Protein AF-B4HFF9-F1 (afdb_monomer)

Structure (mmCIF, N/CA/C/O backbone):
data_AF-B4HFF9-F1
#
_entry.id   AF-B4HFF9-F1
#
loop_
_atom_site.group_PDB
_atom_site.id
_atom_site.type_symbol
_atom_site.label_atom_id
_atom_site.label_alt_id
_atom_site.label_comp_id
_atom_site.label_asym_id
_atom_site.label_entity_id
_atom_site.label_seq_id
_atom_site.pdbx_PDB_ins_code
_atom_site.Cartn_x
_atom_site.Cartn_y
_atom_site.Cartn_z
_atom_site.occupancy
_atom_site.B_iso_or_equiv
_atom_site.auth_seq_id
_atom_site.auth_comp_id
_atom_site.auth_asym_id
_atom_site.auth_atom_id
_atom_site.pdbx_PDB_model_num
ATOM 1 N N . MET A 1 1 ? 24.204 1.443 17.819 1.00 43.66 1 MET A N 1
ATOM 2 C CA . MET A 1 1 ? 22.795 1.895 17.882 1.00 43.66 1 MET A CA 1
ATOM 3 C C . MET A 1 1 ? 22.062 1.298 16.696 1.00 43.66 1 MET A C 1
ATOM 5 O O . MET A 1 1 ? 22.392 1.637 15.568 1.00 43.66 1 MET A O 1
ATOM 9 N N . VAL A 1 2 ? 21.140 0.372 16.945 1.00 55.12 2 VAL A N 1
ATOM 10 C CA . VAL A 1 2 ? 20.324 -0.284 15.914 1.00 55.12 2 VAL A CA 1
ATOM 11 C C . VAL A 1 2 ? 18.941 0.354 15.941 1.00 55.12 2 VAL A C 1
ATOM 13 O O . VAL A 1 2 ? 18.328 0.409 17.004 1.00 55.12 2 VAL A O 1
ATOM 16 N N . ASN A 1 3 ? 18.462 0.846 14.799 1.00 42.53 3 ASN A N 1
ATOM 17 C CA . ASN A 1 3 ? 17.086 1.319 14.659 1.00 42.53 3 ASN A CA 1
ATOM 18 C C . ASN A 1 3 ? 16.174 0.116 14.357 1.00 42.53 3 ASN A C 1
ATOM 20 O O . ASN A 1 3 ? 16.383 -0.566 13.352 1.00 42.53 3 ASN A O 1
ATOM 24 N N . LYS A 1 4 ? 15.189 -0.146 15.223 1.00 59.00 4 LYS A N 1
ATOM 25 C CA . LYS A 1 4 ? 14.123 -1.130 15.012 1.00 59.00 4 LYS A CA 1
ATOM 26 C C . LYS A 1 4 ? 12.797 -0.368 14.881 1.00 59.00 4 LYS A C 1
ATOM 28 O O . LYS A 1 4 ? 12.403 0.399 15.760 1.00 59.00 4 LYS A O 1
ATOM 33 N N . GLN A 1 5 ? 12.117 -0.553 13.754 1.00 46.22 5 GLN A N 1
ATOM 34 C CA . GLN A 1 5 ? 10.873 0.147 13.438 1.00 46.22 5 GLN A CA 1
ATOM 35 C C . GLN A 1 5 ? 9.696 -0.494 14.182 1.00 46.22 5 GLN A C 1
ATOM 37 O O . GLN A 1 5 ? 9.234 -1.559 13.786 1.00 46.22 5 GLN A O 1
ATOM 42 N N . THR A 1 6 ? 9.152 0.180 15.201 1.00 46.72 6 THR A N 1
ATOM 43 C CA . THR A 1 6 ? 8.001 -0.315 15.993 1.00 46.72 6 THR A CA 1
ATOM 44 C C . THR A 1 6 ? 6.674 -0.300 15.221 1.00 46.72 6 THR A C 1
ATOM 46 O O . THR A 1 6 ? 5.634 -0.662 15.762 1.00 46.72 6 THR A O 1
ATOM 49 N N . GLN A 1 7 ? 6.712 0.097 13.943 1.00 36.12 7 GLN A N 1
ATOM 50 C CA . GLN A 1 7 ? 5.593 0.086 12.996 1.00 36.12 7 GLN A CA 1
ATOM 51 C C . GLN A 1 7 ? 5.612 -1.110 12.020 1.00 36.12 7 GLN A C 1
ATOM 53 O O . GLN A 1 7 ? 4.805 -1.145 11.089 1.00 36.12 7 GLN A O 1
ATOM 58 N N . SER A 1 8 ? 6.497 -2.096 12.210 1.00 34.22 8 SER A N 1
ATOM 59 C CA . SER A 1 8 ? 6.222 -3.461 11.739 1.00 34.22 8 SER A CA 1
ATOM 60 C C . SER A 1 8 ? 5.170 -4.122 12.648 1.00 34.22 8 SER A C 1
ATOM 62 O O . SER A 1 8 ? 4.887 -3.638 13.743 1.00 34.22 8 SER A O 1
ATOM 64 N N . ASN A 1 9 ? 4.598 -5.257 12.230 1.00 35.31 9 ASN A N 1
ATOM 65 C CA . ASN A 1 9 ? 3.661 -6.020 13.075 1.00 35.31 9 ASN A CA 1
ATOM 66 C C . ASN A 1 9 ? 4.340 -6.642 14.325 1.00 35.31 9 ASN A C 1
ATOM 68 O O . ASN A 1 9 ? 3.656 -7.165 15.202 1.00 35.31 9 ASN A O 1
ATOM 72 N N . ASP A 1 10 ? 5.666 -6.517 14.433 1.00 43.41 10 ASP A N 1
ATOM 73 C CA . ASP A 1 10 ? 6.544 -7.138 15.429 1.00 43.41 10 ASP A CA 1
ATOM 74 C C . ASP A 1 10 ? 6.874 -6.179 16.592 1.00 43.41 10 ASP A C 1
ATOM 76 O O . ASP A 1 10 ? 7.970 -6.189 17.159 1.00 43.41 10 ASP A O 1
ATOM 80 N N . CYS A 1 11 ? 5.915 -5.328 16.969 1.00 40.16 11 CYS A N 1
ATOM 81 C CA . CYS A 1 11 ? 6.014 -4.463 18.148 1.00 40.16 11 CYS A CA 1
ATOM 82 C C . CYS A 1 11 ? 6.280 -5.299 19.418 1.00 40.16 11 CYS A C 1
ATOM 84 O O . CYS A 1 11 ? 7.210 -5.014 20.174 1.00 40.16 11 CYS A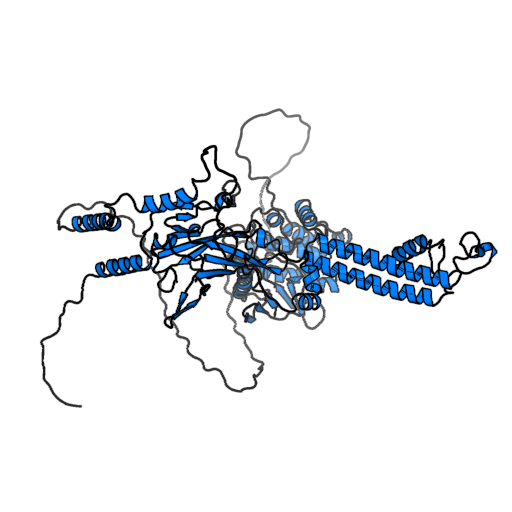 O 1
ATOM 86 N N . GLY A 1 12 ? 5.542 -6.406 19.588 1.00 51.69 12 GLY A N 1
ATOM 87 C CA . GLY A 1 12 ? 5.772 -7.372 20.665 1.00 51.69 12 GLY A CA 1
ATOM 88 C C . GLY A 1 12 ? 7.168 -8.001 20.624 1.00 51.69 12 GLY A C 1
ATOM 89 O O . GLY A 1 12 ? 7.831 -8.061 21.656 1.00 51.69 12 GLY A O 1
ATOM 90 N N . ASP A 1 13 ? 7.645 -8.399 19.443 1.00 60.47 13 ASP A N 1
ATOM 91 C CA . ASP A 1 13 ? 8.939 -9.075 19.281 1.00 60.47 13 ASP A CA 1
ATOM 92 C C . ASP A 1 13 ? 10.132 -8.103 19.397 1.00 60.47 13 ASP A C 1
ATOM 94 O O . ASP A 1 13 ? 11.206 -8.507 19.833 1.00 60.47 13 ASP A O 1
ATOM 98 N N . THR A 1 14 ? 9.949 -6.803 19.134 1.00 63.78 14 THR A N 1
ATOM 99 C CA . THR A 1 14 ? 10.983 -5.773 19.374 1.00 63.78 14 THR A CA 1
ATOM 100 C C . THR A 1 14 ? 11.151 -5.479 20.871 1.00 63.78 14 THR A C 1
ATOM 102 O O . THR A 1 14 ? 12.278 -5.405 21.368 1.00 63.78 14 THR A O 1
ATOM 105 N N . TYR A 1 15 ? 10.049 -5.391 21.628 1.00 77.38 15 TYR A N 1
ATOM 106 C CA . TYR A 1 15 ? 10.127 -5.350 23.093 1.00 77.38 15 TYR A CA 1
ATOM 107 C C . TYR A 1 15 ? 10.633 -6.683 23.674 1.00 77.38 15 TYR A C 1
ATOM 109 O O . TYR A 1 15 ? 11.368 -6.668 24.661 1.00 77.38 15 TYR A O 1
ATOM 117 N N . MET A 1 16 ? 10.315 -7.824 23.046 1.00 82.62 16 MET A N 1
ATOM 118 C CA . MET A 1 16 ? 10.847 -9.136 23.434 1.00 82.62 16 MET A CA 1
ATOM 119 C C . MET A 1 16 ? 12.355 -9.242 23.184 1.00 82.62 16 MET A C 1
ATOM 121 O O . MET A 1 16 ? 13.054 -9.742 24.056 1.00 82.62 16 MET A O 1
ATOM 125 N N . GLU A 1 17 ? 12.884 -8.718 22.072 1.00 88.69 17 GLU A N 1
ATOM 126 C CA . GLU A 1 17 ? 14.330 -8.630 21.818 1.00 88.69 17 GLU A CA 1
ATOM 127 C C . GLU A 1 17 ? 15.032 -7.850 22.935 1.00 88.69 17 GLU A C 1
ATOM 129 O O . GLU A 1 17 ? 16.036 -8.313 23.476 1.00 88.69 17 GLU A O 1
ATOM 134 N N . ALA A 1 18 ? 14.482 -6.696 23.327 1.00 87.44 18 ALA A N 1
ATOM 135 C CA . ALA A 1 18 ? 15.023 -5.896 24.421 1.00 87.44 18 ALA A CA 1
ATOM 136 C C . ALA A 1 18 ? 14.952 -6.620 25.781 1.00 87.44 18 ALA A C 1
ATOM 138 O O . ALA A 1 18 ? 15.906 -6.551 26.555 1.00 87.44 18 ALA A O 1
ATOM 139 N N . GLU A 1 19 ? 13.855 -7.319 26.080 1.00 89.12 19 GLU A N 1
ATOM 140 C CA . GLU A 1 19 ? 13.661 -8.009 27.362 1.00 89.12 19 GLU A CA 1
ATOM 141 C C . GLU A 1 19 ? 14.492 -9.295 27.478 1.00 89.12 19 GLU A C 1
ATOM 143 O O . GLU A 1 19 ? 15.159 -9.517 28.491 1.00 89.12 19 GLU A O 1
ATOM 148 N N . VAL A 1 20 ? 14.556 -10.088 26.407 1.00 91.62 20 VAL A N 1
ATOM 149 C CA . VAL A 1 20 ? 15.457 -11.241 26.289 1.00 91.62 20 VAL A CA 1
ATOM 150 C C . VAL A 1 20 ? 16.913 -10.791 26.426 1.00 91.62 20 VAL A C 1
ATOM 152 O O . VAL A 1 20 ? 17.663 -11.386 27.199 1.00 91.62 20 VAL A O 1
ATOM 155 N N . LEU A 1 21 ? 17.315 -9.702 25.757 1.00 92.31 21 LEU A N 1
ATOM 156 C CA . LEU A 1 21 ? 18.658 -9.143 25.926 1.00 92.31 21 LEU A CA 1
ATOM 157 C C . LEU A 1 21 ? 18.933 -8.751 27.381 1.00 92.31 21 LEU A C 1
ATOM 159 O O . LEU A 1 21 ? 19.979 -9.143 27.896 1.00 92.31 21 LEU A O 1
ATOM 163 N N . ARG A 1 22 ? 18.012 -8.044 28.058 1.00 90.56 22 ARG A N 1
ATOM 164 C CA . ARG A 1 22 ? 18.140 -7.671 29.485 1.00 90.56 22 ARG A CA 1
ATOM 165 C C . ARG A 1 22 ? 18.344 -8.892 30.386 1.00 90.56 22 ARG A C 1
ATOM 167 O O . ARG A 1 22 ? 19.214 -8.850 31.254 1.00 90.56 22 ARG A O 1
ATOM 174 N N . GLN A 1 23 ? 17.595 -9.975 30.166 1.00 92.38 23 GLN A N 1
ATOM 175 C CA . GLN A 1 23 ? 17.731 -11.218 30.937 1.00 92.38 23 GLN A CA 1
ATOM 176 C C . GLN A 1 23 ? 19.117 -11.869 30.758 1.00 92.38 23 GLN A C 1
ATOM 178 O O . GLN A 1 23 ? 19.659 -12.444 31.700 1.00 92.38 23 GLN A O 1
ATOM 183 N N . LEU A 1 24 ? 19.700 -11.762 29.560 1.00 93.56 24 LEU A N 1
ATOM 184 C CA . LEU A 1 24 ? 20.925 -12.461 29.157 1.00 93.56 24 LEU A CA 1
ATOM 185 C C . LEU A 1 24 ? 22.237 -11.694 29.419 1.00 93.56 24 LEU A C 1
ATOM 187 O O . LEU A 1 24 ? 23.315 -12.235 29.174 1.00 93.56 24 LEU A O 1
ATOM 191 N N . GLN A 1 25 ? 22.184 -10.466 29.953 1.00 89.38 25 GLN A N 1
ATOM 192 C CA . GLN A 1 25 ? 23.364 -9.598 30.158 1.00 89.38 25 GLN A CA 1
ATOM 193 C C . GLN A 1 25 ? 24.448 -10.168 31.095 1.00 89.38 25 GLN A C 1
ATOM 195 O O . GLN A 1 25 ? 25.524 -9.588 31.221 1.00 89.38 25 GLN A O 1
ATOM 200 N N . SER A 1 26 ? 24.195 -11.291 31.773 1.00 84.50 26 SER A N 1
ATOM 201 C CA . SER A 1 26 ? 25.166 -11.910 32.685 1.00 84.50 26 SER A CA 1
ATOM 202 C C . SER A 1 26 ? 26.284 -12.710 31.994 1.00 84.50 26 SER A C 1
ATOM 204 O O . SER A 1 26 ? 27.227 -13.125 32.671 1.00 84.50 26 SER A O 1
ATOM 206 N N . HIS A 1 27 ? 26.212 -12.934 30.673 1.00 94.06 27 HIS A N 1
ATOM 207 C CA . HIS A 1 27 ? 27.123 -13.838 29.955 1.00 94.06 27 HIS A CA 1
ATOM 208 C C . HIS A 1 27 ? 28.088 -13.123 28.985 1.00 94.06 27 HIS A C 1
ATOM 210 O O . HIS A 1 27 ? 27.646 -12.346 28.139 1.00 94.06 27 HIS A O 1
ATOM 216 N N . PRO A 1 28 ? 29.408 -13.404 29.035 1.00 93.38 28 PRO A N 1
ATOM 217 C CA . PRO A 1 28 ? 30.416 -12.666 28.268 1.00 93.38 28 PRO A CA 1
ATOM 218 C C . PRO A 1 28 ? 30.406 -12.924 26.753 1.00 93.38 28 PRO A C 1
ATOM 220 O O . PRO A 1 28 ? 31.096 -12.208 26.030 1.00 93.38 28 PRO A O 1
ATOM 223 N N . ASN A 1 29 ? 29.669 -13.921 26.251 1.00 95.88 29 ASN A N 1
ATOM 224 C CA . ASN A 1 29 ? 29.532 -14.200 24.816 1.00 95.88 29 ASN A CA 1
ATOM 225 C C . ASN A 1 29 ? 28.163 -13.785 24.251 1.00 95.88 29 ASN A C 1
ATOM 227 O O . ASN A 1 29 ? 27.767 -14.261 23.188 1.00 95.88 29 ASN A O 1
ATOM 231 N N . ILE A 1 30 ? 27.456 -12.876 24.925 1.00 96.38 30 ILE A N 1
ATOM 232 C CA . ILE A 1 30 ? 26.211 -12.257 24.455 1.00 96.38 30 ILE A CA 1
ATOM 233 C C . ILE A 1 30 ? 26.418 -10.741 24.331 1.00 96.38 30 ILE A C 1
ATOM 235 O O . ILE A 1 30 ? 27.199 -10.149 25.080 1.00 96.38 30 ILE A O 1
ATOM 239 N N . ILE A 1 31 ? 25.764 -10.126 23.341 1.00 95.00 31 ILE A N 1
ATOM 240 C CA . ILE A 1 31 ? 25.841 -8.685 23.082 1.00 95.00 31 ILE A CA 1
ATOM 241 C C . ILE A 1 31 ? 25.282 -7.860 24.260 1.00 95.00 31 ILE A C 1
ATOM 243 O O . ILE A 1 31 ? 24.171 -8.087 24.750 1.00 95.00 31 ILE A O 1
ATOM 247 N N . GLU A 1 32 ? 26.060 -6.882 24.714 1.00 92.69 32 GLU A N 1
ATOM 248 C CA . GLU A 1 32 ? 25.700 -5.974 25.799 1.00 92.69 32 GLU A CA 1
ATOM 249 C C . GLU A 1 32 ? 24.712 -4.912 25.292 1.00 92.69 32 GLU A C 1
ATOM 251 O O . GLU A 1 32 ? 24.994 -4.177 24.340 1.00 92.69 32 GLU A O 1
ATOM 256 N N . LEU A 1 33 ? 23.550 -4.824 25.940 1.00 92.88 33 LEU A N 1
ATOM 257 C CA . LEU A 1 33 ? 22.520 -3.812 25.721 1.00 92.88 33 LEU A CA 1
ATOM 258 C C . LEU A 1 33 ? 22.718 -2.686 26.740 1.00 92.88 33 LEU A C 1
ATOM 260 O O . LEU A 1 33 ? 22.214 -2.739 27.860 1.00 92.88 33 LEU A O 1
ATOM 264 N N . MET A 1 34 ? 23.443 -1.647 26.328 1.00 89.12 34 MET A N 1
ATOM 265 C CA . MET A 1 34 ? 23.816 -0.521 27.185 1.00 89.12 34 MET A CA 1
ATOM 266 C C . MET A 1 34 ? 22.589 0.277 27.647 1.00 89.12 34 MET A C 1
ATOM 268 O O . MET A 1 34 ? 22.514 0.677 28.808 1.00 89.12 34 MET A O 1
ATOM 272 N N . TYR A 1 35 ? 21.650 0.551 26.731 1.00 86.31 35 TYR A N 1
ATOM 273 C CA . TYR A 1 35 ? 20.336 1.143 27.016 1.00 86.31 35 TYR A CA 1
ATOM 274 C C . TYR A 1 35 ? 19.389 1.058 25.805 1.00 86.31 35 TYR A C 1
ATOM 276 O O . TYR A 1 35 ? 19.798 0.802 24.671 1.00 86.31 35 TYR A O 1
ATOM 284 N N . THR A 1 36 ? 18.103 1.303 26.056 1.00 86.88 36 THR A N 1
ATOM 285 C CA . THR A 1 36 ? 17.040 1.416 25.047 1.00 86.88 36 THR A CA 1
ATOM 286 C C . THR A 1 36 ? 16.550 2.862 24.968 1.00 86.88 36 THR A C 1
ATOM 288 O O . THR A 1 36 ? 16.301 3.470 26.009 1.00 86.88 36 THR A O 1
ATOM 291 N N . VAL A 1 37 ? 16.396 3.406 23.759 1.00 86.06 37 VAL A N 1
ATOM 292 C CA . VAL A 1 37 ? 15.750 4.710 23.503 1.00 86.06 37 VAL A CA 1
ATOM 293 C C . VAL A 1 37 ? 14.476 4.467 22.698 1.00 86.06 37 VAL A C 1
ATOM 295 O O . VAL A 1 37 ? 14.444 3.559 21.873 1.00 86.06 37 VAL A O 1
ATOM 298 N N . GLU A 1 38 ? 13.443 5.269 22.919 1.00 81.38 38 GLU A N 1
ATOM 299 C CA . GLU A 1 38 ? 12.120 5.105 22.315 1.00 81.38 38 GLU A CA 1
ATOM 300 C C . GLU A 1 38 ? 11.615 6.466 21.816 1.00 81.38 38 GLU A C 1
ATOM 302 O O . GLU A 1 38 ? 11.802 7.483 22.491 1.00 81.38 38 GLU A O 1
ATOM 307 N N . ASP A 1 39 ? 11.013 6.489 20.628 1.00 78.81 39 ASP A N 1
ATOM 308 C CA . ASP A 1 39 ? 10.218 7.607 20.112 1.00 78.81 39 ASP A CA 1
ATOM 309 C C . ASP A 1 39 ? 8.855 7.100 19.599 1.00 78.81 39 ASP A C 1
ATOM 311 O O . ASP A 1 39 ? 8.579 5.902 19.624 1.00 78.81 39 ASP A O 1
ATOM 315 N N . GLU A 1 40 ? 7.987 7.999 19.122 1.00 69.31 40 GLU A N 1
ATOM 316 C CA . GLU A 1 40 ? 6.625 7.671 18.658 1.00 69.31 40 GLU A CA 1
ATOM 317 C C . GLU A 1 40 ? 6.545 6.618 17.523 1.00 69.31 40 GLU A C 1
ATOM 319 O O . GLU A 1 40 ? 5.442 6.211 17.144 1.00 69.31 40 GLU A O 1
ATOM 324 N N . ARG A 1 41 ? 7.669 6.226 16.898 1.00 67.38 41 ARG A N 1
ATOM 325 C CA . ARG A 1 41 ? 7.713 5.364 15.697 1.00 67.38 41 ARG A CA 1
ATOM 326 C C . ARG A 1 41 ? 8.868 4.355 15.654 1.00 67.38 41 ARG A C 1
ATOM 328 O O . ARG A 1 41 ? 8.873 3.502 14.759 1.00 67.38 41 ARG A O 1
ATOM 335 N N . TYR A 1 42 ? 9.841 4.461 16.559 1.00 74.12 42 TYR A N 1
ATOM 336 C CA . TYR A 1 42 ? 11.057 3.648 16.561 1.00 74.12 42 TYR A CA 1
ATOM 337 C C . TYR A 1 42 ? 11.529 3.310 17.979 1.00 74.12 42 TYR A C 1
ATOM 339 O O . TYR A 1 42 ? 11.486 4.137 18.890 1.00 74.12 42 TYR A O 1
ATOM 347 N N . MET A 1 43 ? 12.073 2.101 18.132 1.00 78.50 43 MET A N 1
ATOM 348 C CA . MET A 1 43 ? 12.836 1.689 19.305 1.00 78.50 43 MET A CA 1
ATOM 349 C C . MET A 1 43 ? 14.295 1.502 18.887 1.00 78.50 43 MET A C 1
ATOM 351 O O . MET A 1 43 ? 14.609 0.781 17.938 1.00 78.50 43 MET A O 1
ATOM 355 N N . TYR A 1 44 ? 15.209 2.153 19.596 1.00 84.06 44 TYR A N 1
ATOM 356 C CA . TYR A 1 44 ? 16.636 2.104 19.311 1.00 84.06 44 TYR A CA 1
ATOM 357 C C . TYR A 1 44 ? 17.356 1.294 20.383 1.00 84.06 44 TYR A C 1
ATOM 359 O O . TYR A 1 44 ? 17.408 1.683 21.554 1.00 84.06 44 TYR A O 1
ATOM 367 N N . LEU A 1 45 ? 17.969 0.187 19.967 1.00 88.81 45 LEU A N 1
ATOM 368 C CA . LEU A 1 45 ? 18.823 -0.618 20.834 1.00 88.81 45 LEU A CA 1
ATOM 369 C C . LEU A 1 45 ? 20.245 -0.047 20.787 1.00 88.81 45 LEU A C 1
ATOM 371 O O . LEU A 1 45 ? 20.919 -0.079 19.747 1.00 88.81 45 LEU A O 1
ATOM 375 N N . VAL A 1 46 ? 20.722 0.501 21.905 1.00 90.94 46 VAL A N 1
ATOM 376 C CA . VAL A 1 46 ? 22.117 0.932 22.040 1.00 90.94 46 VAL A CA 1
ATOM 377 C C . VAL A 1 46 ? 22.919 -0.234 22.594 1.00 90.94 46 VAL A C 1
ATOM 379 O O . VAL A 1 46 ? 23.070 -0.405 23.797 1.00 90.94 46 VAL A O 1
ATOM 382 N N . LEU A 1 47 ? 23.377 -1.062 21.661 1.00 92.12 47 LEU A N 1
ATOM 383 C CA . LEU A 1 47 ? 24.294 -2.171 21.897 1.00 92.12 47 LEU A CA 1
ATOM 384 C C . LEU A 1 47 ? 25.748 -1.674 21.944 1.00 92.12 47 LEU A C 1
ATOM 386 O O . LEU A 1 47 ? 26.056 -0.623 21.367 1.00 92.12 47 LEU A O 1
ATOM 390 N N . GLU A 1 48 ? 26.631 -2.453 22.571 1.00 91.44 48 GLU A N 1
ATOM 391 C CA . GLU A 1 48 ? 28.087 -2.281 22.460 1.00 91.44 48 GLU A CA 1
ATOM 392 C C . GLU A 1 48 ? 28.583 -2.353 20.997 1.00 91.44 48 GLU A C 1
ATOM 394 O O . GLU A 1 48 ? 27.872 -2.787 20.085 1.00 91.44 48 GLU A O 1
ATOM 399 N N . TYR A 1 49 ? 29.837 -1.952 20.779 1.00 88.38 49 TYR A N 1
ATOM 400 C CA . TYR A 1 49 ? 30.507 -2.044 19.482 1.00 88.38 49 TYR A CA 1
ATOM 401 C C . TYR A 1 49 ? 31.508 -3.208 19.459 1.00 88.38 49 TYR A C 1
ATOM 403 O O . TYR A 1 49 ? 32.318 -3.348 20.375 1.00 88.38 49 TYR A O 1
ATOM 411 N N . LEU A 1 50 ? 31.482 -3.995 18.382 1.00 88.88 50 LEU A N 1
ATOM 412 C CA . LEU A 1 50 ? 32.493 -4.996 18.028 1.00 88.88 50 LEU A CA 1
ATOM 413 C C . LEU A 1 50 ? 32.995 -4.714 16.608 1.00 88.88 50 LEU A C 1
ATOM 415 O O . LEU A 1 50 ? 32.312 -4.045 15.835 1.00 88.88 50 LEU A O 1
ATOM 419 N N . ASP A 1 51 ? 34.182 -5.220 16.279 1.00 88.81 51 ASP A N 1
ATOM 420 C CA . ASP A 1 51 ? 34.949 -4.794 15.105 1.00 88.81 51 ASP A CA 1
ATOM 421 C C . ASP A 1 51 ? 34.278 -5.156 13.768 1.00 88.81 51 ASP A C 1
ATOM 423 O O . ASP A 1 51 ? 34.378 -4.387 12.815 1.00 88.81 51 ASP A O 1
ATOM 427 N N . CYS A 1 52 ? 33.609 -6.313 13.707 1.00 88.56 52 CYS A N 1
ATOM 428 C CA . CYS A 1 52 ? 32.920 -6.864 12.529 1.00 88.56 52 CYS A CA 1
ATOM 429 C C . CYS A 1 52 ? 31.936 -7.982 12.942 1.00 88.56 52 CYS A C 1
ATOM 431 O O . CYS A 1 52 ? 31.786 -8.287 14.136 1.00 88.56 52 CYS A O 1
ATOM 433 N N . ASP A 1 53 ? 31.275 -8.625 11.978 1.00 92.12 53 ASP A N 1
ATOM 434 C CA . ASP A 1 53 ? 30.709 -9.972 12.162 1.00 92.12 53 ASP A CA 1
ATOM 435 C C . ASP A 1 53 ? 31.455 -11.078 11.405 1.00 92.12 53 ASP A C 1
ATOM 437 O O . ASP A 1 53 ? 32.312 -10.852 10.552 1.00 92.12 53 ASP A O 1
ATOM 441 N N . MET A 1 54 ? 31.147 -12.320 11.775 1.00 92.00 54 MET A N 1
ATOM 442 C CA . MET A 1 54 ? 31.803 -13.513 11.255 1.00 92.00 54 MET A CA 1
ATOM 443 C C . MET A 1 54 ? 31.571 -13.690 9.746 1.00 92.00 54 MET A C 1
ATOM 445 O O . MET A 1 54 ? 32.392 -14.340 9.102 1.00 92.00 54 MET A O 1
ATOM 449 N N . GLN A 1 55 ? 30.515 -13.105 9.162 1.00 92.50 55 GLN A N 1
ATOM 450 C CA . GLN A 1 55 ? 30.289 -13.167 7.716 1.00 92.50 55 GLN A CA 1
ATOM 451 C C . GLN A 1 55 ? 31.313 -12.314 6.959 1.00 92.50 55 GLN A C 1
ATOM 453 O O . GLN A 1 55 ? 31.900 -12.789 5.988 1.00 92.50 55 GLN A O 1
ATOM 458 N N . GLU A 1 56 ? 31.585 -11.097 7.435 1.00 89.06 56 GLU A N 1
ATOM 459 C CA . GLU A 1 56 ? 32.632 -10.221 6.887 1.00 89.06 56 GLU A CA 1
ATOM 460 C C . GLU A 1 56 ? 34.014 -10.901 6.971 1.00 89.06 56 GLU A C 1
ATOM 462 O O . GLU A 1 56 ? 34.764 -10.935 5.996 1.00 89.06 56 GLU A O 1
ATOM 467 N N . VAL A 1 57 ? 34.320 -11.556 8.098 1.00 88.12 57 VAL A N 1
ATOM 468 C CA . VAL A 1 57 ? 35.583 -12.298 8.280 1.00 88.12 57 VAL A CA 1
ATOM 469 C C . VAL A 1 57 ? 35.709 -13.501 7.333 1.00 88.12 57 VAL A C 1
ATOM 471 O O . VAL A 1 57 ? 36.802 -13.758 6.830 1.00 88.12 57 VAL A O 1
ATOM 474 N N . ILE A 1 58 ? 34.625 -14.239 7.065 1.00 88.75 58 ILE A N 1
ATOM 475 C CA . ILE A 1 58 ? 34.631 -15.355 6.096 1.00 88.75 58 ILE A CA 1
ATOM 476 C C . ILE A 1 58 ? 34.774 -14.833 4.655 1.00 88.75 58 ILE A C 1
ATOM 478 O O . ILE A 1 58 ? 35.378 -15.506 3.821 1.00 88.75 58 ILE A O 1
ATOM 482 N N . GLN A 1 59 ? 34.276 -13.633 4.347 1.00 87.12 59 GLN A N 1
ATOM 483 C CA . GLN A 1 59 ? 34.460 -13.016 3.028 1.00 87.12 59 GLN A CA 1
ATOM 484 C C . GLN A 1 59 ? 35.910 -12.558 2.795 1.00 87.12 59 GLN A C 1
ATOM 486 O O . GLN A 1 59 ? 36.438 -12.778 1.707 1.00 87.12 59 GLN A O 1
ATOM 491 N N . GLU A 1 60 ? 36.573 -12.001 3.814 1.00 85.06 60 GLU A N 1
ATOM 492 C CA . GLU A 1 60 ? 37.976 -11.555 3.736 1.00 85.06 60 GLU A CA 1
ATOM 493 C C . GLU A 1 60 ? 38.997 -12.711 3.813 1.00 85.06 60 GLU A C 1
ATOM 495 O O . GLU A 1 60 ? 40.001 -12.704 3.100 1.00 85.06 60 GLU A O 1
ATOM 500 N N . LEU A 1 61 ? 38.766 -13.718 4.668 1.00 81.38 61 LEU A N 1
ATOM 501 C CA . LEU A 1 61 ? 39.707 -14.832 4.884 1.00 81.38 61 LEU A CA 1
ATOM 502 C C . LEU A 1 61 ? 39.383 -16.101 4.081 1.00 81.38 61 LEU A C 1
ATOM 504 O O . LEU A 1 61 ? 40.241 -16.977 3.946 1.00 81.38 61 LEU A O 1
ATOM 508 N N . GLY A 1 62 ? 38.160 -16.237 3.571 1.00 84.00 62 GLY A N 1
ATOM 509 C CA . GLY A 1 62 ? 37.668 -17.483 2.994 1.00 84.00 62 GLY A CA 1
ATOM 510 C C . GLY A 1 62 ? 37.441 -18.563 4.058 1.00 84.00 62 GLY A C 1
ATOM 511 O O . GLY A 1 62 ? 36.779 -18.343 5.071 1.00 84.00 62 GLY A O 1
ATOM 512 N N . ILE A 1 63 ? 37.970 -19.764 3.811 1.00 87.12 63 ILE A N 1
ATOM 513 C CA . ILE A 1 63 ? 37.810 -20.915 4.711 1.00 87.12 63 ILE A CA 1
ATOM 514 C C . ILE A 1 63 ? 38.632 -20.705 5.989 1.00 87.12 63 ILE A C 1
ATOM 516 O O . ILE A 1 63 ? 39.849 -20.514 5.939 1.00 87.12 63 ILE A O 1
ATOM 520 N N . LEU A 1 64 ? 37.977 -20.804 7.146 1.00 87.94 64 LEU A N 1
ATOM 521 C CA . LEU A 1 64 ? 38.635 -20.692 8.444 1.00 87.94 64 LEU A CA 1
ATOM 522 C C . LEU A 1 64 ? 39.349 -22.000 8.807 1.00 87.94 64 LEU A C 1
ATOM 524 O O . LEU A 1 64 ? 38.848 -23.095 8.560 1.00 87.94 64 LEU A O 1
ATOM 528 N N . SER A 1 65 ? 40.500 -21.898 9.476 1.00 88.88 65 SER A N 1
ATOM 529 C CA . SER A 1 65 ? 41.148 -23.080 10.057 1.00 88.88 65 SER A CA 1
ATOM 530 C C . SER A 1 65 ? 40.296 -23.682 11.181 1.00 88.88 65 SER A C 1
ATOM 532 O O . SER A 1 65 ? 39.593 -22.961 11.894 1.00 88.88 65 SER A O 1
ATOM 534 N N . GLU A 1 66 ? 40.428 -24.986 11.438 1.00 90.19 66 GLU A N 1
ATOM 535 C CA . GLU A 1 66 ? 39.764 -25.618 12.587 1.00 90.19 66 GLU A CA 1
ATOM 536 C C . GLU A 1 66 ? 40.161 -24.989 13.929 1.00 90.19 66 GLU A C 1
ATOM 538 O O . GLU A 1 66 ? 39.370 -25.000 14.867 1.00 90.19 66 GLU A O 1
ATOM 543 N N . ALA A 1 67 ? 41.365 -24.419 14.054 1.00 87.12 67 ALA A N 1
ATOM 544 C CA . ALA A 1 67 ? 41.769 -23.685 15.254 1.00 87.12 67 ALA A CA 1
ATOM 545 C C . ALA A 1 67 ? 40.941 -22.400 15.439 1.00 87.12 67 ALA A C 1
ATOM 547 O O . ALA A 1 67 ? 40.447 -22.140 16.537 1.00 87.12 67 ALA A O 1
ATOM 548 N N . CYS A 1 68 ? 40.729 -21.644 14.357 1.00 87.88 68 CYS A N 1
ATOM 549 C CA . CYS A 1 68 ? 39.867 -20.463 14.330 1.00 87.88 68 CYS A CA 1
ATOM 550 C C . CYS A 1 68 ? 38.404 -20.840 14.614 1.00 87.88 68 CYS A C 1
ATOM 552 O O . CYS A 1 68 ? 37.809 -20.317 15.557 1.00 87.88 68 CYS A O 1
ATOM 554 N N . ALA A 1 69 ? 37.852 -21.802 13.866 1.00 91.25 69 ALA A N 1
ATOM 555 C CA . ALA A 1 69 ? 36.469 -22.254 14.017 1.00 91.25 69 ALA A CA 1
ATOM 556 C C . ALA A 1 69 ? 36.188 -22.812 15.425 1.00 91.25 69 ALA A C 1
ATOM 558 O O . ALA A 1 69 ? 35.167 -22.480 16.021 1.00 91.25 69 ALA A O 1
ATOM 559 N N . ARG A 1 70 ? 37.113 -23.582 16.018 1.00 90.62 70 ARG A N 1
ATOM 560 C CA . ARG A 1 70 ? 36.992 -24.110 17.393 1.00 90.62 70 ARG A CA 1
ATOM 561 C C . ARG A 1 70 ? 36.878 -23.003 18.447 1.00 90.62 70 ARG A C 1
ATOM 563 O O . ARG A 1 70 ? 36.153 -23.181 19.425 1.00 90.62 70 ARG A O 1
ATOM 570 N N . SER A 1 71 ? 37.549 -21.865 18.258 1.00 89.00 71 SER A N 1
ATOM 571 C CA . SER A 1 71 ? 37.419 -20.707 19.155 1.00 89.00 71 SER A CA 1
ATOM 572 C C . SER A 1 71 ? 36.060 -20.016 19.012 1.00 89.00 71 SER A C 1
ATOM 574 O O . SER A 1 71 ? 35.419 -19.753 20.028 1.00 89.00 71 SER A O 1
ATOM 576 N N . VAL A 1 72 ? 35.586 -19.808 17.777 1.00 92.25 72 VAL A N 1
ATOM 577 C CA . VAL A 1 72 ? 34.244 -19.259 17.491 1.00 92.25 72 VAL A CA 1
ATOM 578 C C . VAL A 1 72 ? 33.166 -20.155 18.110 1.00 92.25 72 VAL A C 1
ATOM 580 O O . VAL A 1 72 ? 32.367 -19.697 18.924 1.00 92.25 72 VAL A O 1
ATOM 583 N N . MET A 1 73 ? 33.218 -21.458 17.816 1.00 94.12 73 MET A N 1
ATOM 584 C CA . MET A 1 73 ? 32.293 -22.468 18.335 1.00 94.12 73 MET A CA 1
ATOM 585 C C . MET A 1 73 ? 32.257 -22.501 19.864 1.00 94.12 73 MET A C 1
ATOM 587 O O . MET A 1 73 ? 31.172 -22.542 20.435 1.00 94.12 73 MET A O 1
ATOM 591 N N . ARG A 1 74 ? 33.411 -22.445 20.548 1.00 93.62 74 ARG A N 1
ATOM 592 C CA . ARG A 1 74 ? 33.462 -22.447 22.022 1.00 93.62 74 ARG A CA 1
ATOM 593 C C . ARG A 1 74 ? 32.688 -21.266 22.619 1.00 93.62 74 ARG A C 1
ATOM 595 O O . ARG A 1 74 ? 31.921 -21.458 23.560 1.00 93.62 74 ARG A O 1
ATOM 602 N N . CYS A 1 75 ? 32.867 -20.066 22.068 1.00 94.19 75 CYS A N 1
ATOM 603 C CA . CYS A 1 75 ? 32.142 -18.871 22.502 1.00 94.19 75 CYS A CA 1
ATOM 604 C C . CYS A 1 75 ? 30.636 -18.976 22.213 1.00 94.19 75 CYS A C 1
ATOM 606 O O . CYS A 1 75 ? 29.826 -18.721 23.105 1.00 94.19 75 CYS A O 1
ATOM 608 N N . THR A 1 76 ? 30.255 -19.408 21.006 1.00 96.38 76 THR A N 1
ATOM 609 C CA . THR A 1 76 ? 28.844 -19.533 20.606 1.00 96.38 76 THR A CA 1
ATOM 610 C C . THR A 1 76 ? 28.105 -20.615 21.400 1.00 96.38 76 THR A C 1
ATOM 612 O O . THR A 1 76 ? 26.989 -20.376 21.851 1.00 96.38 76 THR A O 1
ATOM 615 N N . VAL A 1 77 ? 28.730 -21.771 21.655 1.00 96.69 77 VAL A N 1
ATOM 616 C CA . VAL A 1 77 ? 28.161 -22.833 22.508 1.00 96.69 77 VAL A CA 1
ATOM 617 C C . VAL A 1 77 ? 27.984 -22.349 23.948 1.00 96.69 77 VAL A C 1
ATOM 619 O O . VAL A 1 77 ? 26.962 -22.646 24.558 1.00 96.69 77 VAL A O 1
ATOM 622 N N . SER A 1 78 ? 28.928 -21.569 24.491 1.00 96.31 78 SER A N 1
ATOM 623 C CA . SER A 1 78 ? 28.791 -21.014 25.845 1.00 96.31 78 SER A CA 1
ATOM 624 C C . SER A 1 78 ? 27.603 -20.049 25.957 1.00 96.31 78 SER A C 1
ATOM 626 O O . SER A 1 78 ? 26.842 -20.132 26.922 1.00 96.31 78 SER A O 1
ATOM 628 N N . ALA A 1 79 ? 27.401 -19.187 24.953 1.00 96.62 79 ALA A N 1
ATOM 629 C CA . ALA A 1 79 ? 26.239 -18.302 24.880 1.00 96.62 79 ALA A CA 1
ATOM 630 C C . ALA A 1 79 ? 24.921 -19.087 24.765 1.00 96.62 79 ALA A C 1
ATOM 632 O O . ALA A 1 79 ? 23.995 -18.851 25.540 1.00 96.62 79 ALA A O 1
ATOM 633 N N . LEU A 1 80 ? 24.851 -20.062 23.849 1.00 96.75 80 LEU A N 1
ATOM 634 C CA . LEU A 1 80 ? 23.661 -20.896 23.655 1.00 96.75 80 LEU A CA 1
ATOM 635 C C . LEU A 1 80 ? 23.307 -21.702 24.909 1.00 96.75 80 LEU A C 1
ATOM 637 O O . LEU A 1 80 ? 22.149 -21.710 25.306 1.00 96.75 80 LEU A O 1
ATOM 641 N N . ALA A 1 81 ? 24.288 -22.294 25.595 1.00 96.12 81 ALA A N 1
ATOM 642 C CA . ALA A 1 81 ? 24.050 -23.012 26.847 1.00 96.12 81 ALA A CA 1
ATOM 643 C C . ALA A 1 81 ? 23.415 -22.110 27.926 1.00 96.12 81 ALA A C 1
ATOM 645 O O . ALA A 1 81 ? 22.483 -22.534 28.609 1.00 96.12 81 ALA A O 1
ATOM 646 N N . HIS A 1 82 ? 23.864 -20.854 28.044 1.00 96.38 82 HIS A N 1
ATOM 647 C CA . HIS A 1 82 ? 23.267 -19.878 28.960 1.00 96.38 82 HIS A CA 1
ATOM 648 C C . HIS A 1 82 ? 21.840 -19.477 28.548 1.00 96.38 82 HIS A C 1
ATOM 650 O O . HIS A 1 82 ? 20.943 -19.432 29.393 1.00 96.38 82 HIS A O 1
ATOM 656 N N . MET A 1 83 ? 21.603 -19.249 27.251 1.00 95.88 83 MET A N 1
ATOM 657 C CA . MET A 1 83 ? 20.264 -18.974 26.717 1.00 95.88 83 MET A CA 1
ATOM 658 C C . MET A 1 83 ? 19.301 -20.132 26.995 1.00 95.88 83 MET A C 1
ATOM 660 O O . MET A 1 83 ? 18.226 -19.922 27.555 1.00 95.88 83 MET A O 1
ATOM 664 N N . HIS A 1 84 ? 19.706 -21.363 26.675 1.00 94.25 84 HIS A N 1
ATOM 665 C CA . HIS A 1 84 ? 18.891 -22.568 26.836 1.00 94.25 84 HIS A CA 1
ATOM 666 C C . HIS A 1 84 ? 18.604 -22.859 28.319 1.00 94.25 84 HIS A C 1
ATOM 668 O O . HIS A 1 84 ? 17.473 -23.207 28.665 1.00 94.25 84 HIS A O 1
ATOM 674 N N . GLN A 1 85 ? 19.569 -22.614 29.217 1.00 93.50 85 GLN A N 1
ATOM 675 C CA . GLN A 1 85 ? 19.367 -22.674 30.673 1.00 93.50 85 GLN A CA 1
ATOM 676 C C . GLN A 1 85 ? 18.284 -21.690 31.151 1.00 93.50 85 GLN A C 1
ATOM 678 O O . GLN A 1 85 ? 17.449 -22.050 31.979 1.00 93.50 85 GLN A O 1
ATOM 683 N N . LEU A 1 86 ? 18.257 -20.474 30.598 1.00 93.56 86 LEU A N 1
ATOM 684 C CA . LEU A 1 86 ? 17.232 -19.455 30.865 1.00 93.56 86 LEU A CA 1
ATOM 685 C C . LEU A 1 86 ? 15.954 -19.629 30.020 1.00 93.56 86 LEU A C 1
ATOM 687 O O . LEU A 1 86 ? 15.083 -18.758 30.025 1.00 93.56 86 LEU A O 1
ATOM 691 N N . GLN A 1 87 ? 15.823 -20.772 29.336 1.00 93.44 87 GLN A N 1
ATOM 692 C CA . GLN A 1 87 ? 14.699 -21.141 28.472 1.00 93.44 87 GLN A CA 1
ATOM 693 C C . GLN A 1 87 ? 14.463 -20.150 27.318 1.00 93.44 87 GLN A C 1
ATOM 695 O O . GLN A 1 87 ? 13.329 -19.949 26.897 1.00 93.44 87 GLN A O 1
ATOM 700 N N . VAL A 1 88 ? 15.524 -19.547 26.779 1.00 94.12 88 VAL A N 1
ATOM 701 C CA . VAL A 1 88 ? 15.505 -18.724 25.560 1.00 94.12 88 VAL A CA 1
ATOM 702 C C . VAL A 1 88 ? 16.073 -19.529 24.388 1.00 94.12 88 VAL A C 1
ATOM 704 O O . VAL A 1 88 ? 17.116 -20.156 24.530 1.00 94.12 88 VAL A O 1
ATOM 707 N N . ILE A 1 89 ? 15.423 -19.483 23.223 1.00 94.31 89 ILE A N 1
ATOM 708 C CA . ILE A 1 89 ? 15.895 -20.069 21.951 1.00 94.31 89 ILE A CA 1
ATOM 709 C C . ILE A 1 89 ? 16.177 -18.922 20.972 1.00 94.31 89 ILE A C 1
ATOM 711 O O . ILE A 1 89 ? 15.367 -17.997 20.899 1.00 94.31 89 ILE A O 1
ATOM 715 N N . HIS A 1 90 ? 17.280 -18.961 20.215 1.00 95.25 90 HIS A N 1
ATOM 716 C CA . HIS A 1 90 ? 17.682 -17.867 19.315 1.00 95.25 90 HIS A CA 1
ATOM 717 C C . HIS A 1 90 ? 16.989 -17.898 17.943 1.00 95.25 90 HIS A C 1
ATOM 719 O O . HIS A 1 90 ? 16.619 -16.850 17.413 1.00 95.25 90 HIS A O 1
ATOM 725 N N . ARG A 1 91 ? 16.840 -19.089 17.349 1.00 94.38 91 ARG A N 1
ATOM 726 C CA . ARG A 1 91 ? 16.171 -19.358 16.058 1.00 94.38 91 ARG A CA 1
ATOM 727 C C . ARG A 1 91 ? 16.783 -18.691 14.809 1.00 94.38 91 ARG A C 1
ATOM 729 O O . ARG A 1 91 ? 16.157 -18.713 13.755 1.00 94.38 91 ARG A O 1
ATOM 736 N N . ASP A 1 92 ? 17.988 -18.119 14.894 1.00 95.62 92 ASP A N 1
ATOM 737 C CA . ASP A 1 92 ? 18.697 -17.512 13.747 1.00 95.62 92 ASP A CA 1
ATOM 738 C C . ASP A 1 92 ? 20.229 -17.477 13.957 1.00 95.62 92 ASP A C 1
ATOM 740 O O . ASP A 1 92 ? 20.871 -16.447 13.770 1.00 95.62 92 ASP A O 1
ATOM 744 N N . ILE A 1 93 ? 20.843 -18.581 14.399 1.00 97.25 93 ILE A N 1
ATOM 745 C CA . ILE A 1 93 ? 22.311 -18.657 14.540 1.00 97.25 93 ILE A CA 1
ATOM 746 C C . ILE A 1 93 ? 22.964 -18.805 13.160 1.00 97.25 93 ILE A C 1
ATOM 748 O O . ILE A 1 93 ? 22.730 -19.784 12.455 1.00 97.25 93 ILE A O 1
ATOM 752 N N . LYS A 1 94 ? 23.783 -17.817 12.792 1.00 95.69 94 LYS A N 1
ATOM 753 C CA . LYS A 1 94 ? 24.470 -17.687 11.496 1.00 95.69 94 LYS A CA 1
ATOM 754 C C . LYS A 1 94 ? 25.639 -16.692 11.604 1.00 95.69 94 LYS A C 1
ATOM 756 O O . LYS A 1 94 ? 25.632 -15.895 12.548 1.00 95.69 94 LYS A O 1
ATOM 761 N N . PRO A 1 95 ? 26.609 -16.671 10.669 1.00 94.81 95 PRO A N 1
ATOM 762 C CA . PRO A 1 95 ? 27.778 -15.790 10.734 1.00 94.81 95 PRO A CA 1
ATOM 763 C C . PRO A 1 95 ? 27.452 -14.295 10.911 1.00 94.81 95 PRO A C 1
ATOM 765 O O . PRO A 1 95 ? 28.093 -13.631 11.721 1.00 94.81 95 PRO A O 1
ATOM 768 N N . GLU A 1 96 ? 26.412 -13.777 10.253 1.00 94.88 96 GLU A N 1
ATOM 769 C CA . GLU A 1 96 ? 25.998 -12.362 10.328 1.00 94.88 96 GLU A CA 1
ATOM 770 C C . GLU A 1 96 ? 25.549 -11.931 11.747 1.00 94.88 96 GLU A C 1
ATOM 772 O O . GLU A 1 96 ? 25.586 -10.749 12.112 1.00 94.88 96 GLU A O 1
ATOM 777 N N . ASN A 1 97 ? 25.123 -12.902 12.563 1.00 95.69 97 ASN A N 1
ATOM 778 C CA . ASN A 1 97 ? 24.668 -12.715 13.943 1.00 95.69 97 ASN A CA 1
ATOM 779 C C . ASN A 1 97 ? 25.767 -13.056 14.981 1.00 95.69 97 ASN A C 1
ATOM 781 O O . ASN A 1 97 ? 25.531 -12.946 16.185 1.00 95.69 97 ASN A O 1
ATOM 785 N N . LEU A 1 98 ? 26.978 -13.436 14.546 1.00 96.31 98 LEU A N 1
ATOM 786 C CA . LEU A 1 98 ? 28.141 -13.669 15.411 1.00 96.31 98 LEU A CA 1
ATOM 787 C C . LEU A 1 98 ? 29.127 -12.500 15.285 1.00 96.31 98 LEU A C 1
ATOM 789 O O . LEU A 1 98 ? 29.880 -12.404 14.319 1.00 96.31 98 LEU A O 1
ATOM 793 N N . ARG A 1 99 ? 29.130 -11.598 16.269 1.00 93.88 99 ARG A N 1
ATOM 794 C CA . ARG A 1 99 ? 29.997 -10.410 16.307 1.00 93.88 99 ARG A CA 1
ATOM 795 C C . ARG A 1 99 ? 31.383 -10.765 16.842 1.00 93.88 99 ARG A C 1
ATOM 797 O O . ARG A 1 99 ? 31.502 -11.529 17.801 1.00 93.88 99 ARG A O 1
ATOM 804 N N . VAL A 1 100 ? 32.427 -10.192 16.250 1.00 90.38 100 VAL A N 1
ATOM 805 C CA . VAL A 1 100 ? 33.832 -10.538 16.520 1.00 90.38 100 VAL A CA 1
ATOM 806 C C . VAL A 1 100 ? 34.587 -9.323 17.054 1.00 90.38 100 VAL A C 1
ATOM 808 O O . VAL A 1 100 ? 34.513 -8.238 16.483 1.00 90.38 100 VAL A O 1
ATOM 811 N N . CYS A 1 101 ? 35.347 -9.515 18.135 1.00 86.06 101 CYS A N 1
ATOM 812 C CA . CYS A 1 101 ? 36.352 -8.561 18.599 1.00 86.06 101 CYS A CA 1
ATOM 813 C C . CYS A 1 101 ? 37.752 -9.178 18.490 1.00 86.06 101 CYS A C 1
ATOM 815 O O . CYS A 1 101 ? 37.987 -10.309 18.939 1.00 86.06 101 CYS A O 1
ATOM 817 N N . PHE A 1 102 ? 38.690 -8.431 17.915 1.00 82.88 102 PHE A N 1
ATOM 818 C CA . PHE A 1 102 ? 40.074 -8.859 17.732 1.00 82.88 102 PHE A CA 1
ATOM 819 C C . PHE A 1 102 ? 40.964 -8.523 18.931 1.00 82.88 102 PHE A C 1
ATOM 821 O O . PHE A 1 102 ? 40.707 -7.615 19.727 1.00 82.88 102 PHE A O 1
ATOM 828 N N . SER A 1 103 ? 42.059 -9.270 19.061 1.00 77.75 103 SER A N 1
ATOM 829 C CA . SER A 1 103 ? 43.213 -8.801 19.825 1.00 77.75 103 SER A CA 1
ATOM 830 C C . SER A 1 103 ? 44.020 -7.811 18.979 1.00 77.75 103 SER A C 1
ATOM 832 O O . SER A 1 103 ? 43.988 -7.863 17.751 1.00 77.75 103 SER A O 1
ATOM 834 N N . SER A 1 104 ? 44.768 -6.909 19.613 1.00 56.56 104 SER A N 1
ATOM 835 C CA . SER A 1 104 ? 45.582 -5.909 18.913 1.00 56.56 104 SER A CA 1
ATOM 836 C C . SER A 1 104 ? 46.821 -6.546 18.262 1.00 56.56 104 SER A C 1
ATOM 838 O O . SER A 1 104 ? 47.922 -6.479 18.811 1.00 56.56 104 SER A O 1
ATOM 840 N N . GLY A 1 105 ? 46.631 -7.175 17.099 1.00 53.53 105 GLY A N 1
ATOM 841 C CA . GLY A 1 105 ? 47.680 -7.795 16.289 1.00 53.53 105 GLY A CA 1
ATOM 842 C C . GLY A 1 105 ? 47.227 -9.110 15.646 1.00 53.53 105 GLY A C 1
ATOM 843 O O . GLY A 1 105 ? 47.098 -10.117 16.336 1.00 53.53 105 GLY A O 1
ATOM 844 N N . GLN A 1 106 ? 47.072 -9.094 14.314 1.00 57.12 106 GLN A N 1
ATOM 845 C CA . GLN A 1 106 ? 46.595 -10.207 13.468 1.00 57.12 106 GLN A CA 1
ATOM 846 C C . GLN A 1 106 ? 45.160 -10.689 13.780 1.00 57.12 106 GLN A C 1
ATOM 848 O O . GLN A 1 106 ? 44.527 -10.250 14.736 1.00 57.12 106 GLN A O 1
ATOM 853 N N . TRP A 1 107 ? 44.632 -11.584 12.933 1.00 62.75 107 TRP A N 1
ATOM 854 C CA . TRP A 1 107 ? 43.260 -12.124 12.963 1.00 62.75 107 TRP A CA 1
ATOM 855 C C . TRP A 1 107 ? 43.006 -13.107 14.128 1.00 62.75 107 TRP A C 1
ATOM 857 O O . TRP A 1 107 ? 42.469 -14.199 13.949 1.00 62.75 107 TRP A O 1
ATOM 867 N N . ASN A 1 108 ? 43.431 -12.743 15.337 1.00 67.94 108 ASN A N 1
ATOM 868 C CA . ASN A 1 108 ? 43.251 -13.536 16.545 1.00 67.94 108 ASN A CA 1
ATOM 869 C C . ASN A 1 108 ? 41.994 -13.063 17.291 1.00 67.94 108 ASN A C 1
ATOM 871 O O . ASN A 1 108 ? 41.960 -11.947 17.822 1.00 67.94 108 ASN A O 1
ATOM 875 N N . PHE A 1 109 ? 40.955 -13.900 17.310 1.00 75.19 109 PHE A N 1
ATOM 876 C CA . PHE A 1 109 ? 39.678 -13.591 17.953 1.00 75.19 109 PHE A CA 1
ATOM 877 C C . PHE A 1 109 ? 39.853 -13.502 19.476 1.00 75.19 109 PHE A C 1
ATOM 879 O O . PHE A 1 109 ? 40.013 -14.512 20.161 1.00 75.19 109 PHE A O 1
ATOM 886 N N . LYS A 1 110 ? 39.792 -12.283 20.016 1.00 77.94 110 LYS A N 1
ATOM 887 C CA . LYS A 1 110 ? 39.803 -12.023 21.463 1.00 77.94 110 LYS A CA 1
ATOM 888 C C . LYS A 1 110 ? 38.479 -12.439 22.100 1.00 77.94 110 LYS A C 1
ATOM 890 O O . LYS A 1 110 ? 38.466 -12.902 23.238 1.00 77.94 110 LYS A O 1
ATOM 895 N N . MET A 1 111 ? 37.373 -12.245 21.382 1.00 84.44 111 MET A N 1
ATOM 896 C CA . MET A 1 111 ? 36.030 -12.604 21.826 1.00 84.44 111 MET A CA 1
ATOM 897 C C . MET A 1 111 ? 35.087 -12.735 20.627 1.00 84.44 111 MET A C 1
ATOM 899 O O . MET A 1 111 ? 35.180 -11.958 19.679 1.00 84.44 111 MET A O 1
ATOM 903 N N . VAL A 1 112 ? 34.150 -13.680 20.701 1.00 93.12 112 VAL A N 1
ATOM 904 C CA . VAL A 1 112 ? 32.962 -13.725 19.837 1.00 93.12 112 VAL A CA 1
ATOM 905 C C . VAL A 1 112 ? 31.727 -13.556 20.718 1.00 93.12 112 VAL A C 1
ATOM 907 O O . VAL A 1 112 ? 31.676 -14.122 21.816 1.00 93.12 112 VAL A O 1
ATOM 910 N N . LYS A 1 113 ? 30.751 -12.773 20.252 1.00 95.44 113 LYS A N 1
ATOM 911 C CA . LYS A 1 113 ? 29.468 -12.535 20.922 1.00 95.44 113 LYS A CA 1
ATOM 912 C C . LYS A 1 113 ? 28.296 -12.824 19.986 1.00 95.44 113 LYS A C 1
ATOM 914 O O . LYS A 1 113 ? 28.306 -12.414 18.828 1.00 95.44 113 LYS A O 1
ATOM 919 N N . VAL A 1 114 ? 27.276 -13.502 20.498 1.00 96.94 114 VAL A N 1
ATOM 920 C CA . VAL A 1 114 ? 25.992 -13.699 19.814 1.00 96.94 114 VAL A CA 1
ATOM 921 C C . VAL A 1 114 ? 25.189 -12.395 19.872 1.00 96.94 114 VAL A C 1
ATOM 923 O O . VAL A 1 114 ? 25.157 -11.736 20.915 1.00 96.94 114 VAL A O 1
ATOM 926 N N . ALA A 1 115 ? 24.572 -12.003 18.755 1.00 93.44 115 ALA A N 1
ATOM 927 C CA . ALA A 1 115 ? 23.861 -10.737 18.579 1.00 93.44 115 ALA A CA 1
ATOM 928 C C . ALA A 1 115 ? 22.605 -10.890 17.695 1.00 93.44 115 ALA A C 1
ATOM 930 O O . ALA A 1 115 ? 22.417 -11.915 17.053 1.00 93.44 115 ALA A O 1
ATOM 931 N N . ASN A 1 116 ? 21.790 -9.825 17.614 1.00 90.00 116 ASN A N 1
ATOM 932 C CA . ASN A 1 116 ? 20.528 -9.760 16.855 1.00 90.00 116 ASN A CA 1
ATOM 933 C C . ASN A 1 116 ? 19.467 -10.766 17.347 1.00 90.00 116 ASN A C 1
ATOM 935 O O . ASN A 1 116 ? 19.179 -11.783 16.719 1.00 90.00 116 ASN A O 1
ATOM 939 N N . PHE A 1 117 ? 18.847 -10.433 18.479 1.00 92.81 117 PHE A N 1
ATOM 940 C CA . PHE A 1 117 ? 17.886 -11.280 19.191 1.00 92.81 117 PHE A CA 1
ATOM 941 C C . PHE A 1 117 ? 16.435 -11.061 18.721 1.00 92.81 117 PHE A C 1
ATOM 943 O O . PHE A 1 117 ? 15.507 -11.565 19.343 1.00 92.81 117 PHE A O 1
ATOM 950 N N . GLY A 1 118 ? 16.222 -10.364 17.598 1.00 87.31 118 GLY A N 1
ATOM 951 C CA . GLY A 1 118 ? 14.901 -10.064 17.019 1.00 87.31 118 GLY A CA 1
ATOM 952 C C . GLY A 1 118 ? 14.089 -11.274 16.543 1.00 87.31 118 GLY A C 1
ATOM 953 O O . GLY A 1 118 ? 12.963 -11.107 16.094 1.00 87.31 118 GLY A O 1
ATOM 954 N N . LEU A 1 119 ? 14.648 -12.485 16.625 1.00 89.44 119 LEU A N 1
ATOM 955 C CA . LEU A 1 119 ? 13.927 -13.750 16.450 1.00 89.44 119 LEU A CA 1
ATOM 956 C C . LEU A 1 119 ? 14.030 -14.668 17.678 1.00 89.44 119 LEU A C 1
ATOM 958 O O . LEU A 1 119 ? 13.500 -15.780 17.645 1.00 89.44 119 LEU A O 1
ATOM 962 N N . ALA A 1 120 ? 14.654 -14.232 18.773 1.00 92.31 120 ALA A N 1
ATOM 963 C CA . ALA A 1 120 ? 14.729 -15.018 19.997 1.00 92.31 120 ALA A CA 1
ATOM 964 C C . ALA A 1 120 ? 13.360 -15.090 20.699 1.00 92.31 120 ALA A C 1
ATOM 966 O O . ALA A 1 120 ? 12.517 -14.211 20.538 1.00 92.31 120 ALA A O 1
ATOM 967 N N . THR A 1 121 ? 13.100 -16.151 21.466 1.00 90.56 121 THR A N 1
ATOM 968 C CA . THR A 1 121 ? 11.863 -16.258 22.262 1.00 90.56 121 THR A CA 1
ATOM 969 C C . THR A 1 121 ? 12.001 -17.233 23.428 1.00 90.56 121 THR A C 1
ATOM 971 O O . THR A 1 121 ? 12.935 -18.034 23.469 1.00 90.56 121 THR A O 1
ATOM 974 N N . HIS A 1 122 ? 11.049 -17.201 24.363 1.00 89.81 122 HIS A N 1
ATOM 975 C CA . HIS A 1 122 ? 11.023 -18.105 25.511 1.00 89.81 122 HIS A CA 1
ATOM 976 C C . HIS A 1 122 ? 10.355 -19.448 25.180 1.00 89.81 122 HIS A C 1
ATOM 978 O O . HIS A 1 122 ? 9.195 -19.501 24.765 1.00 89.81 122 HIS A O 1
ATOM 984 N N . TYR A 1 123 ? 11.047 -20.547 25.468 1.00 86.44 123 TYR A N 1
ATOM 985 C CA . TYR A 1 123 ? 10.490 -21.893 25.493 1.00 86.44 123 TYR A CA 1
ATOM 986 C C . TYR A 1 123 ? 9.617 -22.080 26.742 1.00 86.44 123 TYR A C 1
ATOM 988 O O . TYR A 1 123 ? 10.112 -22.182 27.862 1.00 86.44 123 TYR A O 1
ATOM 996 N N . ARG A 1 124 ? 8.293 -22.133 26.567 1.00 81.38 124 ARG A N 1
ATOM 997 C CA . ARG A 1 124 ? 7.318 -22.224 27.676 1.00 81.38 124 ARG A CA 1
ATOM 998 C C . ARG A 1 124 ? 6.890 -23.666 27.983 1.00 81.38 124 ARG A C 1
ATOM 1000 O O . ARG A 1 124 ? 5.718 -23.929 28.231 1.00 81.38 124 ARG A O 1
ATOM 1007 N N . GLY A 1 125 ? 7.831 -24.610 27.916 1.00 73.38 125 GLY A N 1
ATOM 1008 C CA . GLY A 1 125 ? 7.592 -26.038 28.182 1.00 73.38 125 GLY A CA 1
ATOM 1009 C C . GLY A 1 125 ? 6.821 -26.797 27.092 1.00 73.38 125 GLY A C 1
ATOM 1010 O O . GLY A 1 125 ? 6.689 -28.015 27.182 1.00 73.38 125 GLY A O 1
ATOM 1011 N N . SER A 1 126 ? 6.339 -26.109 26.054 1.00 80.00 126 SER A N 1
ATOM 1012 C CA . SER A 1 126 ? 5.671 -26.687 24.888 1.00 80.00 126 SER A CA 1
ATOM 1013 C C . SER A 1 126 ? 6.441 -26.382 23.602 1.00 80.00 126 SER A C 1
ATOM 1015 O O . SER A 1 126 ? 7.046 -25.319 23.450 1.00 80.00 126 SER A O 1
ATOM 1017 N N . LYS A 1 127 ? 6.422 -27.338 22.666 1.00 84.38 127 LYS A N 1
ATOM 1018 C CA . LYS A 1 127 ? 7.123 -27.235 21.381 1.00 84.38 127 LYS A CA 1
ATOM 1019 C C . LYS A 1 127 ? 6.584 -26.089 20.519 1.00 84.38 127 LYS A C 1
ATOM 1021 O O . LYS A 1 127 ? 5.375 -25.934 20.352 1.00 84.38 127 LYS A O 1
ATOM 1026 N N . LEU A 1 128 ? 7.500 -25.318 19.940 1.00 84.69 128 LEU A N 1
ATOM 1027 C CA . LEU A 1 128 ? 7.206 -24.187 19.067 1.00 84.69 128 LEU A CA 1
ATOM 1028 C C . LEU A 1 128 ? 6.824 -24.672 17.660 1.00 84.69 128 LEU A C 1
ATOM 1030 O O . LEU A 1 128 ? 7.488 -25.533 17.089 1.00 84.69 128 LEU A O 1
ATOM 1034 N N . ASN A 1 129 ? 5.773 -24.077 17.090 1.00 83.94 129 ASN A N 1
ATOM 1035 C CA . ASN A 1 129 ? 5.215 -24.419 15.773 1.00 83.94 129 ASN A CA 1
ATOM 1036 C C . ASN A 1 129 ? 5.227 -23.207 14.819 1.00 83.94 129 ASN A C 1
ATOM 1038 O O . ASN A 1 129 ? 4.239 -22.925 14.147 1.00 83.94 129 ASN A O 1
ATOM 1042 N N . VAL A 1 130 ? 6.328 -22.446 14.796 1.00 85.44 130 VAL A N 1
ATOM 1043 C CA . VAL A 1 130 ? 6.480 -21.227 13.975 1.00 85.44 130 VAL A CA 1
ATOM 1044 C C . VAL A 1 130 ? 7.762 -21.309 13.150 1.00 85.44 130 VAL A C 1
ATOM 1046 O O . VAL A 1 130 ? 8.848 -21.361 13.723 1.00 85.44 130 VAL A O 1
ATOM 1049 N N . ARG A 1 131 ? 7.660 -21.292 11.816 1.00 87.81 131 ARG A N 1
ATOM 1050 C CA . ARG A 1 131 ? 8.829 -21.245 10.923 1.00 87.81 131 ARG A CA 1
ATOM 1051 C C . ARG A 1 131 ? 9.376 -19.816 10.854 1.00 87.81 131 ARG A C 1
ATOM 1053 O O . ARG A 1 131 ? 8.710 -18.934 10.320 1.00 87.81 131 ARG A O 1
ATOM 1060 N N . CYS A 1 132 ? 10.584 -19.604 11.365 1.00 87.56 132 CYS A N 1
ATOM 1061 C CA . CYS A 1 132 ? 11.310 -18.332 11.330 1.00 87.56 132 CYS A CA 1
ATOM 1062 C C . CYS A 1 132 ? 12.823 -18.585 11.177 1.00 87.56 132 CYS A C 1
ATOM 1064 O O . CYS A 1 132 ? 13.243 -19.737 11.097 1.00 87.56 132 CYS A O 1
ATOM 1066 N N . GLY A 1 133 ? 13.629 -17.525 11.085 1.00 88.44 133 GLY A N 1
ATOM 1067 C CA . GLY A 1 133 ? 15.073 -17.623 10.842 1.00 88.44 133 GLY A CA 1
ATOM 1068 C C . GLY A 1 133 ? 15.452 -17.611 9.359 1.00 88.44 133 GLY A C 1
ATOM 1069 O O . GLY A 1 133 ? 14.612 -17.440 8.471 1.00 88.44 133 GLY A O 1
ATOM 1070 N N . THR A 1 134 ? 16.743 -17.769 9.082 1.00 90.56 134 THR A N 1
ATOM 1071 C CA . THR A 1 134 ? 17.302 -17.706 7.721 1.00 90.56 134 THR A CA 1
ATOM 1072 C C . THR A 1 134 ? 17.161 -19.061 6.994 1.00 90.56 134 THR A C 1
ATOM 1074 O O . THR A 1 134 ? 17.669 -20.060 7.504 1.00 90.56 134 THR A O 1
ATOM 1077 N N . PRO A 1 135 ? 16.528 -19.149 5.799 1.00 90.56 135 PRO A N 1
ATOM 1078 C CA . PRO A 1 135 ? 16.094 -20.419 5.185 1.00 90.56 135 PRO A CA 1
ATOM 1079 C C . PRO A 1 135 ? 17.137 -21.534 5.035 1.00 90.56 135 PRO A C 1
ATOM 1081 O O . PRO A 1 135 ? 16.784 -22.706 5.118 1.00 90.56 135 PRO A O 1
ATOM 1084 N N . CYS A 1 136 ? 18.408 -21.193 4.817 1.00 91.00 136 CYS A N 1
ATOM 1085 C CA . CYS A 1 136 ? 19.503 -22.156 4.670 1.00 91.00 136 CYS A CA 1
ATOM 1086 C C . CYS A 1 136 ? 20.113 -22.643 5.999 1.00 91.00 136 CYS A C 1
ATOM 1088 O O . CYS A 1 136 ? 20.875 -23.607 5.977 1.00 91.00 136 CYS A O 1
ATOM 1090 N N . TYR A 1 137 ? 19.757 -22.017 7.127 1.00 93.69 137 TYR A N 1
ATOM 1091 C CA . TYR A 1 137 ? 20.151 -22.408 8.488 1.00 93.69 137 TYR A CA 1
ATOM 1092 C C . TYR A 1 137 ? 19.010 -23.094 9.264 1.00 93.69 137 TYR A C 1
ATOM 1094 O O . TYR A 1 137 ? 19.265 -23.683 10.309 1.00 93.69 137 TYR A O 1
ATOM 1102 N N . MET A 1 138 ? 17.764 -23.061 8.767 1.00 92.38 138 MET A N 1
ATOM 1103 C CA . MET A 1 138 ? 16.605 -23.666 9.441 1.00 92.38 138 MET A CA 1
ATOM 1104 C C . MET A 1 138 ? 16.739 -25.189 9.621 1.00 92.38 138 MET A C 1
ATOM 1106 O O . MET A 1 138 ? 17.139 -25.907 8.703 1.00 92.38 138 MET A O 1
ATOM 1110 N N . ALA A 1 139 ? 16.304 -25.680 10.783 1.00 91.75 139 ALA A N 1
ATOM 1111 C CA . ALA A 1 139 ? 16.227 -27.104 11.106 1.00 91.75 139 ALA A CA 1
ATOM 1112 C C . ALA A 1 139 ? 15.063 -27.819 10.380 1.00 91.75 139 ALA A C 1
ATOM 1114 O O . ALA A 1 139 ? 14.017 -27.201 10.134 1.00 91.75 139 ALA A O 1
ATOM 1115 N N . PRO A 1 140 ? 15.180 -29.121 10.052 1.00 90.94 140 PRO A N 1
ATOM 1116 C CA . PRO A 1 140 ? 14.167 -29.847 9.286 1.00 90.94 140 PRO 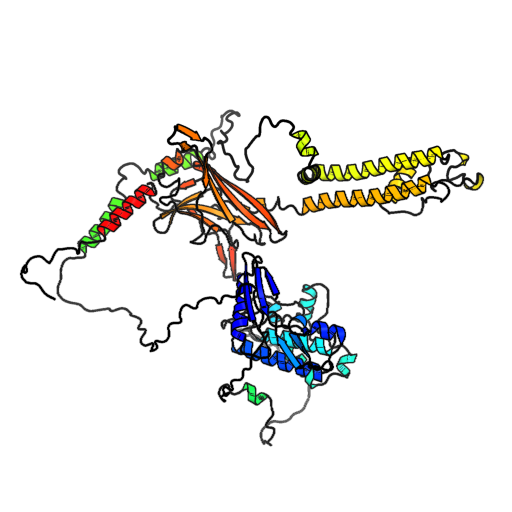A CA 1
ATOM 1117 C C . PRO A 1 140 ? 12.814 -29.936 10.008 1.00 90.94 140 PRO A C 1
ATOM 1119 O O . PRO A 1 140 ? 11.776 -29.822 9.362 1.00 90.94 140 PRO A O 1
ATOM 1122 N N . GLU A 1 141 ? 12.783 -30.056 11.336 1.00 89.69 141 GLU A N 1
ATOM 1123 C CA . GLU A 1 141 ? 11.553 -30.057 12.141 1.00 89.69 141 GLU A CA 1
ATOM 1124 C C . GLU A 1 141 ? 10.859 -28.682 12.196 1.00 89.69 141 GLU A C 1
ATOM 1126 O O . GLU A 1 141 ? 9.629 -28.616 12.262 1.00 89.69 141 GLU A O 1
ATOM 1131 N N . MET A 1 142 ? 11.623 -27.589 12.088 1.00 91.12 142 MET A N 1
ATOM 1132 C CA . MET A 1 142 ? 11.110 -26.218 11.964 1.00 91.12 142 MET A CA 1
ATOM 1133 C C . MET A 1 142 ? 10.573 -25.954 10.548 1.00 91.12 142 MET A C 1
ATOM 1135 O O . MET A 1 142 ? 9.522 -25.331 10.382 1.00 91.12 142 MET A O 1
ATOM 1139 N N . ILE A 1 143 ? 11.239 -26.481 9.515 1.00 89.62 143 ILE A N 1
ATOM 1140 C CA . ILE A 1 143 ? 10.736 -26.455 8.135 1.00 89.62 143 ILE A CA 1
ATOM 1141 C C . ILE A 1 143 ? 9.446 -27.279 8.031 1.00 89.62 143 ILE A C 1
ATOM 1143 O O . ILE A 1 143 ? 8.450 -26.791 7.495 1.00 89.62 143 ILE A O 1
ATOM 1147 N N . ALA A 1 144 ? 9.426 -28.491 8.586 1.00 86.69 144 ALA A N 1
ATOM 1148 C CA . ALA A 1 144 ? 8.288 -29.406 8.542 1.00 86.69 144 ALA A CA 1
ATOM 1149 C C . ALA A 1 144 ? 7.149 -29.060 9.525 1.00 86.69 144 ALA A C 1
ATOM 1151 O O . ALA A 1 144 ? 6.091 -29.678 9.445 1.00 86.69 144 ALA A O 1
ATOM 1152 N N . MET A 1 145 ? 7.332 -28.067 10.408 1.00 85.50 145 MET A N 1
ATOM 1153 C CA . MET A 1 145 ? 6.344 -27.625 11.411 1.00 85.50 145 MET A CA 1
ATOM 1154 C C . MET A 1 145 ? 5.926 -28.741 12.394 1.00 85.50 145 MET A C 1
ATOM 1156 O O . MET A 1 145 ? 4.772 -28.818 12.806 1.00 85.50 145 MET A O 1
ATOM 1160 N N . LEU A 1 146 ? 6.870 -29.609 12.778 1.00 82.56 146 LEU A N 1
ATOM 1161 C CA . LEU A 1 146 ? 6.631 -30.807 13.609 1.00 82.56 146 LEU A CA 1
ATOM 1162 C C . LEU A 1 146 ? 6.813 -30.567 15.122 1.00 82.56 146 LEU A C 1
ATOM 1164 O O . LEU A 1 146 ? 6.888 -31.517 15.903 1.00 82.56 146 LEU A O 1
ATOM 1168 N N . GLY A 1 147 ? 6.901 -29.304 15.537 1.00 85.06 147 GLY A N 1
ATOM 1169 C CA . GLY A 1 147 ? 7.188 -28.902 16.908 1.00 85.06 147 GLY A CA 1
ATOM 1170 C C . GLY A 1 147 ? 8.672 -28.989 17.252 1.00 85.06 147 GLY A C 1
ATOM 1171 O O . GLY A 1 147 ? 9.252 -30.076 17.303 1.00 85.06 147 GLY A O 1
ATOM 1172 N N . TYR A 1 148 ? 9.276 -27.846 17.568 1.00 89.00 148 TYR A N 1
ATOM 1173 C CA . TYR A 1 148 ? 10.694 -27.748 17.911 1.00 89.00 148 TYR A CA 1
ATOM 1174 C C . TYR A 1 148 ? 10.949 -27.099 19.277 1.00 89.00 148 TYR A C 1
ATOM 1176 O O . TYR A 1 148 ? 10.065 -26.507 19.898 1.00 89.00 148 TYR A O 1
ATOM 1184 N N . ASP A 1 149 ? 12.179 -27.252 19.744 1.00 90.00 149 ASP A N 1
ATOM 1185 C CA . ASP A 1 149 ? 12.712 -26.748 21.007 1.00 90.00 149 ASP A CA 1
ATOM 1186 C C . ASP A 1 149 ? 14.104 -26.132 20.743 1.00 90.00 149 ASP A C 1
ATOM 1188 O O . ASP A 1 149 ? 14.389 -25.701 19.624 1.00 90.00 149 ASP A O 1
ATOM 1192 N N . TYR A 1 150 ? 14.965 -26.040 21.755 1.00 91.19 150 TYR A N 1
ATOM 1193 C CA . TYR A 1 150 ? 16.283 -25.405 21.655 1.00 91.19 150 TYR A CA 1
ATOM 1194 C C . TYR A 1 150 ? 17.256 -26.097 20.679 1.00 91.19 150 TYR A C 1
ATOM 1196 O O . TYR A 1 150 ? 18.227 -25.475 20.245 1.00 91.19 150 TYR A O 1
ATOM 1204 N N . GLN A 1 151 ? 16.991 -27.344 20.265 1.00 91.38 151 GLN A N 1
ATOM 1205 C CA . GLN A 1 151 ? 17.840 -28.089 19.322 1.00 91.38 151 GLN A CA 1
ATOM 1206 C C . GLN A 1 151 ? 17.971 -27.424 17.935 1.00 91.38 151 GLN A C 1
ATOM 1208 O O . GLN A 1 151 ? 18.956 -27.667 17.236 1.00 91.38 151 GLN A O 1
ATOM 1213 N N . VAL A 1 152 ? 17.056 -26.523 17.552 1.00 93.62 152 VAL A N 1
ATOM 1214 C CA . VAL A 1 152 ? 17.161 -25.775 16.282 1.00 93.62 152 VAL A CA 1
ATOM 1215 C C . VAL A 1 152 ? 18.365 -24.836 16.242 1.00 93.62 152 VAL A C 1
ATOM 1217 O O . VAL A 1 152 ? 18.929 -24.607 15.170 1.00 93.62 152 VAL A O 1
ATOM 1220 N N . ASP A 1 153 ? 18.804 -24.330 17.399 1.00 95.81 153 ASP A N 1
ATOM 1221 C CA . ASP A 1 153 ? 20.025 -23.530 17.497 1.00 95.81 153 ASP A CA 1
ATOM 1222 C C . ASP A 1 153 ? 21.264 -24.414 17.276 1.00 95.81 153 ASP A C 1
ATOM 1224 O O . ASP A 1 153 ? 22.217 -23.978 16.635 1.00 95.81 153 ASP A O 1
ATOM 1228 N N . SER A 1 154 ? 21.231 -25.678 17.722 1.00 94.62 154 SER A N 1
ATOM 1229 C CA . SER A 1 154 ? 22.292 -26.670 17.487 1.00 94.62 154 SER A CA 1
ATOM 1230 C C . SER A 1 154 ? 22.424 -27.038 16.006 1.00 94.62 154 SER A C 1
ATOM 1232 O O . SER A 1 154 ? 23.538 -27.087 15.485 1.00 94.62 154 SER A O 1
ATOM 1234 N N . TRP A 1 155 ? 21.304 -27.223 15.297 1.00 95.12 155 TRP A N 1
ATOM 1235 C CA . TRP A 1 155 ? 21.315 -27.422 13.841 1.00 95.12 155 TRP A CA 1
ATOM 1236 C C . TRP A 1 155 ? 21.878 -26.192 13.112 1.00 95.12 155 TRP A C 1
ATOM 1238 O O . TRP A 1 155 ? 22.781 -26.308 12.282 1.00 95.12 155 TRP A O 1
ATOM 1248 N N . SER A 1 156 ? 21.396 -24.997 13.471 1.00 96.06 156 SER A N 1
ATOM 1249 C CA . SER A 1 156 ? 21.847 -23.717 12.900 1.00 96.06 156 SER A CA 1
ATOM 1250 C C . SER A 1 156 ? 23.356 -23.493 13.118 1.00 96.06 156 SER A C 1
ATOM 1252 O O . SER A 1 156 ? 24.083 -23.059 12.217 1.00 96.06 156 SER A O 1
ATOM 1254 N N . LEU A 1 157 ? 23.859 -23.879 14.294 1.00 96.69 157 LEU A N 1
ATOM 1255 C CA . LEU A 1 157 ? 25.279 -23.911 14.639 1.00 96.69 157 LEU A CA 1
ATOM 1256 C C . LEU A 1 157 ? 26.065 -24.935 13.796 1.00 96.69 157 LEU A C 1
ATOM 1258 O O . LEU A 1 157 ? 27.168 -24.627 13.348 1.00 96.69 157 LEU A O 1
ATOM 1262 N N . GLY A 1 158 ? 25.500 -26.116 13.522 1.00 95.31 158 GLY A N 1
ATOM 1263 C CA . GLY A 1 158 ? 26.083 -27.120 12.622 1.00 95.31 158 GLY A CA 1
ATOM 1264 C C . GLY A 1 158 ? 26.238 -26.620 11.182 1.00 95.31 158 GLY A C 1
ATOM 1265 O O . GLY A 1 158 ? 27.298 -26.793 10.577 1.00 95.31 158 GLY A O 1
ATOM 1266 N N . VAL A 1 159 ? 25.226 -25.920 10.654 1.00 95.12 159 VAL A N 1
ATOM 1267 C CA . VAL A 1 159 ? 25.304 -25.254 9.339 1.00 95.12 159 VAL A CA 1
ATOM 1268 C C . VAL A 1 159 ? 26.378 -24.159 9.348 1.00 95.12 159 VAL A C 1
ATOM 1270 O O . VAL A 1 159 ? 27.175 -24.074 8.413 1.00 95.12 159 VAL A O 1
ATOM 1273 N N . THR A 1 160 ? 26.447 -23.367 10.422 1.00 95.44 160 THR A N 1
ATOM 1274 C CA . THR A 1 160 ? 27.463 -22.316 10.608 1.00 95.44 160 THR A CA 1
ATOM 1275 C C . THR A 1 160 ? 28.884 -22.896 10.638 1.00 95.44 160 THR A C 1
ATOM 1277 O O . THR A 1 160 ? 29.776 -22.369 9.971 1.00 95.44 160 THR A O 1
ATOM 1280 N N . LEU A 1 161 ? 29.101 -24.018 11.336 1.00 95.62 161 LEU A N 1
ATOM 1281 C CA . LEU A 1 161 ? 30.386 -24.724 11.369 1.00 95.62 161 LEU A CA 1
ATOM 1282 C C . LEU A 1 161 ? 30.784 -25.273 9.994 1.00 95.62 161 LEU A C 1
ATOM 1284 O O . LEU A 1 161 ? 31.922 -25.073 9.566 1.00 95.62 161 LEU A O 1
ATOM 1288 N N . PHE A 1 162 ? 29.853 -25.922 9.285 1.00 93.81 162 PHE A N 1
ATOM 1289 C CA . PHE A 1 162 ? 30.103 -26.401 7.924 1.00 93.81 162 PHE A CA 1
ATOM 1290 C C . PHE A 1 162 ? 30.506 -25.241 7.006 1.00 93.81 162 PHE A C 1
ATOM 1292 O O . PHE A 1 162 ? 31.488 -25.355 6.276 1.00 93.81 162 PHE A O 1
ATOM 1299 N N . TYR A 1 163 ? 29.794 -24.111 7.062 1.00 93.44 163 TYR A N 1
ATOM 1300 C CA . TYR A 1 163 ? 30.091 -22.952 6.221 1.00 93.44 163 TYR A CA 1
ATOM 1301 C C . TYR A 1 163 ? 31.481 -22.360 6.513 1.00 93.44 163 TYR A C 1
ATOM 1303 O O . TYR A 1 163 ? 32.252 -22.160 5.574 1.00 93.44 163 TYR A O 1
ATOM 1311 N N . MET A 1 164 ? 31.853 -22.195 7.792 1.00 93.31 164 MET A N 1
ATOM 1312 C CA . MET A 1 164 ? 33.199 -21.749 8.196 1.00 93.31 164 MET A CA 1
ATOM 1313 C C . MET A 1 164 ? 34.325 -22.652 7.665 1.00 93.31 164 MET A C 1
ATOM 1315 O O . MET A 1 164 ? 35.377 -22.143 7.281 1.00 93.31 164 MET A O 1
ATOM 1319 N N . LEU A 1 165 ? 34.119 -23.976 7.645 1.00 92.62 165 LEU A N 1
ATOM 1320 C CA . LEU A 1 165 ? 35.141 -24.959 7.250 1.00 92.62 165 LEU A CA 1
ATOM 1321 C C . LEU A 1 165 ? 35.118 -25.335 5.756 1.00 92.62 165 LEU A C 1
ATOM 1323 O O . LEU A 1 165 ? 36.111 -25.851 5.250 1.00 92.62 165 LEU A O 1
ATOM 1327 N N . CYS A 1 166 ? 34.020 -25.087 5.035 1.00 89.94 166 CYS A N 1
ATOM 1328 C CA . CYS A 1 166 ? 33.861 -25.472 3.623 1.00 89.94 166 CYS A CA 1
ATOM 1329 C C . CYS A 1 166 ? 33.706 -24.295 2.645 1.00 89.94 166 CYS A C 1
ATOM 1331 O O . CYS A 1 166 ? 33.768 -24.516 1.432 1.00 89.94 166 CYS A O 1
ATOM 1333 N N . GLY A 1 167 ? 33.440 -23.072 3.126 1.00 87.31 167 GLY A N 1
ATOM 1334 C CA . GLY A 1 167 ? 33.169 -21.886 2.296 1.00 87.31 167 GLY A CA 1
ATOM 1335 C C . GLY A 1 167 ? 31.917 -22.002 1.410 1.00 87.31 167 GLY A C 1
ATOM 1336 O O . GLY A 1 167 ? 31.751 -21.250 0.450 1.00 87.31 167 GLY A O 1
ATOM 1337 N N . LYS A 1 168 ? 31.063 -22.997 1.675 1.00 88.00 168 LYS A N 1
ATOM 1338 C CA . LYS A 1 168 ? 29.883 -23.393 0.887 1.00 88.00 168 LYS A CA 1
ATOM 1339 C C . LYS A 1 168 ? 28.804 -23.907 1.836 1.00 88.00 168 LYS A C 1
ATOM 1341 O O . LYS A 1 168 ? 29.128 -24.384 2.918 1.00 88.00 168 LYS A O 1
ATOM 1346 N N . MET A 1 169 ? 27.535 -23.833 1.439 1.00 89.62 169 MET A N 1
ATOM 1347 C CA . MET A 1 169 ? 26.431 -24.349 2.260 1.00 89.62 169 MET A CA 1
ATOM 1348 C C . MET A 1 169 ? 26.347 -25.888 2.193 1.00 89.62 169 MET A C 1
ATOM 1350 O O . MET A 1 169 ? 26.605 -26.451 1.126 1.00 89.62 169 MET A O 1
ATOM 1354 N N . PRO A 1 170 ? 25.949 -26.578 3.284 1.00 87.88 170 PRO A N 1
ATOM 1355 C CA . PRO A 1 170 ? 25.811 -28.041 3.308 1.00 87.88 170 PRO A CA 1
ATOM 1356 C C . PRO A 1 170 ? 24.669 -28.566 2.428 1.00 87.88 170 PRO A C 1
ATOM 1358 O O . PRO A 1 170 ? 24.713 -29.712 1.977 1.00 87.88 170 PRO A O 1
ATOM 1361 N N . PHE A 1 171 ? 23.666 -27.725 2.169 1.00 86.25 171 PHE A N 1
ATOM 1362 C CA . PHE A 1 171 ? 22.496 -28.010 1.342 1.00 86.25 171 PHE A CA 1
ATOM 1363 C C . PHE A 1 171 ? 22.438 -27.002 0.181 1.00 86.25 171 PHE A C 1
ATOM 1365 O O . PHE A 1 171 ? 22.888 -25.864 0.317 1.00 86.25 171 PHE A O 1
ATOM 1372 N N . ALA A 1 172 ? 21.942 -27.430 -0.984 1.00 66.62 172 ALA A N 1
ATOM 1373 C CA . ALA A 1 172 ? 22.190 -26.745 -2.256 1.00 66.62 172 ALA A CA 1
ATOM 1374 C C . ALA A 1 172 ? 21.673 -25.291 -2.313 1.00 66.62 172 ALA A C 1
ATOM 1376 O O . ALA A 1 172 ? 20.493 -25.017 -2.093 1.00 66.62 172 ALA A O 1
ATOM 1377 N N . SER A 1 173 ? 22.558 -24.364 -2.697 1.00 61.41 173 SER A N 1
ATOM 1378 C CA . SER A 1 173 ? 22.306 -22.920 -2.776 1.00 61.41 173 SER A CA 1
ATOM 1379 C C . SER A 1 173 ? 21.536 -22.513 -4.043 1.00 61.41 173 SER A C 1
ATOM 1381 O O . SER A 1 173 ? 22.076 -21.855 -4.934 1.00 61.41 173 SER A O 1
ATOM 1383 N N . ALA A 1 174 ? 20.272 -22.921 -4.140 1.00 51.88 174 ALA A N 1
ATOM 1384 C CA . ALA A 1 174 ? 19.340 -22.394 -5.134 1.00 51.88 174 ALA A CA 1
ATOM 1385 C C . ALA A 1 174 ? 18.743 -21.052 -4.668 1.00 51.88 174 ALA A C 1
ATOM 1387 O O . ALA A 1 174 ? 18.484 -20.868 -3.483 1.00 51.88 174 ALA A O 1
ATOM 1388 N N . CYS A 1 175 ? 18.442 -20.143 -5.600 1.00 52.88 175 CYS A N 1
ATOM 1389 C CA . CYS A 1 175 ? 17.849 -18.824 -5.314 1.00 52.88 175 CYS A CA 1
ATOM 1390 C C . CYS A 1 175 ? 16.374 -18.864 -4.847 1.00 52.88 175 CYS A C 1
ATOM 1392 O O . CYS A 1 175 ? 15.718 -17.829 -4.790 1.00 52.88 175 CYS A O 1
ATOM 1394 N N . GLU A 1 176 ? 15.833 -20.047 -4.551 1.00 71.50 176 GLU A N 1
ATOM 1395 C CA . GLU A 1 176 ? 14.428 -20.279 -4.217 1.00 71.50 176 GLU A CA 1
ATOM 1396 C C . GLU A 1 176 ? 14.334 -21.091 -2.922 1.00 71.50 176 GLU A C 1
ATOM 1398 O O . GLU A 1 176 ? 14.829 -22.220 -2.850 1.00 71.50 176 GLU A O 1
ATOM 1403 N N . ASN A 1 177 ? 13.644 -20.545 -1.918 1.00 81.19 177 ASN A N 1
ATOM 1404 C CA . ASN A 1 177 ? 13.521 -21.163 -0.594 1.00 81.19 177 ASN A CA 1
ATOM 1405 C C . ASN A 1 177 ? 12.963 -22.595 -0.651 1.00 81.19 177 ASN A C 1
ATOM 1407 O O . ASN A 1 177 ? 13.417 -23.454 0.096 1.00 81.19 177 ASN A O 1
ATOM 1411 N N . GLU A 1 178 ? 12.031 -22.888 -1.564 1.00 82.31 178 GLU A N 1
ATOM 1412 C CA . GLU A 1 178 ? 11.452 -24.231 -1.725 1.00 82.31 178 GLU A CA 1
ATOM 1413 C C . GLU A 1 178 ? 12.500 -25.290 -2.100 1.00 82.31 178 GLU A C 1
ATOM 1415 O O . GLU A 1 178 ? 12.453 -26.409 -1.593 1.00 82.31 178 GLU A O 1
ATOM 1420 N N . LYS A 1 179 ? 13.491 -24.929 -2.927 1.00 80.56 179 LYS A N 1
ATOM 1421 C CA . LYS A 1 179 ? 14.596 -25.821 -3.315 1.00 80.56 179 LYS A CA 1
ATOM 1422 C C . LYS A 1 179 ? 15.587 -26.023 -2.165 1.00 80.5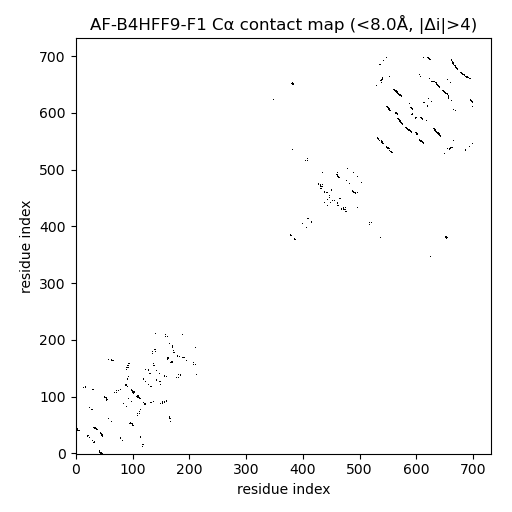6 179 LYS A C 1
ATOM 1424 O O . LYS A 1 179 ? 16.075 -27.136 -1.982 1.00 80.56 179 LYS A O 1
ATOM 1429 N N . VAL A 1 180 ? 15.827 -24.988 -1.354 1.00 84.38 180 VAL A N 1
ATOM 1430 C CA . VAL A 1 180 ? 16.646 -25.076 -0.129 1.00 84.38 180 VAL A CA 1
ATOM 1431 C C . VAL A 1 180 ? 15.968 -25.975 0.913 1.00 84.38 180 VAL A C 1
ATOM 1433 O O . VAL A 1 180 ? 16.596 -26.900 1.424 1.00 84.38 180 VAL A O 1
ATOM 1436 N N . TYR A 1 181 ? 14.668 -25.787 1.159 1.00 87.88 181 TYR A N 1
ATOM 1437 C CA . TYR A 1 181 ? 13.875 -26.652 2.037 1.00 87.88 181 TYR A CA 1
ATOM 1438 C C . TYR A 1 181 ? 13.843 -28.100 1.530 1.00 87.88 181 TYR A C 1
ATOM 1440 O O . TYR A 1 181 ? 14.072 -29.027 2.305 1.00 87.88 181 TYR A O 1
ATOM 1448 N N . ALA A 1 182 ? 13.636 -28.318 0.226 1.00 83.69 182 ALA A N 1
ATOM 1449 C CA . ALA A 1 182 ? 13.689 -29.652 -0.367 1.00 83.69 182 ALA A CA 1
ATOM 1450 C C . ALA A 1 182 ? 15.071 -30.310 -0.198 1.00 83.69 182 ALA A C 1
ATOM 1452 O O . ALA A 1 182 ? 15.137 -31.502 0.098 1.00 83.69 182 ALA A O 1
ATOM 1453 N N . ALA A 1 183 ? 16.172 -29.561 -0.321 1.00 83.69 183 ALA A N 1
ATOM 1454 C CA . ALA A 1 183 ? 17.521 -30.067 -0.057 1.00 83.69 183 ALA A CA 1
ATOM 1455 C C . ALA A 1 183 ? 17.704 -30.474 1.421 1.00 83.69 183 ALA A C 1
ATOM 1457 O O . ALA A 1 183 ? 18.078 -31.618 1.690 1.00 83.69 183 ALA A O 1
ATOM 1458 N N . ILE A 1 184 ? 17.345 -29.592 2.365 1.00 87.25 184 ILE A N 1
ATOM 1459 C CA . ILE A 1 184 ? 17.416 -29.845 3.820 1.00 87.25 184 ILE A CA 1
ATOM 1460 C C . ILE A 1 184 ? 16.571 -31.063 4.234 1.00 87.25 184 ILE A C 1
ATOM 1462 O O . ILE A 1 184 ? 16.957 -31.791 5.150 1.00 87.25 184 ILE A O 1
ATOM 1466 N N . MET A 1 185 ? 15.465 -31.335 3.531 1.00 82.19 185 MET A N 1
ATOM 1467 C CA . MET A 1 185 ? 14.581 -32.483 3.780 1.00 82.19 185 MET A CA 1
ATOM 1468 C C . MET A 1 185 ? 14.971 -33.770 3.023 1.00 82.19 185 MET A C 1
ATOM 1470 O O . MET A 1 185 ? 14.595 -34.858 3.457 1.00 82.19 185 MET A O 1
ATOM 1474 N N . SER A 1 186 ? 15.737 -33.705 1.924 1.00 74.44 186 SER A N 1
ATOM 1475 C CA . SER A 1 186 ? 16.004 -34.875 1.057 1.00 74.44 186 SER A CA 1
ATOM 1476 C C . SER A 1 186 ? 17.308 -35.619 1.359 1.00 74.44 186 SER A C 1
ATOM 1478 O O . SER A 1 186 ? 17.274 -36.842 1.458 1.00 74.44 186 SER A O 1
ATOM 1480 N N . GLY A 1 187 ? 18.432 -34.929 1.592 1.00 69.19 187 GLY A N 1
ATOM 1481 C CA . GLY A 1 187 ? 19.744 -35.570 1.814 1.00 69.19 187 GLY A CA 1
ATOM 1482 C C . GLY A 1 187 ? 20.589 -34.950 2.933 1.00 69.19 187 GLY A C 1
ATOM 1483 O O . GLY A 1 187 ? 20.287 -33.861 3.408 1.00 69.19 187 GLY A O 1
ATOM 1484 N N . GLY A 1 188 ? 21.634 -35.662 3.367 1.00 74.38 188 GLY A N 1
ATOM 1485 C CA . GLY A 1 188 ? 22.621 -35.158 4.334 1.00 74.38 188 GLY A CA 1
ATOM 1486 C C . GLY A 1 188 ? 23.586 -34.110 3.744 1.00 74.38 188 GLY A C 1
ATOM 1487 O O . GLY A 1 188 ? 23.515 -33.815 2.547 1.00 74.38 188 GLY A O 1
ATOM 1488 N N . PRO A 1 189 ? 24.495 -33.543 4.562 1.00 83.38 189 PRO A N 1
ATOM 1489 C CA . PRO A 1 189 ? 25.403 -32.473 4.144 1.00 83.38 189 PRO A CA 1
ATOM 1490 C C . PRO A 1 189 ? 26.336 -32.891 2.993 1.00 83.38 189 PRO A C 1
ATOM 1492 O O . PRO A 1 189 ? 27.010 -33.924 3.036 1.00 83.38 189 PRO A O 1
ATOM 1495 N N . THR A 1 190 ? 26.404 -32.061 1.949 1.00 86.00 190 THR A N 1
ATOM 1496 C CA . THR A 1 190 ? 27.192 -32.329 0.733 1.00 86.00 190 THR A CA 1
ATOM 1497 C C . THR A 1 190 ? 28.583 -31.695 0.817 1.00 86.00 190 THR A C 1
ATOM 1499 O O . THR A 1 190 ? 28.836 -30.609 0.298 1.00 86.00 190 THR A O 1
ATOM 1502 N N . TYR A 1 191 ? 29.506 -32.393 1.478 1.00 85.69 191 TYR A N 1
ATOM 1503 C CA . TYR A 1 191 ? 30.906 -31.979 1.618 1.00 85.69 191 TYR A CA 1
ATOM 1504 C C . TYR A 1 191 ? 31.634 -31.807 0.263 1.00 85.69 191 TYR A C 1
ATOM 1506 O O . TYR A 1 191 ? 31.619 -32.735 -0.555 1.00 85.69 191 TYR A O 1
ATOM 1514 N N . PRO A 1 192 ? 32.349 -30.687 0.026 1.00 84.44 192 PRO A N 1
ATOM 1515 C CA . PRO A 1 192 ? 33.263 -30.552 -1.109 1.00 84.44 192 PRO A CA 1
ATOM 1516 C C . PRO A 1 192 ? 34.398 -31.581 -1.024 1.00 84.44 192 PRO A C 1
ATOM 1518 O O . PRO A 1 192 ? 35.001 -31.746 0.037 1.00 84.44 192 PRO A O 1
ATOM 1521 N N . LYS A 1 193 ? 34.719 -32.255 -2.137 1.00 80.31 193 LYS A N 1
ATOM 1522 C CA . LYS A 1 193 ? 35.725 -33.337 -2.164 1.00 80.31 193 LYS A CA 1
ATOM 1523 C C . LYS A 1 193 ? 37.086 -32.882 -1.637 1.00 80.31 193 LYS A C 1
ATOM 1525 O O . LYS A 1 193 ? 37.678 -33.573 -0.818 1.00 80.31 193 LYS A O 1
ATOM 1530 N N . ASP A 1 194 ? 37.518 -31.706 -2.078 1.00 79.00 194 ASP A N 1
ATOM 1531 C CA . ASP A 1 194 ? 38.854 -31.152 -1.836 1.00 79.00 194 ASP A CA 1
ATOM 1532 C C . ASP A 1 194 ? 39.039 -30.725 -0.367 1.00 79.00 194 ASP A C 1
ATOM 1534 O O . ASP A 1 194 ? 40.133 -30.819 0.184 1.00 79.00 194 ASP A O 1
ATOM 1538 N N . VAL A 1 195 ? 37.944 -30.322 0.291 1.00 76.38 195 VAL A N 1
ATOM 1539 C CA . VAL A 1 195 ? 37.904 -29.987 1.725 1.00 76.38 195 VAL A CA 1
ATOM 1540 C C . VAL A 1 195 ? 37.787 -31.253 2.578 1.00 76.38 195 VAL A C 1
ATOM 1542 O O . VAL A 1 195 ? 38.463 -31.371 3.600 1.00 76.38 195 VAL A O 1
ATOM 1545 N N . LYS A 1 196 ? 36.981 -32.240 2.153 1.00 74.88 196 LYS A N 1
ATOM 1546 C CA . LYS A 1 196 ? 36.763 -33.481 2.919 1.00 74.88 196 LYS A CA 1
ATOM 1547 C C . LYS A 1 196 ? 38.039 -34.314 3.102 1.00 74.88 196 LYS A C 1
ATOM 1549 O O . LYS A 1 196 ? 38.130 -35.071 4.059 1.00 74.88 196 LYS A O 1
ATOM 1554 N N . SER A 1 197 ? 39.028 -34.165 2.221 1.00 69.94 197 SER A N 1
ATOM 1555 C CA . SER A 1 197 ? 40.357 -34.779 2.364 1.00 69.94 197 SER A CA 1
ATOM 1556 C C . SER A 1 197 ? 41.302 -34.073 3.349 1.00 69.94 197 SER A C 1
ATOM 1558 O O . SER A 1 197 ? 42.381 -34.599 3.607 1.00 69.94 197 SER A O 1
ATOM 1560 N N . VAL A 1 198 ? 40.939 -32.891 3.862 1.00 78.62 198 VAL A N 1
ATOM 1561 C CA . VAL A 1 198 ? 41.800 -32.044 4.716 1.00 78.62 198 VAL A CA 1
ATOM 1562 C C . VAL A 1 198 ? 41.212 -31.838 6.119 1.00 78.62 198 VAL A C 1
ATOM 1564 O O . VAL A 1 198 ? 41.965 -31.681 7.076 1.00 78.62 198 VAL A O 1
ATOM 1567 N N . MET A 1 199 ? 39.883 -31.855 6.249 1.00 86.88 199 MET A N 1
ATOM 1568 C CA . MET A 1 199 ? 39.169 -31.725 7.525 1.00 86.88 199 MET A CA 1
ATOM 1569 C C . MET A 1 199 ? 39.333 -32.969 8.418 1.00 86.88 199 MET A C 1
ATOM 1571 O O . MET A 1 199 ? 39.364 -34.101 7.930 1.00 86.88 199 MET A O 1
ATOM 1575 N N . SER A 1 200 ? 39.403 -32.761 9.733 1.00 89.88 200 SER A N 1
ATOM 1576 C CA . SER A 1 200 ? 39.584 -33.825 10.722 1.00 89.88 200 SER A CA 1
ATOM 1577 C C . SER A 1 200 ? 38.361 -34.756 10.858 1.00 89.88 200 SER A C 1
ATOM 1579 O O . SER A 1 200 ? 37.214 -34.338 10.625 1.00 89.88 200 SER A O 1
ATOM 1581 N N . PRO A 1 201 ? 38.565 -36.028 11.264 1.00 87.62 201 PRO A N 1
ATOM 1582 C CA . PRO A 1 201 ? 37.472 -36.928 11.634 1.00 87.62 201 PRO A CA 1
ATOM 1583 C C . PRO A 1 201 ? 36.565 -36.334 12.716 1.00 87.62 201 PRO A C 1
ATOM 1585 O O . PRO A 1 201 ? 35.345 -36.446 12.620 1.00 87.62 201 PRO A O 1
ATOM 1588 N N . GLU A 1 202 ? 37.145 -35.646 13.700 1.00 89.44 202 GLU A N 1
ATOM 1589 C CA . GLU A 1 202 ? 36.445 -35.043 14.834 1.00 89.44 202 GLU A CA 1
ATOM 1590 C C . GLU A 1 202 ? 35.564 -33.863 14.396 1.00 89.44 202 GLU A C 1
ATOM 1592 O O . GLU A 1 202 ? 34.414 -33.758 14.827 1.00 89.44 202 GLU A O 1
ATOM 1597 N N . ALA A 1 203 ? 36.056 -32.997 13.498 1.00 88.88 203 ALA A N 1
ATOM 1598 C CA . ALA A 1 203 ? 35.245 -31.928 12.913 1.00 88.88 203 ALA A CA 1
ATOM 1599 C C . ALA A 1 203 ? 34.108 -32.489 12.041 1.00 88.88 203 ALA A C 1
ATOM 1601 O O . ALA A 1 203 ? 32.979 -32.003 12.120 1.00 88.88 203 ALA A O 1
ATOM 1602 N N . THR A 1 204 ? 34.376 -33.551 11.272 1.00 89.50 204 THR A N 1
ATOM 1603 C CA . THR A 1 204 ? 33.347 -34.250 10.480 1.00 89.50 204 THR A CA 1
ATOM 1604 C C . THR A 1 204 ? 32.262 -34.844 11.382 1.00 89.50 204 THR A C 1
ATOM 1606 O O . THR A 1 204 ? 31.077 -34.618 11.152 1.00 89.50 204 THR A O 1
ATOM 1609 N N . GLN A 1 205 ? 32.655 -35.549 12.449 1.00 89.56 205 GLN A N 1
ATOM 1610 C CA . GLN A 1 205 ? 31.742 -36.163 13.415 1.00 89.56 205 GLN A CA 1
ATOM 1611 C C . GLN A 1 205 ? 30.889 -35.119 14.152 1.00 89.56 205 GLN A C 1
ATOM 1613 O O . GLN A 1 205 ? 29.698 -35.346 14.366 1.00 89.56 205 GLN A O 1
ATOM 1618 N N . LEU A 1 206 ? 31.469 -33.968 14.511 1.00 91.25 206 LEU A N 1
ATOM 1619 C CA . LEU A 1 206 ? 30.736 -32.869 15.141 1.00 91.25 206 LEU A CA 1
ATOM 1620 C C . LEU A 1 206 ? 29.684 -32.268 14.195 1.00 91.25 206 LEU A C 1
ATOM 1622 O O . LEU A 1 206 ? 28.556 -32.029 14.619 1.00 91.25 206 LEU A O 1
ATOM 1626 N N . ILE A 1 207 ? 30.021 -32.056 12.918 1.00 91.69 207 ILE A N 1
ATOM 1627 C CA . ILE A 1 207 ? 29.065 -31.557 11.919 1.00 91.69 207 ILE A CA 1
ATOM 1628 C C . ILE A 1 207 ? 27.952 -32.581 11.668 1.00 91.69 207 ILE A C 1
ATOM 1630 O O . ILE A 1 207 ? 26.778 -32.222 11.742 1.00 91.69 207 ILE A O 1
ATOM 1634 N N . ASP A 1 208 ? 28.294 -33.845 11.402 1.00 88.88 208 ASP A N 1
ATOM 1635 C CA . ASP A 1 208 ? 27.306 -34.894 11.112 1.00 88.88 208 ASP A CA 1
ATOM 1636 C C . ASP A 1 208 ? 26.392 -35.172 12.327 1.00 88.88 208 ASP A C 1
ATOM 1638 O O . ASP A 1 208 ? 25.221 -35.509 12.149 1.00 88.88 208 ASP A O 1
ATOM 1642 N N . GLY A 1 209 ? 26.888 -34.965 13.555 1.00 88.44 209 GLY A N 1
ATOM 1643 C CA . GLY A 1 209 ? 26.091 -35.005 14.785 1.00 88.44 209 GLY A CA 1
ATOM 1644 C C . GLY A 1 209 ? 25.151 -33.804 14.956 1.00 88.44 209 GLY A C 1
ATOM 1645 O O . GLY A 1 209 ? 23.983 -33.990 15.292 1.00 88.44 209 GLY A O 1
ATOM 1646 N N . LEU A 1 210 ? 25.618 -32.578 14.683 1.00 91.12 210 LEU A N 1
ATOM 1647 C CA . LEU A 1 210 ? 24.785 -31.363 14.740 1.00 91.12 210 LEU A CA 1
ATOM 1648 C C . LEU A 1 210 ? 23.746 -31.294 13.605 1.00 91.12 210 LEU A C 1
ATOM 1650 O O . LEU A 1 210 ? 22.701 -30.670 13.771 1.00 91.12 210 LEU A O 1
ATOM 1654 N N . LEU A 1 211 ? 24.015 -31.945 12.469 1.00 89.62 211 LEU A N 1
ATOM 1655 C CA . LEU A 1 211 ? 23.113 -32.056 11.315 1.00 89.62 211 LEU A CA 1
ATOM 1656 C C . LEU A 1 211 ? 22.367 -33.407 11.265 1.00 89.62 211 LEU A C 1
ATOM 1658 O O . LEU A 1 211 ? 21.864 -33.817 10.212 1.00 89.62 211 LEU A O 1
ATOM 1662 N N . MET A 1 212 ? 22.266 -34.104 12.401 1.00 78.81 212 MET A N 1
ATOM 1663 C CA . MET A 1 212 ? 21.474 -35.325 12.524 1.00 78.81 212 MET A CA 1
ATOM 1664 C C . MET A 1 212 ? 19.971 -35.005 12.492 1.00 78.81 212 MET A C 1
ATOM 1666 O O . MET A 1 212 ? 19.487 -34.111 13.180 1.00 78.81 212 MET A O 1
ATOM 1670 N N . ARG A 1 213 ? 19.198 -35.765 11.707 1.00 66.94 213 ARG A N 1
ATOM 1671 C CA . ARG A 1 213 ? 17.734 -35.618 11.637 1.00 66.94 213 ARG A CA 1
ATOM 1672 C C . ARG A 1 213 ? 17.025 -36.464 12.691 1.00 66.94 213 ARG A C 1
ATOM 1674 O O . ARG A 1 213 ? 17.327 -37.650 12.833 1.00 66.94 213 ARG A O 1
ATOM 1681 N N . PHE A 1 214 ? 15.977 -35.912 13.305 1.00 57.59 214 PHE A N 1
ATOM 1682 C CA . PHE A 1 214 ? 14.978 -36.720 14.008 1.00 57.59 214 PHE A CA 1
ATOM 1683 C C . PHE A 1 214 ? 14.275 -37.674 13.027 1.00 57.59 214 PHE A C 1
ATOM 1685 O O . PHE A 1 214 ? 13.774 -37.259 11.981 1.00 57.59 214 PHE A O 1
ATOM 1692 N N . ASN A 1 215 ? 14.251 -38.966 13.357 1.00 46.91 215 ASN A N 1
ATOM 1693 C CA . ASN A 1 215 ? 13.772 -40.017 12.461 1.00 46.91 215 ASN A CA 1
ATOM 1694 C C . ASN A 1 215 ? 12.347 -40.442 12.866 1.00 46.91 215 ASN A C 1
ATOM 1696 O O . ASN A 1 215 ? 12.157 -41.198 13.814 1.00 46.91 215 ASN A O 1
ATOM 1700 N N . PHE A 1 216 ? 11.331 -39.917 12.175 1.00 45.91 216 PHE A N 1
ATOM 1701 C CA . PHE A 1 216 ? 9.916 -39.962 12.594 1.00 45.91 216 PHE A CA 1
ATOM 1702 C C . PHE A 1 216 ? 9.194 -41.318 12.392 1.00 45.91 216 PHE A C 1
ATOM 1704 O O . PHE A 1 216 ? 7.969 -41.392 12.469 1.00 45.91 216 PHE A O 1
ATOM 1711 N N . SER A 1 217 ? 9.918 -42.404 12.118 1.00 32.19 217 SER A N 1
ATOM 1712 C CA . SER A 1 217 ? 9.372 -43.660 11.575 1.00 32.19 217 SER A CA 1
ATOM 1713 C C . SER A 1 217 ? 8.961 -44.733 12.602 1.00 32.19 217 SER A C 1
ATOM 1715 O O . SER A 1 217 ? 8.621 -45.844 12.199 1.00 32.19 217 SER A O 1
ATOM 1717 N N . THR A 1 218 ? 8.958 -44.440 13.909 1.00 33.09 218 THR A N 1
ATOM 1718 C CA . THR A 1 218 ? 8.778 -45.457 14.976 1.00 33.09 218 THR A CA 1
ATOM 1719 C C . THR A 1 218 ? 7.576 -45.267 15.915 1.00 33.09 218 THR A C 1
ATOM 1721 O O . THR A 1 218 ? 7.337 -46.133 16.755 1.00 33.09 218 THR A O 1
ATOM 1724 N N . HIS A 1 219 ? 6.772 -44.205 15.771 1.00 35.09 219 HIS A N 1
ATOM 1725 C CA . HIS A 1 219 ? 5.621 -43.936 16.656 1.00 35.09 219 HIS A CA 1
ATOM 1726 C C . HIS A 1 219 ? 4.279 -43.736 15.926 1.00 35.09 219 HIS A C 1
ATOM 1728 O O . HIS A 1 219 ? 3.554 -42.779 16.182 1.00 35.09 219 HIS A O 1
ATOM 1734 N N . SER A 1 220 ? 3.902 -44.681 15.055 1.00 30.83 220 SER A N 1
ATOM 1735 C CA . SER A 1 220 ? 2.492 -44.868 14.663 1.00 30.83 220 SER A CA 1
ATOM 1736 C C . SER A 1 220 ? 2.195 -46.302 14.200 1.00 30.83 220 SER A C 1
ATOM 1738 O O . SER A 1 220 ? 2.180 -46.599 13.008 1.00 30.83 220 SER A O 1
ATOM 1740 N N . ALA A 1 221 ? 1.974 -47.206 15.160 1.00 28.58 221 ALA A N 1
ATOM 1741 C CA . ALA A 1 221 ? 1.376 -48.524 14.927 1.00 28.58 221 ALA A CA 1
ATOM 1742 C C . ALA A 1 221 ? 0.793 -49.092 16.235 1.00 28.58 221 ALA A C 1
ATOM 1744 O O . ALA A 1 221 ? 1.520 -49.627 17.071 1.00 28.58 221 ALA A O 1
ATOM 1745 N N . ALA A 1 222 ? -0.527 -48.997 16.412 1.00 27.55 222 ALA A N 1
ATOM 1746 C CA . ALA A 1 222 ? -1.238 -49.859 17.357 1.00 27.55 222 ALA A CA 1
ATOM 1747 C C . ALA A 1 222 ? -1.359 -51.279 16.754 1.00 27.55 222 ALA A C 1
ATOM 1749 O O . ALA A 1 222 ? -1.414 -51.408 15.528 1.00 27.55 222 ALA A O 1
ATOM 1750 N N . PRO A 1 223 ? -1.378 -52.354 17.564 1.00 30.05 223 PRO A N 1
ATOM 1751 C CA . PRO A 1 223 ? -1.274 -53.712 17.042 1.00 30.05 223 PRO A CA 1
ATOM 1752 C C . PRO A 1 223 ? -2.584 -54.198 16.406 1.00 30.05 223 PRO A C 1
ATOM 1754 O O . PRO A 1 223 ? -3.565 -54.458 17.102 1.00 30.05 223 PRO A O 1
ATOM 1757 N N . THR A 1 224 ? -2.557 -54.426 15.093 1.00 28.48 224 THR A N 1
ATOM 1758 C CA . THR A 1 224 ? -3.561 -55.230 14.377 1.00 28.48 224 THR A CA 1
ATOM 1759 C C . THR A 1 224 ? -2.945 -56.586 14.038 1.00 28.48 224 THR A C 1
ATOM 1761 O O . THR A 1 224 ? -1.807 -56.659 13.578 1.00 28.48 224 THR A O 1
ATOM 1764 N N . SER A 1 225 ? -3.667 -57.673 14.306 1.00 26.98 225 SER A N 1
ATOM 1765 C CA . SER A 1 225 ? -3.183 -59.043 14.120 1.00 26.98 225 SER A CA 1
ATOM 1766 C C . SER A 1 225 ? -3.405 -59.574 12.695 1.00 26.98 225 SER A C 1
ATOM 1768 O O . SER A 1 225 ? -4.249 -59.079 11.951 1.00 26.98 225 SER A O 1
ATOM 1770 N N . THR A 1 226 ? -2.703 -60.670 12.372 1.00 26.42 226 THR A N 1
ATOM 1771 C CA . THR A 1 226 ? -2.734 -61.426 11.096 1.00 26.42 226 THR A CA 1
ATOM 1772 C C . THR A 1 226 ? -2.099 -60.707 9.883 1.00 26.42 226 THR A C 1
ATOM 1774 O O . THR A 1 226 ? -2.096 -59.487 9.813 1.00 26.42 226 THR A O 1
ATOM 1777 N N . ALA A 1 227 ? -1.482 -61.395 8.912 1.00 26.69 227 ALA A N 1
ATOM 1778 C CA . ALA A 1 227 ? -1.331 -62.843 8.702 1.00 26.69 227 ALA A CA 1
ATOM 1779 C C . ALA A 1 227 ? 0.104 -63.236 8.271 1.00 26.69 227 ALA A C 1
ATOM 1781 O O . ALA A 1 227 ? 0.892 -62.400 7.841 1.00 26.69 227 ALA A O 1
ATOM 1782 N N . ILE A 1 228 ? 0.423 -64.532 8.366 1.00 28.42 228 ILE A N 1
ATOM 1783 C CA . ILE A 1 228 ? 1.689 -65.140 7.914 1.00 28.42 228 ILE A CA 1
ATOM 1784 C C . ILE A 1 228 ? 1.564 -65.548 6.435 1.00 28.42 228 ILE A C 1
ATOM 1786 O O . ILE A 1 228 ? 0.552 -66.149 6.070 1.00 28.42 228 ILE A O 1
ATOM 1790 N N . PRO A 1 229 ? 2.596 -65.309 5.602 1.00 27.73 229 PRO A N 1
ATOM 1791 C CA . PRO A 1 229 ? 3.128 -66.408 4.783 1.00 27.73 229 PRO A CA 1
ATOM 1792 C C . PRO A 1 229 ? 4.670 -66.503 4.777 1.00 27.73 229 PRO A C 1
ATOM 1794 O O . PRO A 1 229 ? 5.372 -65.628 4.286 1.00 27.73 229 PRO A O 1
ATOM 1797 N N . THR A 1 230 ? 5.165 -67.635 5.286 1.00 24.52 230 THR A N 1
ATOM 1798 C CA . THR A 1 230 ? 6.295 -68.442 4.767 1.00 24.52 230 THR A CA 1
ATOM 1799 C C . THR A 1 230 ? 7.481 -67.766 4.051 1.00 24.52 230 THR A C 1
ATOM 1801 O O . THR A 1 230 ? 7.467 -67.552 2.842 1.00 24.52 230 THR A O 1
ATOM 1804 N N . THR A 1 231 ? 8.578 -67.630 4.798 1.00 24.41 231 THR A N 1
ATOM 1805 C CA . THR A 1 231 ? 9.890 -68.269 4.546 1.00 24.41 231 THR A CA 1
ATOM 1806 C C . THR A 1 231 ? 10.233 -68.785 3.134 1.00 24.41 231 THR A C 1
ATOM 1808 O O . THR A 1 231 ? 9.663 -69.779 2.691 1.00 24.41 231 THR A O 1
ATOM 1811 N N . THR A 1 232 ? 11.363 -68.304 2.596 1.00 27.41 232 THR A N 1
ATOM 1812 C CA . THR A 1 232 ? 12.322 -69.124 1.820 1.00 27.41 232 THR A CA 1
ATOM 1813 C C . THR A 1 232 ? 13.747 -68.795 2.295 1.00 27.41 232 THR A C 1
ATOM 1815 O O . THR A 1 232 ? 14.036 -67.638 2.591 1.00 27.41 232 THR A O 1
ATOM 1818 N N . GLN A 1 233 ? 14.629 -69.792 2.424 1.00 25.14 233 GLN A N 1
ATOM 1819 C CA . GLN A 1 233 ? 15.972 -69.652 3.019 1.00 25.14 233 GLN A CA 1
ATOM 1820 C C . GLN A 1 233 ? 17.099 -69.625 1.975 1.00 25.14 233 GLN A C 1
ATOM 1822 O O . GLN A 1 233 ? 17.038 -70.394 1.019 1.00 25.14 233 GLN A O 1
ATOM 1827 N N . ALA A 1 234 ? 18.176 -68.873 2.253 1.00 26.09 234 ALA A N 1
ATOM 1828 C CA . ALA A 1 234 ? 19.577 -69.296 2.065 1.00 26.09 234 ALA A CA 1
ATOM 1829 C C . ALA A 1 234 ? 20.573 -68.252 2.639 1.00 26.09 234 ALA A C 1
ATOM 1831 O O . ALA A 1 234 ? 20.271 -67.065 2.584 1.00 26.09 234 ALA A O 1
ATOM 1832 N N . ASN A 1 235 ? 21.800 -68.580 3.076 1.00 26.00 235 ASN A N 1
ATOM 1833 C CA . ASN A 1 235 ? 22.241 -69.639 4.007 1.00 26.00 235 ASN A CA 1
ATOM 1834 C C . ASN A 1 235 ? 23.684 -69.324 4.501 1.00 26.00 235 ASN A C 1
ATOM 1836 O O . ASN A 1 235 ? 24.470 -68.805 3.714 1.00 26.00 235 ASN A O 1
ATOM 1840 N N . GLY A 1 236 ? 24.050 -69.700 5.739 1.00 25.94 236 GLY A N 1
ATOM 1841 C CA . GLY A 1 236 ? 25.375 -69.435 6.363 1.00 25.94 236 GLY A CA 1
ATOM 1842 C C . GLY A 1 236 ? 25.544 -67.997 6.897 1.00 25.94 236 GLY A C 1
ATOM 1843 O O . GLY A 1 236 ? 24.967 -67.071 6.337 1.00 25.94 236 GLY A O 1
ATOM 1844 N N . GLY A 1 237 ? 26.271 -67.705 7.985 1.00 24.30 237 GLY A N 1
ATOM 1845 C CA . GLY A 1 237 ? 27.189 -68.490 8.845 1.00 24.30 237 GLY A CA 1
ATOM 1846 C C . GLY A 1 237 ? 28.448 -67.634 9.106 1.00 24.30 237 GLY A C 1
ATOM 1847 O O . GLY A 1 237 ? 28.945 -67.043 8.153 1.00 24.30 237 GLY A O 1
ATOM 1848 N N . ASP A 1 238 ? 28.991 -67.415 10.311 1.00 25.08 238 ASP A N 1
ATOM 1849 C CA . ASP A 1 238 ? 28.808 -67.990 11.664 1.00 25.08 238 ASP A CA 1
ATOM 1850 C C . ASP A 1 238 ? 28.769 -66.848 12.730 1.00 25.08 238 ASP A C 1
ATOM 1852 O O . ASP A 1 238 ? 29.159 -65.721 12.438 1.00 25.08 238 ASP A O 1
ATOM 1856 N N . GLN A 1 239 ? 28.111 -66.958 13.900 1.00 23.97 239 GLN A N 1
ATOM 1857 C CA . GLN A 1 239 ? 28.622 -67.490 15.192 1.00 23.97 239 GLN A CA 1
ATOM 1858 C C . GLN A 1 239 ? 30.096 -67.114 15.516 1.00 23.97 239 GLN A C 1
ATOM 1860 O O . GLN A 1 239 ? 30.973 -67.395 14.714 1.00 23.97 239 GLN A O 1
ATOM 1865 N N . THR A 1 240 ? 30.501 -66.530 16.660 1.00 23.23 240 THR A N 1
ATOM 1866 C CA . THR A 1 240 ? 29.867 -66.093 17.942 1.00 23.23 240 THR A CA 1
ATOM 1867 C C . THR A 1 240 ? 30.426 -64.685 18.353 1.00 23.23 240 THR A C 1
ATOM 1869 O O . THR A 1 240 ? 31.005 -64.026 17.501 1.00 23.23 240 THR A O 1
ATOM 1872 N N . THR A 1 241 ? 30.326 -64.056 19.547 1.00 25.45 241 THR A N 1
ATOM 1873 C CA . THR A 1 241 ? 30.002 -64.442 20.950 1.00 25.45 241 THR A CA 1
ATOM 1874 C C . THR A 1 241 ? 29.589 -63.213 21.805 1.00 25.45 241 THR A C 1
ATOM 1876 O O . THR A 1 241 ? 29.830 -62.074 21.420 1.00 25.45 241 THR A O 1
ATOM 1879 N N . GLN A 1 242 ? 29.050 -63.444 23.009 1.00 23.70 242 GLN A N 1
ATOM 1880 C CA . GLN A 1 242 ? 28.846 -62.497 24.133 1.00 23.70 242 GLN A CA 1
ATOM 1881 C C . GLN A 1 242 ? 29.088 -63.260 25.467 1.00 23.70 242 GLN A C 1
ATOM 1883 O O . GLN A 1 242 ? 29.023 -64.491 25.416 1.00 23.70 242 GLN A O 1
ATOM 1888 N N . PRO A 1 243 ? 29.250 -62.635 26.665 1.00 34.59 243 PRO A N 1
ATOM 1889 C CA . PRO A 1 243 ? 29.497 -61.217 27.000 1.00 34.59 243 PRO A CA 1
ATOM 1890 C C . PRO A 1 243 ? 30.564 -60.965 28.125 1.00 34.59 243 PRO A C 1
ATOM 1892 O O . PRO A 1 243 ? 31.076 -61.885 28.749 1.00 34.59 243 PRO A O 1
ATOM 1895 N N . LEU A 1 244 ? 30.733 -59.679 28.489 1.00 22.33 244 LEU A N 1
ATOM 1896 C CA . LEU A 1 244 ? 30.985 -59.135 29.853 1.00 22.33 244 LEU A CA 1
ATOM 1897 C C . LEU A 1 244 ? 32.412 -59.023 30.484 1.00 22.33 244 LEU A C 1
ATOM 1899 O O . LEU A 1 244 ? 33.063 -60.002 30.822 1.00 22.33 244 LEU A O 1
ATOM 1903 N N . LYS A 1 245 ? 32.738 -57.770 30.872 1.00 25.81 245 LYS A N 1
ATOM 1904 C CA . LYS A 1 245 ? 33.573 -57.291 32.012 1.00 25.81 245 LYS A CA 1
ATOM 1905 C C . LYS A 1 245 ? 35.070 -57.668 32.128 1.00 25.81 245 LYS A C 1
ATOM 1907 O O . LYS A 1 245 ? 35.426 -58.657 32.764 1.00 25.81 245 LYS A O 1
ATOM 1912 N N . LYS A 1 246 ? 35.921 -56.656 31.901 1.00 22.20 246 LYS A N 1
ATOM 1913 C CA . LYS A 1 246 ? 36.610 -55.931 33.001 1.00 22.20 246 LYS A CA 1
ATOM 1914 C C . LYS A 1 246 ? 37.007 -54.507 32.570 1.00 22.20 246 LYS A C 1
ATOM 1916 O O . LYS A 1 246 ? 36.989 -54.217 31.382 1.00 22.20 246 LYS A O 1
ATOM 1921 N N . ALA A 1 247 ? 37.289 -53.631 33.536 1.00 26.75 247 ALA A N 1
ATOM 1922 C CA . ALA A 1 247 ? 37.607 -52.214 33.320 1.00 26.75 247 ALA A CA 1
ATOM 1923 C C . ALA A 1 247 ? 39.108 -51.915 33.492 1.00 26.75 247 ALA A C 1
ATOM 1925 O O . ALA A 1 247 ? 39.795 -52.645 34.209 1.00 26.75 247 ALA A O 1
ATOM 1926 N N . ILE A 1 248 ? 39.564 -50.826 32.865 1.00 25.06 248 ILE A N 1
ATOM 1927 C CA . ILE A 1 248 ? 40.833 -50.108 33.093 1.00 25.06 248 ILE A CA 1
ATOM 1928 C C . ILE A 1 248 ? 40.494 -48.596 33.070 1.00 25.06 248 ILE A C 1
ATOM 1930 O O . ILE A 1 248 ? 39.453 -48.220 32.532 1.00 25.06 248 ILE A O 1
ATOM 1934 N N . GLU A 1 249 ? 41.297 -47.767 33.739 1.00 28.83 249 GLU A N 1
ATOM 1935 C CA . GLU A 1 249 ? 40.986 -46.384 34.154 1.00 28.83 249 GLU A CA 1
ATOM 1936 C C . GLU A 1 249 ? 41.538 -45.281 33.209 1.00 28.83 249 GLU A C 1
ATOM 1938 O O . GLU A 1 249 ? 42.193 -45.592 32.216 1.00 28.83 249 GLU A O 1
ATOM 1943 N N . ALA A 1 250 ? 41.320 -44.009 33.599 1.00 23.56 250 ALA A N 1
ATOM 1944 C CA . ALA A 1 250 ? 41.636 -42.731 32.919 1.00 23.56 250 ALA A CA 1
ATOM 1945 C C . ALA A 1 250 ? 40.682 -42.350 31.755 1.00 23.56 250 ALA A C 1
ATOM 1947 O O . ALA A 1 250 ? 40.183 -43.219 31.049 1.00 23.56 250 ALA A O 1
ATOM 1948 N N . ASP A 1 251 ? 40.318 -41.077 31.541 1.00 27.39 251 ASP A N 1
ATOM 1949 C CA . ASP A 1 251 ? 41.042 -39.825 31.858 1.00 27.39 251 ASP A CA 1
ATOM 1950 C C . ASP A 1 251 ? 40.119 -38.709 32.444 1.00 27.39 251 ASP A C 1
ATOM 1952 O O . ASP A 1 251 ? 38.932 -38.677 32.093 1.00 27.39 251 ASP A O 1
ATOM 1956 N N . PRO A 1 252 ? 40.599 -37.782 33.312 1.00 28.72 252 PRO A N 1
ATOM 1957 C CA . PRO A 1 252 ? 39.739 -36.805 34.006 1.00 28.72 252 PRO A CA 1
ATOM 1958 C C . PRO A 1 252 ? 39.079 -35.723 33.134 1.00 28.72 252 PRO A C 1
ATOM 1960 O O . PRO A 1 252 ? 38.026 -35.218 33.513 1.00 28.72 252 PRO A O 1
ATOM 1963 N N . ASP A 1 253 ? 39.661 -35.370 31.984 1.00 34.66 253 ASP A N 1
ATOM 1964 C CA . ASP A 1 253 ? 39.234 -34.224 31.154 1.00 34.66 253 ASP A CA 1
ATOM 1965 C C . ASP A 1 253 ? 38.199 -34.590 30.060 1.00 34.66 253 ASP A C 1
ATOM 1967 O O . ASP A 1 253 ? 38.100 -33.939 29.017 1.00 34.66 253 ASP A O 1
ATOM 1971 N N . SER A 1 254 ? 37.405 -35.647 30.274 1.00 33.38 254 SER A N 1
ATOM 1972 C CA . SER A 1 254 ? 36.371 -36.093 29.325 1.00 33.38 254 SER A CA 1
ATOM 1973 C C . SER A 1 254 ? 35.031 -35.354 29.499 1.00 33.38 254 SER A C 1
ATOM 1975 O O . SER A 1 254 ? 34.511 -35.171 30.604 1.00 33.38 254 SER A O 1
ATOM 1977 N N . LEU A 1 255 ? 34.452 -34.923 28.369 1.00 37.47 255 LEU A N 1
ATOM 1978 C CA . LEU A 1 255 ? 33.323 -33.978 28.307 1.00 37.47 255 LEU A CA 1
ATOM 1979 C C . LEU A 1 255 ? 31.999 -34.534 28.875 1.00 37.47 255 LEU A C 1
ATOM 1981 O O . LEU A 1 255 ? 31.150 -33.764 29.324 1.00 37.47 255 LEU A O 1
ATOM 1985 N N . ASP A 1 256 ? 31.836 -35.860 28.910 1.00 34.34 256 ASP A N 1
ATOM 1986 C CA . ASP A 1 256 ? 30.619 -36.547 29.379 1.00 34.34 256 ASP A CA 1
ATOM 1987 C C . ASP A 1 256 ? 30.317 -36.311 30.875 1.00 34.34 256 ASP A C 1
ATOM 1989 O O . ASP A 1 256 ? 29.174 -36.433 31.333 1.00 34.34 256 ASP A O 1
ATOM 1993 N N . SER A 1 257 ? 31.333 -35.906 31.643 1.00 31.92 257 SER A N 1
ATOM 1994 C CA . SER A 1 257 ? 31.202 -35.503 33.049 1.00 31.92 257 SER A CA 1
ATOM 1995 C C . SER A 1 257 ? 30.336 -34.248 33.247 1.00 31.92 257 SER A C 1
ATOM 1997 O O . SER A 1 257 ? 29.680 -34.110 34.279 1.00 31.92 257 SER A O 1
ATOM 1999 N N . VAL A 1 258 ? 30.273 -33.355 32.251 1.00 37.78 258 VAL A N 1
ATOM 2000 C CA . VAL A 1 258 ? 29.555 -32.067 32.334 1.00 37.78 258 VAL A CA 1
ATOM 2001 C C . VAL A 1 258 ? 28.042 -32.236 32.154 1.00 37.78 258 VAL A C 1
ATOM 2003 O O . VAL A 1 258 ? 27.257 -31.468 32.704 1.00 37.78 258 VAL A O 1
ATOM 2006 N N . ILE A 1 259 ? 27.613 -33.255 31.404 1.00 37.00 259 ILE A N 1
ATOM 2007 C CA . ILE A 1 259 ? 26.203 -33.464 31.029 1.00 37.00 259 ILE A CA 1
ATOM 2008 C C . ILE A 1 259 ? 25.408 -34.167 32.150 1.00 37.00 259 ILE A C 1
ATOM 2010 O O . ILE A 1 259 ? 24.180 -34.099 32.184 1.00 37.00 259 ILE A O 1
ATOM 2014 N N . SER A 1 260 ? 26.087 -34.840 33.084 1.00 30.09 260 SER A N 1
ATOM 2015 C CA . SER A 1 260 ? 25.476 -35.852 33.958 1.00 30.09 260 SER A CA 1
ATOM 2016 C C . SER A 1 260 ? 25.175 -35.427 35.405 1.00 30.09 260 SER A C 1
ATOM 2018 O O . SER A 1 260 ? 24.551 -36.211 36.122 1.00 30.09 260 SER A O 1
ATOM 2020 N N . ASN A 1 261 ? 25.550 -34.221 35.860 1.00 27.59 261 ASN A N 1
ATOM 2021 C CA . ASN A 1 261 ? 25.315 -33.805 37.255 1.00 27.59 261 ASN A CA 1
ATOM 2022 C C . ASN A 1 261 ? 25.018 -32.290 37.436 1.00 27.59 261 ASN A C 1
ATOM 2024 O O . ASN A 1 261 ? 25.946 -31.482 37.449 1.00 27.59 261 ASN A O 1
ATOM 2028 N N . PRO A 1 262 ? 23.748 -31.874 37.629 1.00 30.56 262 PRO A N 1
ATOM 2029 C CA . PRO A 1 262 ? 23.350 -30.461 37.618 1.00 30.56 262 PRO A CA 1
ATOM 2030 C C . PRO A 1 262 ? 23.513 -29.700 38.954 1.00 30.56 262 PRO A C 1
ATOM 2032 O O . PRO A 1 262 ? 23.031 -28.571 39.053 1.00 30.56 262 PRO A O 1
ATOM 2035 N N . GLN A 1 263 ? 24.148 -30.267 39.993 1.00 38.28 263 GLN A N 1
ATOM 2036 C CA . GLN A 1 263 ? 24.358 -29.569 41.278 1.00 38.28 263 GLN A CA 1
ATOM 2037 C C . GLN A 1 263 ? 25.730 -29.815 41.935 1.00 38.28 263 GLN A C 1
ATOM 2039 O O . GLN A 1 263 ? 25.831 -30.533 42.928 1.00 38.28 263 GLN A O 1
ATOM 2044 N N . SER A 1 264 ? 26.767 -29.106 41.473 1.00 26.31 264 SER A N 1
ATOM 2045 C CA . SER A 1 264 ? 27.878 -28.665 42.340 1.00 26.31 264 SER A CA 1
ATOM 2046 C C . SER A 1 264 ? 28.786 -27.639 41.650 1.00 26.31 264 SER A C 1
ATOM 2048 O O . SER A 1 264 ? 29.465 -27.984 40.690 1.00 26.31 264 SER A O 1
ATOM 2050 N N . TYR A 1 265 ? 28.817 -26.401 42.156 1.00 25.22 265 TYR A N 1
ATOM 2051 C CA . TYR A 1 265 ? 29.991 -25.715 42.743 1.00 25.22 265 TYR A CA 1
ATOM 2052 C C . TYR A 1 265 ? 29.797 -24.179 42.753 1.00 25.22 265 TYR A C 1
ATOM 2054 O O . TYR A 1 265 ? 29.182 -23.632 41.838 1.00 25.22 265 TYR A O 1
ATOM 2062 N N . PRO A 1 266 ? 30.263 -23.460 43.796 1.00 28.95 266 PRO A N 1
ATOM 2063 C CA . PRO A 1 266 ? 29.997 -22.031 43.954 1.00 28.95 266 PRO A CA 1
ATOM 2064 C C . PRO A 1 266 ? 31.013 -21.170 43.193 1.00 28.95 266 PRO A C 1
ATOM 2066 O O . PRO A 1 266 ? 32.217 -21.407 43.276 1.00 28.95 266 PRO A O 1
ATOM 2069 N N . ILE A 1 267 ? 30.543 -20.113 42.523 1.00 24.02 267 ILE A N 1
ATOM 2070 C CA . ILE A 1 267 ? 31.414 -19.099 41.911 1.00 24.02 267 ILE A CA 1
ATOM 2071 C C . ILE A 1 267 ? 31.421 -17.838 42.781 1.00 24.02 267 ILE A C 1
ATOM 2073 O O . ILE A 1 267 ? 30.399 -17.189 42.999 1.00 24.02 267 ILE A O 1
ATOM 2077 N N . THR A 1 268 ? 32.603 -17.519 43.301 1.00 22.88 268 THR A N 1
ATOM 2078 C CA . THR A 1 268 ? 32.869 -16.402 44.213 1.00 22.88 268 THR A CA 1
ATOM 2079 C C . THR A 1 268 ? 32.699 -15.045 43.528 1.00 22.88 268 THR A C 1
ATOM 2081 O O . THR A 1 268 ? 33.254 -14.811 42.456 1.00 22.88 268 THR A O 1
ATOM 2084 N N . ILE A 1 269 ? 32.017 -14.105 44.189 1.00 26.22 269 ILE A N 1
ATOM 2085 C CA . ILE A 1 269 ? 31.974 -12.701 43.759 1.00 26.22 269 ILE A CA 1
ATOM 2086 C C . ILE A 1 269 ? 33.364 -12.076 43.939 1.00 26.22 269 ILE A C 1
ATOM 2088 O O . ILE A 1 269 ? 33.848 -11.956 45.064 1.00 26.22 269 ILE A O 1
ATOM 2092 N N . VAL A 1 270 ? 33.968 -11.603 42.847 1.00 23.55 270 VAL A N 1
ATOM 2093 C CA . VAL A 1 270 ? 35.155 -10.735 42.879 1.00 23.55 270 VAL A CA 1
ATOM 2094 C C . VAL A 1 270 ? 34.798 -9.404 42.208 1.00 23.55 270 VAL A C 1
ATOM 2096 O O . VAL A 1 270 ? 34.612 -9.371 40.992 1.00 23.55 270 VAL A O 1
ATOM 2099 N N . PRO A 1 271 ? 34.664 -8.297 42.961 1.00 28.34 271 PRO A N 1
ATOM 2100 C CA . PRO A 1 271 ? 34.348 -6.999 42.381 1.00 28.34 271 PRO A CA 1
ATOM 2101 C C . PRO A 1 271 ? 35.606 -6.344 41.803 1.00 28.34 271 PRO A C 1
ATOM 2103 O O . PRO A 1 271 ? 36.645 -6.315 42.461 1.00 28.34 271 PRO A O 1
ATOM 2106 N N . ASN A 1 272 ? 35.505 -5.725 40.623 1.00 23.81 272 ASN A N 1
ATOM 2107 C CA . ASN A 1 272 ? 36.487 -4.718 40.225 1.00 23.81 272 ASN A CA 1
ATOM 2108 C C . ASN A 1 272 ? 35.914 -3.661 39.265 1.00 23.81 272 ASN A C 1
ATOM 2110 O O . ASN A 1 272 ? 35.466 -3.967 38.163 1.00 23.81 272 ASN A O 1
ATOM 2114 N N . ARG A 1 273 ? 35.981 -2.395 39.693 1.00 24.47 273 ARG A N 1
ATOM 2115 C CA . ARG A 1 273 ? 35.959 -1.193 38.844 1.00 24.47 273 ARG A CA 1
ATOM 2116 C C . ARG A 1 273 ? 37.287 -0.473 39.067 1.00 24.47 273 ARG A C 1
ATOM 2118 O O . ARG A 1 273 ? 37.716 -0.357 40.213 1.00 24.47 273 ARG A O 1
ATOM 2125 N N . PRO A 1 274 ? 37.893 0.058 38.004 1.00 27.02 274 PRO A N 1
ATOM 2126 C CA . PRO A 1 274 ? 37.994 1.522 37.850 1.00 27.02 274 PRO A CA 1
ATOM 2127 C C . PRO A 1 274 ? 37.151 1.974 36.633 1.00 27.02 274 PRO A C 1
ATOM 2129 O O . PRO A 1 274 ? 37.028 1.234 35.667 1.00 27.02 274 PRO A O 1
ATOM 2132 N N . THR A 1 275 ? 36.363 3.058 36.646 1.00 24.83 275 THR A N 1
ATOM 2133 C CA . THR A 1 275 ? 36.765 4.480 36.490 1.00 24.83 275 THR A CA 1
ATOM 2134 C C . THR A 1 275 ? 37.805 4.722 35.383 1.00 24.83 275 THR A C 1
ATOM 2136 O O . THR A 1 275 ? 38.876 4.135 35.433 1.00 24.83 275 THR A O 1
ATOM 2139 N N . SER A 1 276 ? 37.624 5.637 34.425 1.00 24.81 276 SER A N 1
ATOM 2140 C CA . SER A 1 276 ? 36.514 6.580 34.165 1.00 24.81 276 SER A CA 1
ATOM 2141 C C . SER A 1 276 ? 36.773 7.356 32.868 1.00 24.81 276 SER A C 1
ATOM 2143 O O . SER A 1 276 ? 37.927 7.688 32.619 1.00 24.81 276 SER A O 1
ATOM 2145 N N . TYR A 1 277 ? 35.731 7.793 32.152 1.00 24.05 277 TYR A N 1
ATOM 2146 C CA . TYR A 1 277 ? 35.810 8.971 31.272 1.00 24.05 277 TYR A CA 1
ATOM 2147 C C . TYR A 1 277 ? 34.505 9.781 31.310 1.00 24.05 277 TYR A C 1
ATOM 2149 O O . TYR A 1 277 ? 33.422 9.216 31.444 1.00 24.05 277 TYR A O 1
ATOM 2157 N N . TYR A 1 278 ? 34.625 11.109 31.231 1.00 26.91 278 TYR A N 1
ATOM 2158 C CA . TYR A 1 278 ? 33.508 12.061 31.233 1.00 26.91 278 TYR A CA 1
ATOM 2159 C C . TYR A 1 278 ? 33.252 12.613 29.825 1.00 26.91 278 TYR A C 1
ATOM 2161 O O . TYR A 1 278 ? 34.194 12.955 29.114 1.00 26.91 278 TYR A O 1
ATOM 2169 N N . GLY A 1 279 ? 31.976 12.815 29.488 1.00 26.78 279 GLY A N 1
ATOM 2170 C CA . GLY A 1 279 ? 31.520 13.719 28.429 1.00 26.78 279 GLY A CA 1
ATOM 2171 C C . GLY A 1 279 ? 30.497 14.695 29.015 1.00 26.78 279 GLY A C 1
ATOM 2172 O O . GLY A 1 279 ? 29.578 14.270 29.712 1.00 26.78 279 GLY A O 1
ATOM 2173 N N . LEU A 1 280 ? 30.682 16.000 28.804 1.00 28.83 280 LEU A N 1
ATOM 2174 C CA . LEU A 1 280 ? 29.858 17.056 29.410 1.00 28.83 280 LEU A CA 1
ATOM 2175 C C . LEU A 1 280 ? 28.773 17.567 28.451 1.00 28.83 280 LEU A C 1
ATOM 2177 O O . LEU A 1 280 ? 28.986 17.637 27.244 1.00 28.83 280 LEU A O 1
ATOM 2181 N N . SER A 1 281 ? 27.643 18.009 29.012 1.00 28.94 281 SER A N 1
ATOM 2182 C CA . SER A 1 281 ? 26.616 18.787 28.303 1.00 28.94 281 SER A CA 1
ATOM 2183 C C . SER A 1 281 ? 26.641 20.255 28.752 1.00 28.94 281 SER A C 1
ATOM 2185 O O . SER A 1 281 ? 26.986 20.563 29.894 1.00 28.94 281 SER A O 1
ATOM 2187 N N . GLN A 1 282 ? 26.303 21.174 27.844 1.00 35.19 282 GLN A N 1
ATOM 2188 C CA . GLN A 1 282 ? 26.785 22.565 27.860 1.00 35.19 282 GLN A CA 1
ATOM 2189 C C . GLN A 1 282 ? 26.245 23.486 28.977 1.00 35.19 282 GLN A C 1
ATOM 2191 O O . GLN A 1 282 ? 26.763 24.588 29.119 1.00 35.19 282 GLN A O 1
ATOM 2196 N N . ASN A 1 283 ? 25.248 23.080 29.777 1.00 33.81 283 ASN A N 1
ATOM 2197 C CA . ASN A 1 283 ? 24.541 23.981 30.712 1.00 33.81 283 ASN A CA 1
ATOM 2198 C C . ASN A 1 283 ? 24.631 23.629 32.216 1.00 33.81 283 ASN A C 1
ATOM 2200 O O . ASN A 1 283 ? 23.824 24.098 33.018 1.00 33.81 283 ASN A O 1
ATOM 2204 N N . GLY A 1 284 ? 25.645 22.858 32.625 1.00 35.88 284 GLY A N 1
ATOM 2205 C CA . GLY A 1 284 ? 26.304 23.052 33.931 1.00 35.88 284 GLY A CA 1
ATOM 2206 C C . GLY A 1 284 ? 25.480 22.922 35.226 1.00 35.88 284 GLY A C 1
ATOM 2207 O O . GLY A 1 284 ? 25.893 23.480 36.242 1.00 35.88 284 GLY A O 1
ATOM 2208 N N . LYS A 1 285 ? 24.348 22.205 35.241 1.00 31.22 285 LYS A N 1
ATOM 2209 C CA . LYS A 1 285 ? 23.578 21.907 36.466 1.00 31.22 285 LYS A CA 1
ATOM 2210 C C . LYS A 1 285 ? 23.221 20.415 36.557 1.00 31.22 285 LYS A C 1
ATOM 2212 O O . LYS A 1 285 ? 22.737 19.867 35.568 1.00 31.22 285 LYS A O 1
ATOM 2217 N N . PRO A 1 286 ? 23.429 19.749 37.710 1.00 29.98 286 PRO A N 1
ATOM 2218 C CA . PRO A 1 286 ? 23.001 18.367 37.909 1.00 29.98 286 PRO A CA 1
ATOM 2219 C C . PRO A 1 286 ? 21.483 18.280 38.128 1.00 29.98 286 PRO A C 1
ATOM 2221 O O . PRO A 1 286 ? 20.886 19.161 38.749 1.00 29.98 286 PRO A O 1
ATOM 2224 N N . PHE A 1 287 ? 20.866 17.188 37.672 1.00 30.61 287 PHE A N 1
ATOM 2225 C CA . PHE A 1 287 ? 19.473 16.876 38.005 1.00 30.61 287 PHE A CA 1
ATOM 2226 C C . PHE A 1 287 ? 19.328 16.532 39.502 1.00 30.61 287 PHE A C 1
ATOM 2228 O O . PHE A 1 287 ? 20.161 15.792 40.038 1.00 30.61 287 PHE A O 1
ATOM 2235 N N . PRO A 1 288 ? 18.281 17.024 40.191 1.00 30.72 288 PRO A N 1
ATOM 2236 C CA . PRO A 1 288 ? 18.012 16.657 41.576 1.00 30.72 288 PRO A CA 1
ATOM 2237 C C . PRO A 1 288 ? 17.513 15.209 41.675 1.00 30.72 288 PRO A C 1
ATOM 2239 O O . PRO A 1 288 ? 16.678 14.769 40.888 1.00 30.72 288 PRO A O 1
ATOM 2242 N N . ARG A 1 289 ? 17.991 14.471 42.683 1.00 25.23 289 ARG A N 1
ATOM 2243 C CA . ARG A 1 289 ? 17.428 13.166 43.060 1.00 25.23 289 ARG A CA 1
ATOM 2244 C C . ARG A 1 289 ? 16.165 13.354 43.903 1.00 25.23 289 ARG A C 1
ATOM 2246 O O . ARG A 1 289 ? 16.157 14.184 44.809 1.00 25.23 289 ARG A O 1
ATOM 2253 N N . GLN A 1 290 ? 15.176 12.488 43.699 1.00 25.45 290 GLN A N 1
ATOM 2254 C CA . GLN A 1 290 ? 14.178 12.137 44.714 1.00 25.45 290 GLN A CA 1
ATOM 2255 C C . GLN A 1 290 ? 14.174 10.610 44.949 1.00 25.45 290 GLN A C 1
ATOM 2257 O O . GLN A 1 290 ? 14.843 9.891 44.200 1.00 25.45 290 GLN A O 1
ATOM 2262 N N . PRO A 1 291 ? 13.635 10.131 46.087 1.00 28.23 291 PRO A N 1
ATOM 2263 C CA . PRO A 1 291 ? 14.341 9.106 46.855 1.00 28.23 291 PRO A CA 1
ATOM 2264 C C . PRO A 1 291 ? 13.908 7.662 46.587 1.00 28.23 291 PRO A C 1
ATOM 2266 O O . PRO A 1 291 ? 12.752 7.364 46.306 1.00 28.23 291 PRO A O 1
ATOM 2269 N N . SER A 1 292 ? 14.851 6.749 46.811 1.00 23.58 292 SER A N 1
ATOM 2270 C CA . SER A 1 292 ? 14.591 5.327 47.024 1.00 23.58 292 SER A CA 1
ATOM 2271 C C . SER A 1 292 ? 14.059 5.073 48.438 1.00 23.58 292 SER A C 1
ATOM 2273 O O . SER A 1 292 ? 14.738 5.424 49.407 1.00 23.58 292 SER A O 1
ATOM 2275 N N . CYS A 1 293 ? 12.931 4.376 48.567 1.00 23.97 293 CYS A N 1
ATOM 2276 C CA . CYS A 1 293 ? 12.570 3.686 49.809 1.00 23.97 293 CYS A CA 1
ATOM 2277 C C . CYS A 1 293 ? 13.134 2.257 49.805 1.00 23.97 293 CYS A C 1
ATOM 2279 O O . CYS A 1 293 ? 13.304 1.648 48.748 1.00 23.97 293 CYS A O 1
ATOM 2281 N N . ARG A 1 294 ? 13.448 1.735 50.993 1.00 26.28 294 ARG A N 1
ATOM 2282 C CA . ARG A 1 294 ? 14.034 0.407 51.218 1.00 26.28 294 ARG A CA 1
ATOM 2283 C C . ARG A 1 294 ? 13.064 -0.483 51.997 1.00 26.28 294 ARG A C 1
ATOM 2285 O O . ARG A 1 294 ? 12.284 0.025 52.788 1.00 26.28 294 ARG A O 1
ATOM 2292 N N . GLU A 1 295 ? 13.230 -1.789 51.795 1.00 27.03 295 GLU A N 1
ATOM 2293 C CA . GLU A 1 295 ? 13.024 -2.863 52.781 1.00 27.03 295 GLU A CA 1
ATOM 2294 C C . GLU A 1 295 ? 11.677 -2.939 53.529 1.00 27.03 295 GLU A C 1
ATOM 2296 O O . GLU A 1 295 ? 11.467 -2.277 54.540 1.00 27.03 295 GLU A O 1
ATOM 2301 N N . MET A 1 296 ? 10.869 -3.946 53.170 1.00 22.69 296 MET A N 1
ATOM 2302 C CA . MET A 1 296 ? 10.351 -4.876 54.182 1.00 22.69 296 MET A CA 1
ATOM 2303 C C . MET A 1 296 ? 10.167 -6.286 53.586 1.00 22.69 296 MET A C 1
ATOM 2305 O O . MET A 1 296 ? 9.412 -6.477 52.638 1.00 22.69 296 MET A O 1
ATOM 2309 N N . GLN A 1 297 ? 10.884 -7.272 54.132 1.00 25.62 297 GLN A N 1
ATOM 2310 C CA . GLN A 1 297 ? 10.542 -8.707 54.055 1.00 25.62 297 GLN A CA 1
ATOM 2311 C C . GLN A 1 297 ? 9.676 -9.009 55.309 1.00 25.62 297 GLN A C 1
ATOM 2313 O O . GLN A 1 297 ? 9.738 -8.230 56.257 1.00 25.62 297 GLN A O 1
ATOM 2318 N N . VAL A 1 298 ? 8.802 -10.014 55.442 1.00 26.89 298 VAL A N 1
ATOM 2319 C CA . VAL A 1 298 ? 8.895 -11.500 55.396 1.00 26.89 298 VAL A CA 1
ATOM 2320 C C . VAL A 1 298 ? 7.450 -12.001 55.731 1.00 26.89 298 VAL A C 1
ATOM 2322 O O . VAL A 1 298 ? 6.765 -11.250 56.429 1.00 26.89 298 VAL A O 1
ATOM 2325 N N . PRO A 1 299 ? 6.969 -13.242 55.459 1.00 28.53 299 PRO A N 1
ATOM 2326 C CA . PRO A 1 299 ? 7.134 -14.192 54.345 1.00 28.53 299 PRO A CA 1
ATOM 2327 C C . PRO A 1 299 ? 5.782 -14.412 53.594 1.00 28.53 299 PRO A C 1
ATOM 2329 O O . PRO A 1 299 ? 4.836 -13.654 53.783 1.00 28.53 299 PRO A O 1
ATOM 2332 N N . LEU A 1 300 ? 5.647 -15.489 52.800 1.00 27.53 300 LEU A N 1
ATOM 2333 C CA . LEU A 1 300 ? 4.338 -16.093 52.478 1.00 27.53 300 LEU A CA 1
ATOM 2334 C C . LEU A 1 300 ? 4.083 -17.343 53.339 1.00 27.53 300 LEU A C 1
ATOM 2336 O O . LEU A 1 300 ? 4.983 -18.170 53.490 1.00 27.53 300 LEU A O 1
ATOM 2340 N N . SER A 1 301 ? 2.837 -17.534 53.779 1.00 24.58 301 SER A N 1
ATOM 2341 C CA . SER A 1 301 ? 2.264 -18.848 54.103 1.00 24.58 301 SER A CA 1
ATOM 2342 C C . SER A 1 301 ? 0.759 -18.882 53.779 1.00 24.58 301 SER A C 1
ATOM 2344 O O . SER A 1 301 ? 0.128 -17.840 53.615 1.00 24.58 301 SER A O 1
ATOM 2346 N N . ASP A 1 302 ? 0.217 -20.096 53.662 1.00 24.47 302 ASP A N 1
ATOM 2347 C CA . ASP A 1 302 ? -1.212 -20.433 53.774 1.00 24.47 302 ASP A CA 1
ATOM 2348 C C . ASP A 1 302 ? -2.194 -19.828 52.750 1.00 24.47 302 ASP A C 1
ATOM 2350 O O . ASP A 1 302 ? -3.085 -19.040 53.066 1.00 24.47 302 ASP A O 1
ATOM 2354 N N . VAL A 1 303 ? -2.129 -20.341 51.516 1.00 23.94 303 VAL A N 1
ATOM 2355 C CA . VAL A 1 303 ? -3.305 -20.390 50.629 1.00 23.94 303 VAL A CA 1
ATOM 2356 C C . VAL A 1 303 ? -4.141 -21.616 51.003 1.00 23.94 303 VAL A C 1
ATOM 2358 O O . VAL A 1 303 ? -3.707 -22.745 50.773 1.00 23.94 303 VAL A O 1
ATOM 2361 N N . GLN A 1 304 ? -5.352 -21.414 51.529 1.00 24.19 304 GLN A N 1
ATOM 2362 C CA . GLN A 1 304 ? -6.357 -22.477 51.650 1.00 24.19 304 GLN A CA 1
ATOM 2363 C C . GLN A 1 304 ? -7.526 -22.242 50.692 1.00 24.19 304 GLN A C 1
ATOM 2365 O O . GLN A 1 304 ? -8.117 -21.165 50.643 1.00 24.19 304 GLN A O 1
ATOM 2370 N N . VAL A 1 305 ? -7.860 -23.288 49.936 1.00 24.67 305 VAL A N 1
ATOM 2371 C CA . VAL A 1 305 ? -9.060 -23.354 49.098 1.00 24.67 305 VAL A CA 1
ATOM 2372 C C . VAL A 1 305 ? -10.228 -23.766 49.988 1.00 24.67 305 VAL A C 1
ATOM 2374 O O . VAL A 1 305 ? -10.178 -24.824 50.611 1.00 24.67 305 VAL A O 1
ATOM 2377 N N . LEU A 1 306 ? -11.281 -22.949 50.041 1.00 22.55 306 LEU A N 1
ATOM 2378 C CA . LEU A 1 306 ? -12.535 -23.340 50.682 1.00 22.55 306 LEU A CA 1
ATOM 2379 C C . LEU A 1 306 ? -13.343 -24.231 49.735 1.00 22.55 306 LEU A C 1
ATOM 2381 O O . LEU A 1 306 ? -13.587 -23.865 48.586 1.00 22.55 306 LEU A O 1
ATOM 2385 N N . GLN A 1 307 ? -13.756 -25.386 50.248 1.00 24.23 307 GLN A N 1
ATOM 2386 C CA . GLN A 1 307 ? -14.659 -26.334 49.599 1.00 24.23 307 GLN A CA 1
ATOM 2387 C C . GLN A 1 307 ? -15.904 -26.531 50.487 1.00 24.23 307 GLN A C 1
ATOM 2389 O O . GLN A 1 307 ? -15.924 -26.082 51.635 1.00 24.23 307 GLN A O 1
ATOM 2394 N N . ASP A 1 308 ? -16.962 -27.120 49.936 1.00 27.62 308 ASP A N 1
ATOM 2395 C CA . ASP A 1 308 ? -18.332 -27.007 50.453 1.00 27.62 308 ASP A CA 1
ATOM 2396 C C . ASP A 1 308 ? -18.560 -27.586 51.868 1.00 27.62 308 ASP A C 1
ATOM 2398 O O . ASP A 1 308 ? -18.110 -28.696 52.163 1.00 27.62 308 ASP A O 1
ATOM 2402 N N . PRO A 1 309 ? -19.355 -26.908 52.722 1.00 30.02 309 PRO A N 1
ATOM 2403 C CA . PRO A 1 309 ? -19.977 -27.515 53.891 1.00 30.02 309 PRO A CA 1
ATOM 2404 C C . PRO A 1 309 ? -21.379 -28.046 53.548 1.00 30.02 309 PRO A C 1
ATOM 2406 O O . PRO A 1 309 ? -22.303 -27.277 53.278 1.00 30.02 309 PRO A O 1
ATOM 2409 N N . ALA A 1 310 ? -21.550 -29.365 53.617 1.00 26.48 310 ALA A N 1
ATOM 2410 C CA . ALA A 1 310 ? -22.862 -29.998 53.741 1.00 26.48 310 ALA A CA 1
ATOM 2411 C C . ALA A 1 310 ? -23.212 -30.243 55.225 1.00 26.48 310 ALA A C 1
ATOM 2413 O O . ALA A 1 310 ? -22.330 -30.257 56.082 1.00 26.48 310 ALA A O 1
ATOM 2414 N N . ASP A 1 311 ? -24.498 -30.475 55.487 1.00 27.17 311 ASP A N 1
ATOM 2415 C CA . ASP A 1 311 ? -25.062 -31.127 56.678 1.00 27.17 311 ASP A CA 1
ATOM 2416 C C . ASP A 1 311 ? -24.736 -30.539 58.070 1.00 27.17 311 ASP A C 1
ATOM 2418 O O . ASP A 1 311 ? -23.887 -31.029 58.815 1.00 27.17 311 ASP A O 1
ATOM 2422 N N . ALA A 1 312 ? -25.555 -29.566 58.492 1.00 27.17 312 ALA A N 1
ATOM 2423 C CA . ALA A 1 312 ? -25.820 -29.280 59.906 1.00 27.17 312 ALA A CA 1
ATOM 2424 C C . ALA A 1 312 ? -27.281 -28.818 60.099 1.00 27.17 312 ALA A C 1
ATOM 2426 O O . ALA A 1 312 ? -27.640 -27.696 59.746 1.00 27.17 312 ALA A O 1
ATOM 2427 N N . GLU A 1 313 ? -28.139 -29.689 60.640 1.00 27.83 313 GLU A N 1
ATOM 2428 C CA . GLU A 1 313 ? -29.542 -29.366 60.946 1.00 27.83 313 GLU A CA 1
ATOM 2429 C C . GLU A 1 313 ? -29.730 -28.676 62.318 1.00 27.83 313 GLU A C 1
ATOM 2431 O O . GLU A 1 313 ? -28.855 -28.683 63.181 1.00 27.83 313 GLU A O 1
ATOM 2436 N N . THR A 1 314 ? -30.964 -28.205 62.546 1.00 26.98 314 THR A N 1
ATOM 2437 C CA . THR A 1 314 ? -31.607 -27.822 63.824 1.00 26.98 314 THR A CA 1
ATOM 2438 C C . THR A 1 314 ? -31.283 -26.466 64.483 1.00 26.98 314 THR A C 1
ATOM 2440 O O . THR A 1 314 ? -30.231 -26.274 65.075 1.00 26.98 314 THR A O 1
ATOM 2443 N N . LEU A 1 315 ? -32.344 -25.632 64.556 1.00 27.16 315 LEU A N 1
ATOM 2444 C CA . LEU A 1 315 ? -32.629 -24.563 65.544 1.00 27.16 315 LEU A CA 1
ATOM 2445 C C . LEU A 1 315 ? -31.749 -23.286 65.448 1.00 27.16 315 LEU A C 1
ATOM 2447 O O . LEU A 1 315 ? -30.532 -23.361 65.452 1.00 27.16 315 LEU A O 1
ATOM 2451 N N . VAL A 1 316 ? -32.267 -22.047 65.397 1.00 28.78 316 VAL A N 1
ATOM 2452 C CA . VAL A 1 316 ? -33.625 -21.482 65.606 1.00 28.78 316 VAL A CA 1
ATOM 2453 C C . VAL A 1 316 ? -33.943 -20.466 64.483 1.00 28.78 316 VAL A C 1
ATOM 2455 O O . VAL A 1 316 ? -33.038 -19.815 63.972 1.00 28.78 316 VAL A O 1
ATOM 2458 N N . GLY A 1 317 ? -35.215 -20.334 64.077 1.00 27.34 317 GLY A N 1
ATOM 2459 C CA . GLY A 1 317 ? -35.632 -19.542 62.901 1.00 27.34 317 GLY A CA 1
ATOM 2460 C C . GLY A 1 317 ? -35.808 -18.026 63.110 1.00 27.34 317 GLY A C 1
ATOM 2461 O O . GLY A 1 317 ? -35.832 -17.540 64.239 1.00 27.34 317 GLY A O 1
ATOM 2462 N N . GLY A 1 318 ? -35.972 -17.282 62.003 1.00 28.95 318 GLY A N 1
ATOM 2463 C CA . GLY A 1 318 ? -36.116 -15.817 62.024 1.00 28.95 318 GLY A CA 1
ATOM 2464 C C . GLY A 1 318 ? -36.193 -15.122 60.652 1.00 28.95 318 GLY A C 1
ATOM 2465 O O . GLY A 1 318 ? -35.365 -14.263 60.371 1.00 28.95 318 GLY A O 1
ATOM 2466 N N . ASP A 1 319 ? -37.170 -15.513 59.827 1.00 35.62 319 ASP A N 1
ATOM 2467 C CA . ASP A 1 319 ? -37.853 -14.683 58.809 1.00 35.62 319 ASP A CA 1
ATOM 2468 C C . ASP A 1 319 ? -37.000 -13.699 57.960 1.00 35.62 319 ASP A C 1
ATOM 2470 O O . ASP A 1 319 ? -36.905 -12.506 58.259 1.00 35.62 319 ASP A O 1
ATOM 2474 N N . LYS A 1 320 ? -36.373 -14.196 56.875 1.00 34.50 320 LYS A N 1
ATOM 2475 C CA . LYS A 1 320 ? -35.631 -13.360 55.898 1.00 34.50 320 LYS A CA 1
ATOM 2476 C C . LYS A 1 320 ? -35.828 -13.699 54.414 1.00 34.50 320 LYS A C 1
ATOM 2478 O O . LYS A 1 320 ? -35.645 -12.811 53.582 1.00 34.50 320 LYS A O 1
ATOM 2483 N N . ASP A 1 321 ? -36.223 -14.919 54.052 1.00 37.03 321 ASP A N 1
ATOM 2484 C CA . ASP A 1 321 ? -36.226 -15.349 52.642 1.00 37.03 321 ASP A CA 1
ATOM 2485 C C . ASP A 1 321 ? -37.407 -14.820 51.808 1.00 37.03 321 ASP A C 1
ATOM 2487 O O . ASP A 1 321 ? -37.243 -14.551 50.612 1.00 37.03 321 ASP A O 1
ATOM 2491 N N . GLU A 1 322 ? -38.582 -14.591 52.412 1.00 36.59 322 GLU A N 1
ATOM 2492 C CA . GLU A 1 322 ? -39.761 -14.108 51.672 1.00 36.59 322 GLU A CA 1
ATOM 2493 C C . GLU A 1 322 ? -39.527 -12.725 51.047 1.00 36.59 322 GLU A C 1
ATOM 2495 O O . GLU A 1 322 ? -39.889 -12.493 49.891 1.00 36.59 322 GLU A O 1
ATOM 2500 N N . THR A 1 323 ? -38.844 -11.818 51.756 1.00 37.91 323 THR A N 1
ATOM 2501 C CA . THR A 1 323 ? -38.538 -10.478 51.225 1.00 37.91 323 THR A CA 1
ATOM 2502 C C . THR A 1 323 ? -37.594 -10.522 50.023 1.00 37.91 323 THR A C 1
ATOM 2504 O O . THR A 1 323 ? -37.774 -9.747 49.081 1.00 37.91 323 THR A O 1
ATOM 2507 N N . PHE A 1 324 ? -36.635 -11.455 49.985 1.00 34.06 324 PHE A N 1
ATOM 2508 C CA . PHE A 1 324 ? -35.711 -11.590 48.856 1.00 34.06 324 PHE A CA 1
ATOM 2509 C C . PHE A 1 324 ? -36.385 -12.233 47.633 1.00 34.06 324 PHE A C 1
ATOM 2511 O O . PHE A 1 324 ? -36.141 -11.815 46.495 1.00 34.06 324 PHE A O 1
ATOM 2518 N N . ALA A 1 325 ? -37.292 -13.192 47.852 1.00 37.38 325 ALA A N 1
ATOM 2519 C CA . ALA A 1 325 ? -38.145 -13.746 46.802 1.00 37.38 325 ALA A CA 1
ATOM 2520 C C . ALA A 1 325 ? -39.092 -12.678 46.221 1.00 37.38 325 ALA A C 1
ATOM 2522 O O . ALA A 1 325 ? -39.132 -12.484 45.001 1.00 37.38 325 ALA A O 1
ATOM 2523 N N . HIS A 1 326 ? -39.778 -11.923 47.086 1.00 34.97 326 HIS A N 1
ATOM 2524 C CA . HIS A 1 326 ? -40.698 -10.857 46.689 1.00 34.97 326 HIS A CA 1
ATOM 2525 C C . HIS A 1 326 ? -39.976 -9.730 45.931 1.00 34.97 326 HIS A C 1
ATOM 2527 O O . HIS A 1 326 ? -40.455 -9.292 44.889 1.00 34.97 326 HIS A O 1
ATOM 2533 N N . MET A 1 327 ? -38.772 -9.328 46.359 1.00 33.94 327 MET A N 1
ATOM 2534 C CA . MET A 1 327 ? -37.921 -8.362 45.643 1.00 33.94 327 MET A CA 1
ATOM 2535 C C . MET A 1 327 ? -37.544 -8.844 44.227 1.00 33.94 327 MET A C 1
ATOM 2537 O O . MET A 1 327 ? -37.521 -8.060 43.275 1.00 33.94 327 MET A O 1
ATOM 2541 N N . LYS A 1 328 ? -37.250 -10.141 44.066 1.00 37.59 328 LYS A N 1
ATOM 2542 C CA . LYS A 1 328 ? -36.842 -10.743 42.785 1.00 37.59 328 LYS A CA 1
ATOM 2543 C C . LYS A 1 328 ? -38.010 -10.857 41.801 1.00 37.59 328 LYS A C 1
ATOM 2545 O O . LYS A 1 328 ? -37.822 -10.630 40.604 1.00 37.59 328 LYS A O 1
ATOM 2550 N N . GLU A 1 329 ? -39.208 -11.149 42.301 1.00 34.47 329 GLU A N 1
ATOM 2551 C CA . GLU A 1 329 ? -40.429 -11.172 41.492 1.00 34.47 329 GLU A CA 1
ATOM 2552 C C . GLU A 1 329 ? -40.943 -9.752 41.195 1.00 34.47 329 GLU A C 1
ATOM 2554 O O . GLU A 1 329 ? -41.291 -9.458 40.053 1.00 34.47 329 GLU A O 1
ATOM 2559 N N . TRP A 1 330 ? -40.848 -8.816 42.147 1.00 36.66 330 TRP A N 1
ATOM 2560 C CA . TRP A 1 330 ? -41.129 -7.396 41.911 1.00 36.66 330 TRP A CA 1
ATOM 2561 C C . TRP A 1 330 ? -40.198 -6.801 40.847 1.00 36.66 330 TRP A C 1
ATOM 2563 O O . TRP A 1 330 ? -40.675 -6.117 39.946 1.00 36.66 330 TRP A O 1
ATOM 2573 N N . LYS A 1 331 ? -38.897 -7.144 40.835 1.00 34.41 331 LYS A N 1
ATOM 2574 C CA . LYS A 1 331 ? -37.999 -6.762 39.725 1.00 34.41 331 LYS A CA 1
ATOM 2575 C C . LYS A 1 331 ? -38.464 -7.304 38.369 1.00 34.41 331 LYS A C 1
ATOM 2577 O O . LYS A 1 331 ? -38.398 -6.570 37.387 1.00 34.41 331 LYS A O 1
ATOM 2582 N N . ARG A 1 332 ? -38.961 -8.545 38.285 1.00 37.34 332 ARG A N 1
ATOM 2583 C CA . ARG A 1 332 ? -39.523 -9.100 37.033 1.00 37.34 332 ARG A CA 1
ATOM 2584 C C . ARG A 1 332 ? -40.797 -8.377 36.600 1.00 37.34 332 ARG A C 1
ATOM 2586 O O . ARG A 1 332 ? -40.978 -8.142 35.408 1.00 37.34 332 ARG A O 1
ATOM 2593 N N . GLN A 1 333 ? -41.666 -8.033 37.546 1.00 34.28 333 GLN A N 1
ATOM 2594 C CA . GLN A 1 333 ? -42.931 -7.352 37.269 1.00 34.28 333 GLN A CA 1
ATOM 2595 C C . GLN A 1 333 ? -42.716 -5.877 36.901 1.00 34.28 333 GLN A C 1
ATOM 2597 O O . GLN A 1 333 ? -43.322 -5.411 35.944 1.00 34.28 333 GLN A O 1
ATOM 2602 N N . TYR A 1 334 ? -41.787 -5.175 37.557 1.00 35.41 334 TYR A N 1
ATOM 2603 C CA . TYR A 1 334 ? -41.428 -3.786 37.246 1.00 35.41 334 TYR A CA 1
ATOM 2604 C C . TYR A 1 334 ? -40.688 -3.664 35.902 1.00 35.41 334 TYR A C 1
ATOM 2606 O O . TYR A 1 334 ? -41.010 -2.790 35.101 1.00 35.41 334 TYR A O 1
ATOM 2614 N N . MET A 1 335 ? -39.778 -4.594 35.578 1.00 36.62 335 MET A N 1
ATOM 2615 C CA . MET A 1 335 ? -39.130 -4.667 34.251 1.00 36.62 335 MET A CA 1
ATOM 2616 C C . MET A 1 335 ? -40.111 -5.045 33.120 1.00 36.62 335 MET A C 1
ATOM 2618 O O . MET A 1 335 ? -39.827 -4.804 31.952 1.00 36.62 335 MET A O 1
ATOM 2622 N N . ARG A 1 336 ? -41.287 -5.599 33.455 1.00 36.62 336 ARG A N 1
ATOM 2623 C CA . ARG A 1 336 ? -42.437 -5.800 32.548 1.00 36.62 336 ARG A CA 1
ATOM 2624 C C . ARG A 1 336 ? -43.531 -4.730 32.732 1.00 36.62 336 ARG A C 1
ATOM 2626 O O . ARG A 1 336 ? -44.606 -4.836 32.149 1.00 36.62 336 ARG A O 1
ATOM 2633 N N . GLY A 1 337 ? -43.276 -3.700 33.541 1.00 27.69 337 GLY A N 1
ATOM 2634 C CA . GLY A 1 337 ? -44.295 -2.879 34.206 1.00 27.69 337 GLY A CA 1
ATOM 2635 C C . GLY A 1 337 ? -45.063 -1.884 33.334 1.00 27.69 337 GLY A C 1
ATOM 2636 O O . GLY A 1 337 ? -45.931 -1.186 33.850 1.00 27.69 337 GLY A O 1
ATOM 2637 N N . ILE A 1 338 ? -44.783 -1.809 32.029 1.00 30.98 338 ILE A N 1
ATOM 2638 C CA . ILE A 1 338 ? -45.496 -0.940 31.075 1.00 30.98 338 ILE A CA 1
ATOM 2639 C C . ILE A 1 338 ? -45.919 -1.753 29.835 1.00 30.98 338 ILE A C 1
ATOM 2641 O O . ILE A 1 338 ? -45.620 -1.403 28.697 1.00 30.98 338 ILE A O 1
ATOM 2645 N N . SER A 1 339 ? -46.618 -2.878 30.041 1.00 29.41 339 SER A N 1
ATOM 2646 C CA . SER A 1 339 ? -47.122 -3.716 28.937 1.00 29.41 339 SER A CA 1
ATOM 2647 C C . SER A 1 339 ? -48.579 -4.183 29.081 1.00 29.41 339 SER A C 1
ATOM 2649 O O . SER A 1 339 ? -48.912 -5.307 28.710 1.00 29.41 339 SER A O 1
ATOM 2651 N N . HIS A 1 340 ? -49.478 -3.302 29.536 1.00 28.98 340 HIS A N 1
ATOM 2652 C CA . HIS A 1 340 ? -50.930 -3.438 29.300 1.00 28.98 340 HIS A CA 1
ATOM 2653 C C . HIS A 1 340 ? -51.383 -2.753 27.991 1.00 28.98 340 HIS A C 1
ATOM 2655 O O . HIS A 1 340 ? -52.467 -2.186 27.891 1.00 28.98 340 HIS A O 1
ATOM 2661 N N . THR A 1 341 ? -50.551 -2.851 26.951 1.00 27.92 341 THR A N 1
ATOM 2662 C CA . THR A 1 341 ? -50.937 -2.669 25.542 1.00 27.92 341 THR A CA 1
ATOM 2663 C C . THR A 1 341 ? -50.320 -3.803 24.711 1.00 27.92 341 THR A C 1
ATOM 2665 O O . THR A 1 341 ? -49.312 -4.373 25.141 1.00 27.92 341 THR A O 1
ATOM 2668 N N . PRO A 1 342 ? -50.891 -4.181 23.548 1.00 28.34 342 PRO A N 1
ATOM 2669 C CA . PRO A 1 342 ? -50.334 -5.247 22.716 1.00 28.34 342 PRO A CA 1
ATOM 2670 C C . PRO A 1 342 ? -48.934 -4.890 22.193 1.00 28.34 342 PRO A C 1
ATOM 2672 O O . PRO A 1 342 ? -48.793 -4.080 21.282 1.00 28.34 342 PRO A O 1
ATOM 2675 N N . SER A 1 343 ? -47.914 -5.483 22.821 1.00 35.38 343 SER A N 1
ATOM 2676 C CA . SER A 1 343 ? -46.511 -5.561 22.387 1.00 35.38 343 SER A CA 1
ATOM 2677 C C . SER A 1 343 ? -45.985 -4.377 21.549 1.00 35.38 343 SER A C 1
ATOM 2679 O O . SER A 1 343 ? -45.837 -4.474 20.333 1.00 35.38 343 SER A O 1
ATOM 2681 N N . GLN A 1 344 ? -45.527 -3.298 22.199 1.00 36.00 344 GLN A N 1
ATOM 2682 C CA . GLN A 1 344 ? -44.741 -2.252 21.511 1.00 36.00 344 GLN A CA 1
ATOM 2683 C C . GLN A 1 344 ? -43.487 -2.817 20.811 1.00 36.00 344 GLN A C 1
ATOM 2685 O O . GLN A 1 344 ? -43.131 -2.366 19.723 1.00 36.00 344 GLN A O 1
ATOM 2690 N N . ALA A 1 345 ? -42.872 -3.868 21.368 1.00 35.47 345 ALA A N 1
ATOM 2691 C CA . ALA A 1 345 ? -41.837 -4.647 20.685 1.00 35.47 345 ALA A CA 1
ATOM 2692 C C . ALA A 1 345 ? -42.353 -5.293 19.381 1.00 35.47 345 ALA A C 1
ATOM 2694 O O . ALA A 1 345 ? -41.661 -5.281 18.370 1.00 35.47 345 ALA A O 1
ATOM 2695 N N . GLY A 1 346 ? -43.593 -5.791 19.362 1.00 37.72 346 GLY A N 1
ATOM 2696 C CA . GLY A 1 346 ? -44.263 -6.235 18.139 1.00 37.72 346 GLY A CA 1
ATOM 2697 C C . GLY A 1 346 ? -44.376 -5.100 17.122 1.00 37.72 346 GLY A C 1
ATOM 2698 O O . GLY A 1 346 ? -43.918 -5.256 15.997 1.00 37.72 346 GLY A O 1
ATOM 2699 N N . VAL A 1 347 ? -44.866 -3.928 17.541 1.00 43.53 347 VAL A N 1
ATOM 2700 C CA . VAL A 1 347 ? -45.038 -2.747 16.672 1.00 43.53 347 VAL A CA 1
ATOM 2701 C C . VAL A 1 347 ? -43.714 -2.258 16.061 1.00 43.53 347 VAL A C 1
ATOM 2703 O O . VAL A 1 347 ? -43.669 -1.974 14.863 1.00 43.53 347 VAL A O 1
ATOM 2706 N N . TYR A 1 348 ? -42.616 -2.205 16.827 1.00 45.94 348 TYR A N 1
ATOM 2707 C CA . TYR A 1 348 ? -41.288 -1.842 16.299 1.00 45.94 348 TYR A CA 1
ATOM 2708 C C . TYR A 1 348 ? -40.819 -2.837 15.219 1.00 45.94 348 TYR A C 1
ATOM 2710 O O . TYR A 1 348 ? -40.379 -2.444 14.133 1.00 45.94 348 TYR A O 1
ATOM 2718 N N . TYR A 1 349 ? -40.973 -4.139 15.478 1.00 47.44 349 TYR A N 1
ATOM 2719 C CA . TYR A 1 349 ? -40.555 -5.195 14.554 1.00 47.44 349 TYR A CA 1
ATOM 2720 C C . TYR A 1 349 ? -41.501 -5.317 13.344 1.00 47.44 349 TYR A C 1
ATOM 2722 O O . TYR A 1 349 ? -41.049 -5.652 12.247 1.00 47.44 349 TYR A O 1
ATOM 2730 N N . GLU A 1 350 ? -42.787 -4.986 13.486 1.00 50.84 350 GLU A N 1
ATOM 2731 C CA . GLU A 1 350 ? -43.747 -4.876 12.382 1.00 50.84 350 GLU A CA 1
ATOM 2732 C C . GLU A 1 350 ? -43.499 -3.642 11.509 1.00 50.84 350 GLU A C 1
ATOM 2734 O O . GLU A 1 350 ? -43.617 -3.744 10.288 1.00 50.84 350 GLU A O 1
ATOM 2739 N N . ALA A 1 351 ? -43.063 -2.510 12.071 1.00 51.25 351 ALA A N 1
ATOM 2740 C CA . ALA A 1 351 ? -42.653 -1.343 11.286 1.00 51.25 351 ALA A CA 1
ATOM 2741 C C . ALA A 1 351 ? -41.439 -1.658 10.385 1.00 51.25 351 ALA A C 1
ATOM 2743 O O . ALA A 1 351 ? -41.435 -1.335 9.190 1.00 51.25 351 ALA A O 1
ATOM 2744 N N . LEU A 1 352 ? -40.439 -2.370 10.920 1.00 48.59 352 LEU A N 1
ATOM 2745 C CA . LEU A 1 352 ? -39.285 -2.854 10.149 1.00 48.59 352 LEU A CA 1
ATOM 2746 C C . LEU A 1 352 ? -39.675 -3.947 9.132 1.00 48.59 352 LEU A C 1
ATOM 2748 O O . LEU A 1 352 ? -39.246 -3.896 7.970 1.00 48.59 352 LEU A O 1
ATOM 2752 N N . LYS A 1 353 ? -40.547 -4.895 9.509 1.00 44.84 353 LYS A N 1
ATOM 2753 C CA . LYS A 1 353 ? -41.078 -5.922 8.590 1.00 44.84 353 LYS A CA 1
ATOM 2754 C C . LYS A 1 353 ? -41.942 -5.324 7.478 1.00 44.84 353 LYS A C 1
ATOM 2756 O O . LYS A 1 353 ? -41.818 -5.750 6.334 1.00 44.84 353 LYS A O 1
ATOM 2761 N N . GLY A 1 354 ? -42.738 -4.289 7.736 1.00 43.25 354 GLY A N 1
ATOM 2762 C CA . GLY A 1 354 ? -43.509 -3.574 6.710 1.00 43.25 354 GLY A CA 1
ATOM 2763 C C . GLY A 1 354 ? -42.618 -2.938 5.634 1.00 43.25 354 GLY A C 1
ATOM 2764 O O . GLY A 1 354 ? -42.930 -2.987 4.439 1.00 43.25 354 GLY A O 1
ATOM 2765 N N . SER A 1 355 ? -41.442 -2.433 6.029 1.00 42.56 355 SER A N 1
ATOM 2766 C CA . SER A 1 355 ? -40.443 -1.893 5.096 1.00 42.56 355 SER A CA 1
ATOM 2767 C C . SER A 1 355 ? -39.684 -2.962 4.286 1.00 42.56 355 SER A C 1
ATOM 2769 O O . SER A 1 355 ? -38.917 -2.586 3.397 1.00 42.56 355 SER A O 1
ATOM 2771 N N . SER A 1 356 ? -39.867 -4.260 4.564 1.00 34.03 356 SER A N 1
ATOM 2772 C CA . SER A 1 356 ? -39.108 -5.364 3.944 1.00 34.03 356 SER A CA 1
ATOM 2773 C C . SER A 1 356 ? -39.982 -6.455 3.297 1.00 34.03 356 SER A C 1
ATOM 2775 O O . SER A 1 356 ? -39.626 -6.956 2.232 1.00 34.03 356 SER A O 1
ATOM 2777 N N . HIS A 1 357 ? -41.168 -6.765 3.831 1.00 34.72 357 HIS A N 1
ATOM 2778 C CA . HIS A 1 357 ? -42.104 -7.742 3.248 1.00 34.72 357 HIS A CA 1
ATOM 2779 C C . HIS A 1 357 ? -42.849 -7.252 1.997 1.00 34.72 357 HIS A C 1
ATOM 2781 O O . HIS A 1 357 ? -43.361 -8.073 1.234 1.00 34.72 357 HIS A O 1
ATOM 2787 N N . SER A 1 358 ? -42.829 -5.946 1.706 1.00 36.44 358 SER A N 1
ATOM 2788 C CA . SER A 1 358 ? -43.356 -5.344 0.463 1.00 36.44 358 SER A CA 1
ATOM 2789 C C . SER A 1 358 ? -42.592 -5.749 -0.819 1.00 36.44 358 SER A C 1
ATOM 2791 O O . SER A 1 358 ? -42.820 -5.195 -1.894 1.00 36.44 358 SER A O 1
ATOM 2793 N N . LEU A 1 359 ? -41.694 -6.734 -0.714 1.00 41.38 359 LEU A N 1
ATOM 2794 C CA . LEU A 1 359 ? -40.897 -7.328 -1.786 1.00 41.38 359 LEU A CA 1
ATOM 2795 C C . LEU A 1 359 ? -41.296 -8.770 -2.159 1.00 41.38 359 LEU A C 1
ATOM 2797 O O . LEU A 1 359 ? -40.838 -9.246 -3.195 1.00 41.38 359 LEU A O 1
ATOM 2801 N N . ALA A 1 360 ? -42.089 -9.478 -1.339 1.00 37.88 360 ALA A N 1
ATOM 2802 C CA . ALA A 1 360 ? -42.103 -10.950 -1.359 1.00 37.88 360 ALA A CA 1
ATOM 2803 C C . ALA A 1 360 ? -43.486 -11.632 -1.218 1.00 37.88 360 ALA A C 1
ATOM 2805 O O . ALA A 1 360 ? -43.605 -12.656 -0.546 1.00 37.88 360 ALA A O 1
ATOM 2806 N N . LYS A 1 361 ? -44.524 -11.112 -1.889 1.00 34.16 361 LYS A N 1
ATOM 2807 C CA . LYS A 1 361 ? -45.623 -11.911 -2.486 1.00 34.16 361 LYS A CA 1
ATOM 2808 C C . LYS A 1 361 ? -46.420 -11.045 -3.467 1.00 34.16 361 LYS A C 1
ATOM 2810 O O . LYS A 1 361 ? -46.585 -9.849 -3.256 1.00 34.16 361 LYS A O 1
ATOM 2815 N N . GLY A 1 362 ? -46.817 -11.631 -4.594 1.00 36.66 362 GLY A N 1
ATOM 2816 C CA . GLY A 1 362 ? -47.251 -10.868 -5.765 1.00 36.66 362 GLY A CA 1
ATOM 2817 C C . GLY A 1 362 ? -48.732 -10.492 -5.773 1.00 36.66 362 GLY A C 1
ATOM 2818 O O . GLY A 1 362 ? -49.586 -11.311 -5.450 1.00 36.66 362 GLY A O 1
ATOM 2819 N N . SER A 1 363 ? -49.024 -9.296 -6.285 1.00 29.28 363 SER A N 1
ATOM 2820 C CA . SER A 1 363 ? -50.291 -8.998 -6.952 1.00 29.28 363 SER A CA 1
ATOM 2821 C C . SER A 1 363 ? -49.989 -8.614 -8.400 1.00 29.28 363 SER A C 1
ATOM 2823 O O . SER A 1 363 ? -49.117 -7.780 -8.657 1.00 29.28 363 SER A O 1
ATOM 2825 N N . ARG A 1 364 ? -50.664 -9.254 -9.361 1.00 42.62 364 ARG A N 1
ATOM 2826 C CA . ARG A 1 364 ? -50.591 -8.853 -10.774 1.00 42.62 364 ARG A CA 1
ATOM 2827 C C . ARG A 1 364 ? -51.394 -7.556 -10.935 1.00 42.62 364 ARG A C 1
ATOM 2829 O O . ARG A 1 364 ? -52.480 -7.458 -10.378 1.00 42.62 364 ARG A O 1
ATOM 2836 N N . ASN A 1 365 ? -50.877 -6.617 -11.734 1.00 40.16 365 ASN A N 1
ATOM 2837 C CA . ASN A 1 365 ? -51.410 -5.266 -12.010 1.00 40.16 365 ASN A CA 1
ATOM 2838 C C . ASN A 1 365 ? -50.936 -4.144 -11.060 1.00 40.16 365 ASN A C 1
ATOM 2840 O O . ASN A 1 365 ? -51.734 -3.522 -10.364 1.00 40.16 365 ASN A O 1
ATOM 2844 N N . PHE A 1 366 ? -49.650 -3.778 -11.138 1.00 34.00 366 PHE A N 1
ATOM 2845 C CA . PHE A 1 366 ? -49.202 -2.424 -10.783 1.00 34.00 366 PHE A CA 1
ATOM 2846 C C . PHE A 1 366 ? -48.349 -1.818 -11.905 1.00 34.00 366 PHE A C 1
ATOM 2848 O O . PHE A 1 366 ? -47.585 -2.521 -12.565 1.00 34.00 366 PHE A O 1
ATOM 2855 N N . ARG A 1 367 ? -48.527 -0.517 -12.167 1.00 35.00 367 ARG A N 1
ATOM 2856 C CA . ARG A 1 367 ? -47.957 0.169 -13.342 1.00 35.00 367 ARG A CA 1
ATOM 2857 C C . ARG A 1 367 ? -46.443 0.412 -13.184 1.00 35.00 367 ARG A C 1
ATOM 2859 O O . ARG A 1 367 ? -46.019 0.801 -12.092 1.00 35.00 367 ARG A O 1
ATOM 2866 N N . PRO A 1 368 ? -45.629 0.275 -14.251 1.00 36.31 368 PRO A N 1
ATOM 2867 C CA . PRO A 1 368 ? -44.218 0.654 -14.215 1.00 36.31 368 PRO A CA 1
ATOM 2868 C C . PRO A 1 368 ? -44.106 2.182 -14.102 1.00 36.31 368 PRO A C 1
ATOM 2870 O O . PRO A 1 368 ? -44.448 2.908 -15.031 1.00 36.31 368 PRO A O 1
ATOM 2873 N N . GLY A 1 369 ? -43.675 2.683 -12.942 1.00 38.03 369 GLY A N 1
ATOM 2874 C CA . GLY A 1 369 ? -43.596 4.129 -12.696 1.00 38.03 369 GLY A CA 1
ATOM 2875 C C . GLY A 1 369 ? -43.371 4.550 -11.242 1.00 38.03 369 GLY A C 1
ATOM 2876 O O . GLY A 1 369 ? -42.908 5.663 -11.004 1.00 38.03 369 GLY A O 1
ATOM 2877 N N . SER A 1 370 ? -43.623 3.674 -10.259 1.00 34.09 370 SER A N 1
ATOM 2878 C CA . SER A 1 370 ? -43.257 3.949 -8.860 1.00 34.09 370 SER A CA 1
ATOM 2879 C C . SER A 1 370 ? -41.749 3.779 -8.651 1.00 34.09 370 SER A C 1
ATOM 2881 O O . SER A 1 370 ? -41.261 2.744 -8.194 1.00 34.09 370 SER A O 1
ATOM 2883 N N . MET A 1 371 ? -40.994 4.810 -9.033 1.00 39.38 371 MET A N 1
ATOM 2884 C CA . MET A 1 371 ? -39.579 4.947 -8.711 1.00 39.38 371 MET A CA 1
ATOM 2885 C C . MET A 1 371 ? -39.430 4.898 -7.185 1.00 39.38 371 MET A C 1
ATOM 2887 O O . MET A 1 371 ? -39.905 5.798 -6.487 1.00 39.38 371 MET A O 1
ATOM 2891 N N . ARG A 1 372 ? -38.798 3.839 -6.655 1.00 41.69 372 ARG A N 1
ATOM 2892 C CA . ARG A 1 372 ? -38.505 3.725 -5.216 1.00 41.69 372 ARG A CA 1
ATOM 2893 C C . ARG A 1 372 ? -37.843 5.021 -4.760 1.00 41.69 372 ARG A C 1
ATOM 2895 O O . ARG A 1 372 ? -36.805 5.388 -5.304 1.00 41.69 372 ARG A O 1
ATOM 2902 N N . ARG A 1 373 ? -38.436 5.706 -3.775 1.00 43.66 373 ARG A N 1
ATOM 2903 C CA . ARG A 1 373 ? -37.870 6.932 -3.195 1.00 43.66 373 ARG A CA 1
ATOM 2904 C C . ARG A 1 373 ? -36.514 6.597 -2.573 1.00 43.66 373 ARG A C 1
ATOM 2906 O O . ARG A 1 373 ? -36.458 6.149 -1.430 1.00 43.66 373 ARG A O 1
ATOM 2913 N N . VAL A 1 374 ? -35.440 6.800 -3.335 1.00 50.81 374 VAL A N 1
ATOM 2914 C CA . VAL A 1 374 ? -34.062 6.664 -2.858 1.00 50.81 374 VAL A CA 1
ATOM 2915 C C . VAL A 1 374 ? -33.914 7.623 -1.681 1.00 50.81 374 VAL A C 1
ATOM 2917 O O . VAL A 1 374 ? -34.019 8.841 -1.849 1.00 50.81 374 VAL A O 1
ATOM 2920 N N . ARG A 1 375 ? -33.772 7.071 -0.469 1.00 62.91 375 ARG A N 1
ATOM 2921 C CA . ARG A 1 375 ? -33.625 7.874 0.749 1.00 62.91 375 ARG A CA 1
ATOM 2922 C C . ARG A 1 375 ? -32.371 8.735 0.589 1.00 62.91 375 ARG A C 1
ATOM 2924 O O . ARG A 1 375 ? -31.329 8.236 0.167 1.00 62.91 375 ARG A O 1
ATOM 2931 N N . ARG A 1 376 ? -32.495 10.037 0.867 1.00 72.81 376 ARG A N 1
ATOM 2932 C CA . ARG A 1 376 ? -31.372 10.978 0.777 1.00 72.81 376 ARG A CA 1
ATOM 2933 C C . ARG A 1 376 ? -30.317 10.544 1.794 1.00 72.81 376 ARG A C 1
ATOM 2935 O O . ARG A 1 376 ? -30.621 10.520 2.980 1.00 72.81 376 ARG A O 1
ATOM 2942 N N . ARG A 1 377 ? -29.127 10.202 1.306 1.00 86.81 377 ARG A N 1
ATOM 2943 C CA . ARG A 1 377 ? -27.939 9.867 2.096 1.00 86.81 377 ARG A CA 1
ATOM 2944 C C . ARG A 1 377 ? -26.712 10.526 1.470 1.00 86.81 377 ARG A C 1
ATOM 2946 O O . ARG A 1 377 ? -26.689 10.694 0.245 1.00 86.81 377 ARG A O 1
ATOM 2953 N N . ALA A 1 378 ? -25.751 10.937 2.286 1.00 87.12 378 ALA A N 1
ATOM 2954 C CA . ALA A 1 378 ? -24.513 11.596 1.883 1.00 87.12 378 ALA A CA 1
ATOM 2955 C C . ALA A 1 378 ? -23.455 10.587 1.414 1.00 87.12 378 ALA A C 1
ATOM 2957 O O . ALA A 1 378 ? -22.709 10.879 0.477 1.00 87.12 378 ALA A O 1
ATOM 2958 N N . VAL A 1 379 ? -23.428 9.389 2.008 1.00 91.12 379 VAL A N 1
ATOM 2959 C CA . VAL A 1 379 ? -22.527 8.292 1.629 1.00 91.12 379 VAL A CA 1
ATOM 2960 C C . VAL A 1 379 ? -23.357 7.048 1.304 1.00 91.12 379 VAL A C 1
ATOM 2962 O O . VAL A 1 379 ? -24.325 6.716 1.987 1.00 91.12 379 VAL A O 1
ATOM 2965 N N . PHE A 1 380 ? -23.022 6.358 0.217 1.00 89.88 380 PHE A N 1
ATOM 2966 C CA . PHE A 1 380 ? -23.642 5.083 -0.141 1.00 89.88 380 PHE A CA 1
ATOM 2967 C C . PHE A 1 380 ? -22.994 3.916 0.626 1.00 89.88 380 PHE A C 1
ATOM 2969 O O . PHE A 1 380 ? -21.841 3.987 1.041 1.00 89.88 380 PHE A O 1
ATOM 2976 N N . LYS A 1 381 ? -23.709 2.788 0.762 1.00 88.06 381 LYS A N 1
ATOM 2977 C CA . LYS A 1 381 ? -23.213 1.563 1.431 1.00 88.06 381 LYS A CA 1
ATOM 2978 C C . LYS A 1 381 ? -21.933 0.957 0.826 1.00 88.06 381 LYS A C 1
ATOM 2980 O O . LYS A 1 381 ? -21.330 0.099 1.457 1.00 88.06 381 LYS A O 1
ATOM 2985 N N . ASN A 1 382 ? -21.538 1.376 -0.377 1.00 84.56 382 ASN A N 1
ATOM 2986 C CA . ASN A 1 382 ? -20.296 0.987 -1.056 1.00 84.56 382 ASN A CA 1
ATOM 2987 C C . ASN A 1 382 ? -19.156 2.023 -0.899 1.00 84.56 382 ASN A C 1
ATOM 2989 O O . ASN A 1 382 ? -18.127 1.895 -1.558 1.00 84.56 382 ASN A O 1
ATOM 2993 N N . GLY A 1 383 ? -19.355 3.072 -0.095 1.00 84.75 383 GLY A N 1
ATOM 2994 C CA . GLY A 1 383 ? -18.364 4.114 0.181 1.00 84.75 383 GLY A CA 1
ATOM 2995 C C . GLY A 1 383 ? -18.290 5.264 -0.827 1.00 84.75 383 GLY A C 1
ATOM 2996 O O . GLY A 1 383 ? -17.462 6.162 -0.641 1.00 84.75 383 GLY A O 1
ATOM 2997 N N . ASP A 1 384 ? -19.131 5.284 -1.867 1.00 85.62 384 ASP A N 1
ATOM 2998 C CA . ASP A 1 384 ? -19.223 6.420 -2.792 1.00 85.62 384 ASP A CA 1
ATOM 2999 C C . ASP A 1 384 ? -19.959 7.610 -2.149 1.00 85.62 384 ASP A C 1
ATOM 3001 O O . ASP A 1 384 ? -21.004 7.453 -1.512 1.00 85.62 384 ASP A O 1
ATOM 3005 N N . CYS A 1 385 ? -19.438 8.823 -2.346 1.00 86.31 385 CYS A N 1
ATOM 3006 C CA . CYS A 1 385 ? -20.019 10.050 -1.796 1.00 86.31 385 CYS A CA 1
ATOM 3007 C C . CYS A 1 385 ? -21.048 10.662 -2.762 1.00 86.31 385 CYS A C 1
ATOM 3009 O O . CYS A 1 385 ? -20.721 11.049 -3.886 1.00 86.31 385 CYS A O 1
ATOM 3011 N N . ASN A 1 386 ? -22.287 10.821 -2.304 1.00 86.06 386 ASN A N 1
ATOM 3012 C CA . ASN A 1 386 ? -23.429 11.332 -3.066 1.00 86.06 386 ASN A CA 1
ATOM 3013 C C . ASN A 1 386 ? -23.462 12.878 -3.114 1.00 86.06 386 ASN A C 1
ATOM 3015 O O . ASN A 1 386 ? -24.466 13.510 -2.780 1.00 86.06 386 ASN A O 1
ATOM 3019 N N . VAL A 1 387 ? -22.338 13.506 -3.479 1.00 83.44 387 VAL A N 1
ATOM 3020 C CA . VAL A 1 387 ? -22.140 14.965 -3.381 1.00 83.44 387 VAL A CA 1
ATOM 3021 C C . VAL A 1 387 ? -21.826 15.570 -4.751 1.00 83.44 387 VAL A C 1
ATOM 3023 O O . VAL A 1 387 ? -20.723 15.436 -5.280 1.00 83.44 387 VAL A O 1
ATOM 3026 N N . VAL A 1 388 ? -22.795 16.291 -5.325 1.00 80.88 388 VAL A N 1
ATOM 3027 C CA . VAL A 1 388 ? -22.646 16.968 -6.625 1.00 80.88 388 VAL A CA 1
ATOM 3028 C C . VAL A 1 388 ? -22.290 18.442 -6.424 1.00 80.88 388 VAL A C 1
ATOM 3030 O O . VAL A 1 388 ? -23.128 19.263 -6.060 1.00 80.88 388 VAL A O 1
ATOM 3033 N N . GLN A 1 389 ? -21.036 18.794 -6.706 1.00 77.25 389 GLN A N 1
ATOM 3034 C CA . GLN A 1 389 ? -20.544 20.170 -6.613 1.00 77.25 389 GLN A CA 1
ATOM 3035 C C . GLN A 1 389 ? -21.059 21.043 -7.777 1.00 77.25 389 GLN A C 1
ATOM 3037 O O . GLN A 1 389 ? -20.815 20.731 -8.946 1.00 77.25 389 GLN A O 1
ATOM 3042 N N . LYS A 1 390 ? -21.711 22.174 -7.471 1.00 74.75 390 LYS A N 1
ATOM 3043 C CA . LYS A 1 390 ? -22.223 23.147 -8.459 1.00 74.75 390 LYS A CA 1
ATOM 3044 C C . LYS A 1 390 ? -21.340 24.410 -8.512 1.00 74.75 390 LYS A C 1
ATOM 3046 O O . LYS A 1 390 ? -20.724 24.780 -7.522 1.00 74.75 390 LYS A O 1
ATOM 3051 N N . HIS A 1 391 ? -21.294 25.078 -9.669 1.00 67.44 391 HIS A N 1
ATOM 3052 C CA . HIS A 1 391 ? -20.664 26.397 -9.886 1.00 67.44 391 HIS A CA 1
ATOM 3053 C C . HIS A 1 391 ? -19.143 26.543 -9.611 1.00 67.44 391 HIS A C 1
ATOM 3055 O O . HIS A 1 391 ? -18.682 27.646 -9.321 1.00 67.44 391 HIS A O 1
ATOM 3061 N N . LEU A 1 392 ? -18.314 25.500 -9.781 1.00 66.06 392 LEU A N 1
ATOM 3062 C CA . LEU A 1 392 ? -16.850 25.686 -9.756 1.00 66.06 392 LEU A CA 1
ATOM 3063 C C . LEU A 1 392 ? -16.352 26.491 -10.972 1.00 66.06 392 LEU A C 1
ATOM 3065 O O . LEU A 1 392 ? -16.115 25.937 -12.051 1.00 66.06 392 LEU A O 1
ATOM 3069 N N . GLN A 1 393 ? -16.101 27.787 -10.778 1.00 60.44 393 GLN A N 1
ATOM 3070 C CA . GLN A 1 393 ? -15.380 28.604 -11.754 1.00 60.44 393 GLN A CA 1
ATOM 3071 C C . GLN A 1 393 ? -13.957 28.060 -11.998 1.00 60.44 393 GLN A C 1
ATOM 3073 O O . GLN A 1 393 ? -13.293 27.528 -11.099 1.00 60.44 393 GLN A O 1
ATOM 3078 N N . ARG A 1 394 ? -13.489 28.177 -13.251 1.00 61.75 394 ARG A N 1
ATOM 3079 C CA . ARG A 1 394 ? -12.155 27.744 -13.725 1.00 61.75 394 ARG A CA 1
ATOM 3080 C C . ARG A 1 394 ? -11.783 26.279 -13.398 1.00 61.75 394 ARG A C 1
ATOM 3082 O O . ARG A 1 394 ? -10.602 25.950 -13.329 1.00 61.75 394 ARG A O 1
ATOM 3089 N N . ARG A 1 395 ? -12.764 25.371 -13.235 1.00 63.44 395 ARG A N 1
ATOM 3090 C CA . ARG A 1 395 ? -12.517 23.948 -12.893 1.00 63.44 395 ARG A CA 1
ATOM 3091 C C . ARG 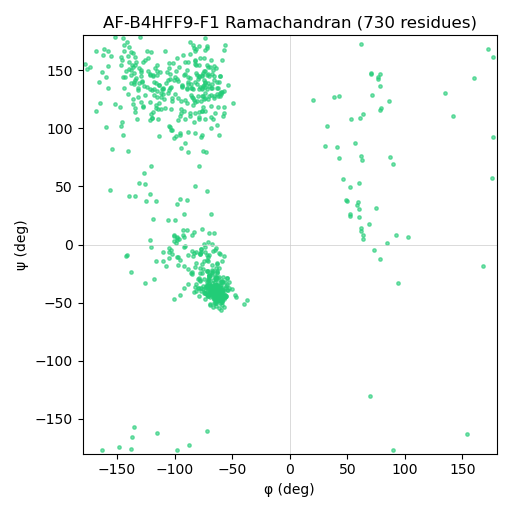A 1 395 ? -11.599 23.227 -13.892 1.00 63.44 395 ARG A C 1
ATOM 3093 O O . ARG A 1 395 ? -10.709 22.506 -13.468 1.00 63.44 395 ARG A O 1
ATOM 3100 N N . ARG A 1 396 ? -11.788 23.442 -15.203 1.00 64.31 396 ARG A N 1
ATOM 3101 C CA . ARG A 1 396 ? -10.980 22.789 -16.256 1.00 64.31 396 ARG A CA 1
ATOM 3102 C C . ARG A 1 396 ? -9.508 23.219 -16.242 1.00 64.31 396 ARG A C 1
ATOM 3104 O O . ARG A 1 396 ? -8.648 22.375 -16.427 1.00 64.31 396 ARG A O 1
ATOM 3111 N N . VAL A 1 397 ? -9.222 24.498 -15.980 1.00 66.56 397 VAL A N 1
ATOM 3112 C CA . VAL A 1 397 ? -7.843 25.025 -15.969 1.00 66.56 397 VAL A CA 1
ATOM 3113 C C . VAL A 1 397 ? -7.032 24.408 -14.829 1.00 66.56 397 VAL A C 1
ATOM 3115 O O . VAL A 1 397 ? -5.912 23.973 -15.053 1.00 66.56 397 VAL A O 1
ATOM 3118 N N . ARG A 1 398 ? -7.626 24.273 -13.634 1.00 68.69 398 ARG A N 1
ATOM 3119 C CA . ARG A 1 398 ? -6.951 23.657 -12.480 1.00 68.69 398 ARG A CA 1
ATOM 3120 C C . ARG A 1 398 ? -6.604 22.177 -12.693 1.00 68.69 398 ARG A C 1
ATOM 3122 O O . ARG A 1 398 ? -5.538 21.761 -12.268 1.00 68.69 398 ARG A O 1
ATOM 3129 N N . PHE A 1 399 ? -7.435 21.410 -13.403 1.00 67.19 399 PHE A N 1
ATOM 3130 C CA . PHE A 1 399 ? -7.088 20.029 -13.781 1.00 67.19 399 PHE A CA 1
ATOM 3131 C C . PHE A 1 399 ? -5.970 19.942 -14.836 1.00 67.19 399 PHE A C 1
ATOM 3133 O O . PHE A 1 399 ? -5.254 18.952 -14.871 1.00 67.19 399 PHE A O 1
ATOM 3140 N N . LEU A 1 400 ? -5.789 20.962 -15.683 1.00 66.44 400 LEU A N 1
ATOM 3141 C CA . LEU A 1 400 ? -4.678 20.997 -16.645 1.00 66.44 400 LEU A CA 1
ATOM 3142 C C . LEU A 1 400 ? -3.342 21.391 -15.995 1.00 66.44 400 LEU A C 1
ATOM 3144 O O . LEU A 1 400 ? -2.292 21.017 -16.504 1.00 66.44 400 LEU A O 1
ATOM 3148 N N . GLN A 1 401 ? -3.375 22.111 -14.868 1.00 74.50 401 GLN A N 1
ATOM 3149 C CA . GLN A 1 401 ? -2.176 22.424 -14.078 1.00 74.50 401 GLN A CA 1
ATOM 3150 C C . GLN A 1 401 ? -1.625 21.200 -13.327 1.00 74.50 401 GLN A C 1
ATOM 3152 O O . GLN A 1 401 ? -0.436 21.168 -13.033 1.00 74.50 401 GLN A O 1
ATOM 3157 N N . ASP A 1 402 ? -2.459 20.188 -13.067 1.00 80.00 402 ASP A N 1
ATOM 3158 C CA . ASP A 1 402 ? -2.049 18.889 -12.525 1.00 80.00 402 ASP A CA 1
ATOM 3159 C C . ASP A 1 402 ? -2.427 17.754 -13.492 1.00 80.00 402 ASP A C 1
ATOM 3161 O O . ASP A 1 402 ? -3.320 16.928 -13.268 1.00 80.00 402 ASP A O 1
ATOM 3165 N N . MET A 1 403 ? -1.741 17.755 -14.637 1.00 79.88 403 MET A N 1
ATOM 3166 C CA . MET A 1 403 ? -1.920 16.749 -15.683 1.00 79.88 403 MET A CA 1
ATOM 3167 C C . MET A 1 403 ? -1.516 15.343 -15.207 1.00 79.88 403 MET A C 1
ATOM 3169 O O . MET A 1 403 ? -2.153 14.364 -15.598 1.00 79.88 403 MET A O 1
ATOM 3173 N N . TYR A 1 404 ? -0.494 15.233 -14.350 1.00 83.06 404 TYR A N 1
ATOM 3174 C CA . TYR A 1 404 ? 0.037 13.946 -13.898 1.00 83.06 404 TYR A CA 1
ATOM 3175 C C . TYR A 1 404 ? -0.975 13.179 -13.040 1.00 83.06 404 TYR A C 1
ATOM 3177 O O . TYR A 1 404 ? -1.322 12.045 -13.390 1.00 83.06 404 TYR A O 1
ATOM 3185 N N . THR A 1 405 ? -1.524 13.788 -11.976 1.00 83.69 405 THR A N 1
ATOM 3186 C CA . THR A 1 405 ? -2.546 13.088 -11.176 1.00 83.69 405 THR A CA 1
ATOM 3187 C C . THR A 1 405 ? -3.795 12.820 -12.009 1.00 83.69 405 THR A C 1
ATOM 3189 O O . THR A 1 405 ? -4.335 11.718 -11.941 1.00 83.69 405 THR A O 1
ATOM 3192 N N . THR A 1 406 ? -4.187 13.748 -12.892 1.00 85.50 406 THR A N 1
ATOM 3193 C CA . THR A 1 406 ? -5.331 13.586 -13.804 1.00 85.50 406 THR A CA 1
ATOM 3194 C C . THR A 1 406 ? -5.195 12.349 -14.710 1.00 85.50 406 THR A C 1
ATOM 3196 O O . THR A 1 406 ? -6.156 11.587 -14.848 1.00 85.50 406 THR A O 1
ATOM 3199 N N . MET A 1 407 ? -4.013 12.083 -15.284 1.00 83.81 407 MET A N 1
ATOM 3200 C CA . MET A 1 407 ? -3.758 10.881 -16.101 1.00 83.81 407 MET A CA 1
ATOM 3201 C C . MET A 1 407 ? -3.750 9.583 -15.268 1.00 83.81 407 MET A C 1
ATOM 3203 O O . MET A 1 407 ? -4.235 8.537 -15.726 1.00 83.81 407 MET A O 1
ATOM 3207 N N . VAL A 1 408 ? -3.259 9.643 -14.025 1.00 85.88 408 VAL A N 1
ATOM 3208 C CA . VAL A 1 408 ? -3.299 8.519 -13.070 1.00 85.88 408 VAL A CA 1
ATOM 3209 C C . VAL A 1 408 ? -4.730 8.257 -12.560 1.00 85.88 408 VAL A C 1
ATOM 3211 O O . VAL A 1 408 ? -5.098 7.094 -12.365 1.00 85.88 408 VAL A O 1
ATOM 3214 N N . ASP A 1 409 ? -5.583 9.280 -12.443 1.00 84.12 409 ASP A N 1
ATOM 3215 C CA . ASP A 1 409 ? -6.990 9.174 -12.018 1.00 84.12 409 ASP A CA 1
ATOM 3216 C C . ASP A 1 409 ? -7.955 8.678 -13.112 1.00 84.12 409 ASP A C 1
ATOM 3218 O O . ASP A 1 409 ? -9.039 8.175 -12.801 1.00 84.12 409 ASP A O 1
ATOM 3222 N N . TRP A 1 410 ? -7.584 8.772 -14.394 1.00 86.75 410 TRP A N 1
ATOM 3223 C CA . TRP A 1 410 ? -8.414 8.293 -15.507 1.00 86.75 410 TRP A CA 1
ATOM 3224 C C . TRP A 1 410 ? -8.752 6.792 -15.430 1.00 86.75 410 TRP A C 1
ATOM 3226 O O . TRP A 1 410 ? -8.061 5.988 -14.806 1.00 86.75 410 TRP A O 1
ATOM 3236 N N . GLN A 1 411 ? -9.816 6.374 -16.119 1.00 88.19 411 GLN A N 1
ATOM 3237 C CA . GLN A 1 411 ? -10.146 4.950 -16.264 1.00 88.19 411 GLN A CA 1
ATOM 3238 C C . GLN A 1 411 ? -9.088 4.231 -17.120 1.00 88.19 411 GLN A C 1
ATOM 3240 O O . GLN A 1 411 ? -8.588 4.811 -18.081 1.00 88.19 411 GLN A O 1
ATOM 3245 N N . TRP A 1 412 ? -8.807 2.954 -16.829 1.00 87.94 412 TRP A N 1
ATOM 3246 C CA . TRP A 1 412 ? -7.801 2.140 -17.536 1.00 87.94 412 TRP A CA 1
ATOM 3247 C C . TRP A 1 412 ? -7.875 2.234 -19.065 1.00 87.94 412 TRP A C 1
ATOM 3249 O O . TRP A 1 412 ? -6.858 2.485 -19.701 1.00 87.94 412 TRP A O 1
ATOM 3259 N N . ARG A 1 413 ? -9.080 2.151 -19.648 1.00 91.69 413 ARG A N 1
ATOM 3260 C CA . ARG A 1 413 ? -9.310 2.315 -21.096 1.00 91.69 413 ARG A CA 1
ATOM 3261 C C . ARG A 1 413 ? -8.766 3.629 -21.678 1.00 91.69 413 ARG A C 1
ATOM 3263 O O . ARG A 1 413 ? -8.298 3.636 -22.807 1.00 91.69 413 ARG A O 1
ATOM 3270 N N . TRP A 1 414 ? -8.805 4.724 -20.917 1.00 90.31 414 TRP A N 1
ATOM 3271 C CA . TRP A 1 414 ? -8.293 6.026 -21.349 1.00 90.31 414 TRP A CA 1
ATOM 3272 C C . TRP A 1 414 ? -6.781 6.140 -21.153 1.00 90.31 414 TRP A C 1
ATOM 3274 O O . TRP A 1 414 ? -6.115 6.700 -22.013 1.00 90.31 414 TRP A O 1
ATOM 3284 N N . THR A 1 415 ? -6.220 5.571 -20.079 1.00 89.50 415 THR A N 1
ATOM 3285 C CA . THR A 1 415 ? -4.756 5.516 -19.905 1.00 89.50 415 THR A CA 1
ATOM 3286 C C . THR A 1 415 ? -4.097 4.633 -20.969 1.00 89.50 415 THR A C 1
ATOM 3288 O O . THR A 1 415 ? -3.091 5.037 -21.538 1.00 89.50 415 THR A O 1
ATOM 3291 N N . LEU A 1 416 ? -4.686 3.477 -21.301 1.00 90.19 416 LEU A N 1
ATOM 3292 C CA . LEU A 1 416 ? -4.194 2.600 -22.373 1.00 90.19 416 LEU A CA 1
ATOM 3293 C C . LEU A 1 416 ? -4.345 3.240 -23.762 1.00 90.19 416 LEU A C 1
ATOM 3295 O O . LEU A 1 416 ? -3.433 3.138 -24.576 1.00 90.19 416 LEU A O 1
ATOM 3299 N N . LEU A 1 417 ? -5.447 3.957 -24.021 1.00 92.12 417 LEU A N 1
ATOM 3300 C CA . LEU A 1 417 ? -5.603 4.721 -25.263 1.00 92.12 417 LEU A CA 1
ATOM 3301 C C . LEU A 1 417 ? -4.569 5.854 -25.364 1.00 92.12 417 LEU A C 1
ATOM 3303 O O . LEU A 1 417 ? -3.964 6.024 -26.416 1.00 92.12 417 LEU A O 1
ATOM 3307 N N . ALA A 1 418 ? -4.329 6.599 -24.280 1.00 90.00 418 ALA A N 1
ATOM 3308 C CA . ALA A 1 418 ? -3.312 7.652 -24.245 1.00 90.00 418 ALA A CA 1
ATOM 3309 C C . ALA A 1 418 ? -1.890 7.095 -24.441 1.00 90.00 418 ALA A C 1
ATOM 3311 O O . ALA A 1 418 ? -1.100 7.701 -25.157 1.00 90.00 418 ALA A O 1
ATOM 3312 N N . PHE A 1 419 ? -1.590 5.922 -23.871 1.00 90.81 419 PHE A N 1
ATOM 3313 C CA . PHE A 1 419 ? -0.340 5.192 -24.098 1.00 90.81 419 PHE A CA 1
ATOM 3314 C C . PHE A 1 419 ? -0.168 4.842 -25.582 1.00 90.81 419 PHE A C 1
ATOM 3316 O O . PHE A 1 419 ? 0.799 5.277 -26.202 1.00 90.81 419 PHE A O 1
ATOM 3323 N N . ALA A 1 420 ? -1.136 4.138 -26.180 1.00 92.12 420 ALA A N 1
ATOM 3324 C CA . ALA A 1 420 ? -1.072 3.746 -27.589 1.00 92.12 420 ALA A CA 1
ATOM 3325 C C . ALA A 1 420 ? -0.962 4.960 -28.532 1.00 92.12 420 ALA A C 1
ATOM 3327 O O . ALA A 1 420 ? -0.133 4.962 -29.439 1.00 92.12 420 ALA A O 1
ATOM 3328 N N . LEU A 1 421 ? -1.744 6.018 -28.287 1.00 93.44 421 LEU A N 1
ATOM 3329 C CA . LEU A 1 421 ? -1.681 7.252 -29.073 1.00 93.44 421 LEU A CA 1
ATOM 3330 C C . LEU A 1 421 ? -0.346 7.990 -28.907 1.00 93.44 421 LEU A C 1
ATOM 3332 O O . LEU A 1 421 ? 0.158 8.508 -29.894 1.00 93.44 421 LEU A O 1
ATOM 3336 N N . SER A 1 422 ? 0.253 8.026 -27.712 1.00 92.56 422 SER A N 1
ATOM 3337 C CA . SER A 1 422 ? 1.553 8.681 -27.492 1.00 92.56 422 SER A CA 1
ATOM 3338 C C . SER A 1 422 ? 2.667 8.039 -28.330 1.00 92.56 422 SER A C 1
ATOM 3340 O O . SER A 1 422 ? 3.453 8.753 -28.957 1.00 92.56 422 SER A O 1
ATOM 3342 N N . PHE A 1 423 ? 2.701 6.707 -28.408 1.00 93.31 423 PHE A N 1
ATOM 3343 C CA . PHE A 1 423 ? 3.650 5.999 -29.268 1.00 93.31 423 PHE A CA 1
ATOM 3344 C C . PHE A 1 423 ? 3.332 6.188 -30.757 1.00 93.31 423 PHE A C 1
ATOM 3346 O O . PHE A 1 423 ? 4.191 6.650 -31.500 1.00 93.31 423 PHE A O 1
ATOM 3353 N N . ILE A 1 424 ? 2.090 5.951 -31.191 1.00 94.12 424 ILE A N 1
ATOM 3354 C CA . ILE A 1 424 ? 1.707 6.078 -32.611 1.00 94.12 424 ILE A CA 1
ATOM 3355 C C . ILE A 1 424 ? 1.931 7.504 -33.143 1.00 94.12 424 ILE A C 1
ATOM 3357 O O . ILE A 1 424 ? 2.444 7.672 -34.248 1.00 94.12 424 ILE A O 1
ATOM 3361 N N . LEU A 1 425 ? 1.591 8.538 -32.366 1.00 95.12 425 LEU A N 1
ATOM 3362 C CA . LEU A 1 425 ? 1.796 9.933 -32.767 1.00 95.12 425 LEU A CA 1
ATOM 3363 C C . LEU A 1 425 ? 3.281 10.314 -32.820 1.00 95.12 425 LEU A C 1
ATOM 3365 O O . LEU A 1 425 ? 3.658 11.069 -33.711 1.00 95.12 425 LEU A O 1
ATOM 3369 N N . SER A 1 426 ? 4.126 9.787 -31.924 1.00 95.81 426 SER A N 1
ATOM 3370 C CA . SER A 1 426 ? 5.575 10.032 -32.001 1.00 95.81 426 SER A CA 1
ATOM 3371 C C . SER A 1 426 ? 6.210 9.333 -33.205 1.00 95.81 426 SER A C 1
ATOM 3373 O O . SER A 1 426 ? 6.962 9.979 -33.931 1.00 95.81 426 SER A O 1
ATOM 3375 N N . TRP A 1 427 ? 5.830 8.086 -33.509 1.00 95.56 427 TRP A N 1
ATOM 3376 C CA . TRP A 1 427 ? 6.287 7.400 -34.725 1.00 95.56 427 TRP A CA 1
ATOM 3377 C C . TRP A 1 427 ? 5.873 8.139 -35.999 1.00 95.56 427 TRP A C 1
ATOM 3379 O O . TRP A 1 427 ? 6.697 8.327 -36.883 1.00 95.56 427 TRP A O 1
ATOM 3389 N N . LEU A 1 428 ? 4.621 8.600 -36.097 1.00 96.06 428 LEU A N 1
ATOM 3390 C CA . LEU A 1 428 ? 4.153 9.362 -37.261 1.00 96.06 428 LEU A CA 1
ATOM 3391 C C . LEU A 1 428 ? 4.842 10.731 -37.383 1.00 96.06 428 LEU A C 1
ATOM 3393 O O . LEU A 1 428 ? 5.138 11.164 -38.495 1.00 96.06 428 LEU A O 1
ATOM 3397 N N . PHE A 1 429 ? 5.123 11.398 -36.260 1.00 96.31 429 PHE A N 1
ATOM 3398 C CA . PHE A 1 429 ? 5.849 12.670 -36.231 1.00 96.31 429 PHE A CA 1
ATOM 3399 C C . PHE A 1 429 ? 7.295 12.512 -36.720 1.00 96.31 429 PHE A C 1
ATOM 3401 O O . PHE A 1 429 ? 7.714 13.234 -37.623 1.00 96.31 429 PHE A O 1
ATOM 3408 N N . PHE A 1 430 ? 8.038 11.538 -36.189 1.00 96.50 430 PHE A N 1
ATOM 3409 C CA . PHE A 1 430 ? 9.408 11.283 -36.633 1.00 96.50 430 PHE A CA 1
ATOM 3410 C C . PHE A 1 430 ? 9.466 10.711 -38.054 1.00 96.50 430 PHE A C 1
ATOM 3412 O O . PHE A 1 430 ? 10.309 11.149 -38.827 1.00 96.50 430 PHE A O 1
ATOM 3419 N N . ALA A 1 431 ? 8.537 9.839 -38.457 1.00 96.31 431 ALA A N 1
ATOM 3420 C CA . ALA A 1 431 ? 8.433 9.357 -39.837 1.00 96.31 431 ALA A CA 1
ATOM 3421 C C . ALA A 1 431 ? 8.217 10.490 -40.852 1.00 96.31 431 ALA A C 1
ATOM 3423 O O . ALA A 1 431 ? 8.807 10.464 -41.929 1.00 96.31 431 ALA A O 1
ATOM 3424 N N . LEU A 1 432 ? 7.406 11.497 -40.503 1.00 96.50 432 LEU A N 1
ATOM 3425 C CA . LEU A 1 432 ? 7.196 12.685 -41.332 1.00 96.50 432 LEU A CA 1
ATOM 3426 C C . LEU A 1 432 ? 8.467 13.539 -41.447 1.00 96.50 432 LEU A C 1
ATOM 3428 O O . LEU A 1 432 ? 8.742 14.056 -42.525 1.00 96.50 432 LEU A O 1
ATOM 3432 N N . ILE A 1 433 ? 9.249 13.667 -40.371 1.00 96.00 433 ILE A N 1
ATOM 3433 C CA . ILE A 1 433 ? 10.520 14.409 -40.392 1.00 96.00 433 ILE A CA 1
ATOM 3434 C C . ILE A 1 433 ? 11.593 13.643 -41.175 1.00 96.00 433 ILE A C 1
ATOM 3436 O O . ILE A 1 433 ? 12.276 14.244 -41.997 1.00 96.00 433 ILE A O 1
ATOM 3440 N N . TRP A 1 434 ? 11.703 12.325 -40.988 1.00 95.75 434 TRP A N 1
ATOM 3441 C CA . TRP A 1 434 ? 12.589 11.469 -41.781 1.00 95.75 434 TRP A CA 1
ATOM 3442 C C . TRP A 1 434 ? 12.249 11.535 -43.267 1.00 95.75 434 TRP A C 1
ATOM 3444 O O . TRP A 1 434 ? 13.130 11.781 -44.084 1.00 95.75 434 TRP A O 1
ATOM 3454 N N . TRP A 1 435 ? 10.968 11.394 -43.618 1.00 95.56 435 TRP A N 1
ATOM 3455 C CA . TRP A 1 435 ? 10.505 11.570 -44.992 1.00 95.56 435 TRP A CA 1
ATOM 3456 C C . TRP A 1 435 ? 10.812 12.971 -45.536 1.00 95.56 435 TRP A C 1
ATOM 3458 O O . TRP A 1 435 ? 11.239 13.075 -46.678 1.00 95.56 435 TRP A O 1
ATOM 3468 N N . LEU A 1 436 ? 10.666 14.029 -44.729 1.00 94.94 436 LEU A N 1
ATOM 3469 C CA . LEU A 1 436 ? 11.001 15.391 -45.148 1.00 94.94 436 LEU A CA 1
ATOM 3470 C C . LEU A 1 436 ? 12.502 15.562 -45.429 1.00 94.94 436 LEU A C 1
ATOM 3472 O O . LEU A 1 436 ? 12.827 16.102 -46.478 1.00 94.94 436 LEU A O 1
ATOM 3476 N N . ILE A 1 437 ? 13.392 15.088 -44.546 1.00 94.25 437 ILE A N 1
ATOM 3477 C CA . ILE A 1 437 ? 14.858 15.155 -44.732 1.00 94.25 437 ILE A CA 1
ATOM 3478 C C . ILE A 1 437 ? 15.254 14.454 -46.038 1.00 94.25 437 ILE A C 1
ATOM 3480 O O . ILE A 1 437 ? 15.858 15.068 -46.9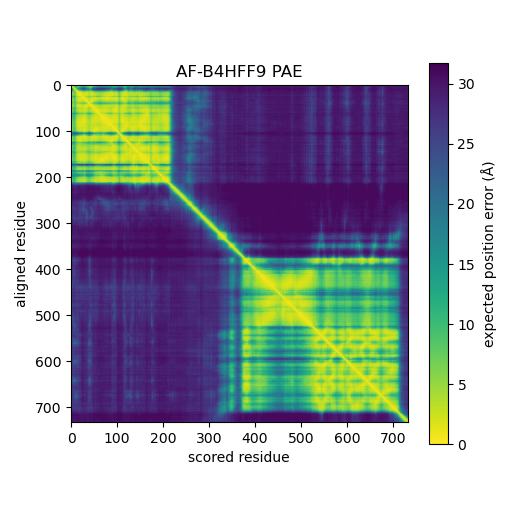16 1.00 94.25 437 ILE A O 1
ATOM 3484 N N . ILE A 1 438 ? 14.827 13.199 -46.185 1.00 92.81 438 ILE A N 1
ATOM 3485 C CA . ILE A 1 438 ? 15.123 12.318 -47.325 1.00 92.81 438 ILE A CA 1
ATOM 3486 C C . ILE A 1 438 ? 14.554 12.914 -48.633 1.00 92.81 438 ILE A C 1
ATOM 3488 O O . ILE A 1 438 ? 15.235 12.944 -49.657 1.00 92.81 438 ILE A O 1
ATOM 3492 N N . TYR A 1 439 ? 13.349 13.498 -48.591 1.00 92.75 439 TYR A N 1
ATOM 3493 C CA . TYR A 1 439 ? 12.763 14.237 -49.716 1.00 92.75 439 TYR A CA 1
ATOM 3494 C C . TYR A 1 439 ? 13.541 15.520 -50.062 1.00 92.75 439 TYR A C 1
ATOM 3496 O O . TYR A 1 439 ? 13.708 15.825 -51.238 1.00 92.75 439 TYR A O 1
ATOM 3504 N N . THR A 1 440 ? 14.035 16.276 -49.072 1.00 92.19 440 THR A N 1
ATOM 3505 C CA . THR A 1 440 ? 14.832 17.494 -49.326 1.00 92.19 440 THR A CA 1
ATOM 3506 C C . THR A 1 440 ? 16.262 17.222 -49.789 1.00 92.19 440 THR A C 1
ATOM 3508 O O . THR A 1 440 ? 16.856 18.111 -50.393 1.00 92.19 440 THR A O 1
ATOM 3511 N N . HIS A 1 441 ? 16.803 16.028 -49.529 1.00 90.31 441 HIS A N 1
ATOM 3512 C CA . HIS A 1 441 ? 18.120 15.609 -50.019 1.00 90.31 441 HIS A CA 1
ATOM 3513 C C . HIS A 1 441 ? 18.086 15.141 -51.487 1.00 90.31 441 HIS A C 1
ATOM 3515 O O . HIS A 1 441 ? 19.065 15.316 -52.203 1.00 90.31 441 HIS A O 1
ATOM 3521 N N . GLY A 1 442 ? 16.950 14.598 -51.948 1.00 89.62 442 GLY A N 1
ATOM 3522 C CA . GLY A 1 442 ? 16.789 14.042 -53.302 1.00 89.62 442 GLY A CA 1
ATOM 3523 C C . GLY A 1 442 ? 16.822 12.508 -53.369 1.00 89.62 442 GLY A C 1
ATOM 3524 O O . GLY A 1 442 ? 16.755 11.941 -54.456 1.00 89.62 442 GLY A O 1
ATOM 3525 N N . ASP A 1 443 ? 16.856 11.822 -52.222 1.00 87.88 443 ASP A N 1
ATOM 3526 C CA . ASP A 1 443 ? 16.936 10.352 -52.114 1.00 87.88 443 ASP A CA 1
ATOM 3527 C C . ASP A 1 443 ? 15.717 9.605 -52.696 1.00 87.88 443 ASP A C 1
ATOM 3529 O O . ASP A 1 443 ? 15.774 8.398 -52.913 1.00 87.88 443 ASP A O 1
ATOM 3533 N N . LEU A 1 444 ? 14.594 10.301 -52.919 1.00 88.62 444 LEU A N 1
ATOM 3534 C CA . LEU A 1 444 ? 13.352 9.735 -53.473 1.00 88.62 444 LEU A CA 1
ATOM 3535 C C . LEU A 1 444 ? 13.188 9.972 -54.985 1.00 88.62 444 LEU A C 1
ATOM 3537 O O . LEU A 1 444 ? 12.121 9.689 -55.531 1.00 88.62 444 LEU A O 1
ATOM 3541 N N . GLU A 1 445 ? 14.200 10.515 -55.664 1.00 87.38 445 GLU A N 1
ATOM 3542 C CA . GLU A 1 445 ? 14.206 10.616 -57.126 1.00 87.38 445 GLU A CA 1
ATOM 3543 C C . GLU A 1 445 ? 14.516 9.248 -57.759 1.00 87.38 445 GLU A C 1
ATOM 3545 O O . GLU A 1 445 ? 15.317 8.481 -57.232 1.00 87.38 445 GLU A O 1
ATOM 3550 N N . GLU A 1 446 ? 13.911 8.937 -58.912 1.00 81.81 446 GLU A N 1
ATOM 3551 C CA . GLU A 1 446 ? 14.049 7.630 -59.585 1.00 81.81 446 GLU A CA 1
ATOM 3552 C C . GLU A 1 446 ? 15.500 7.103 -59.732 1.00 81.81 446 GLU A C 1
ATOM 3554 O O . GLU A 1 446 ? 15.705 5.923 -59.435 1.00 81.81 446 GLU A O 1
ATOM 3559 N N . PRO A 1 447 ? 16.530 7.897 -60.112 1.00 80.19 447 PRO A N 1
ATOM 3560 C CA . PRO A 1 447 ? 17.916 7.409 -60.179 1.00 80.19 447 PRO A CA 1
ATOM 3561 C C . PRO A 1 447 ? 18.579 7.174 -58.808 1.00 80.19 447 PRO A C 1
ATOM 3563 O O . PRO A 1 447 ? 19.643 6.560 -58.748 1.00 80.19 447 PRO A O 1
ATOM 3566 N N . HIS A 1 448 ? 17.988 7.657 -57.713 1.00 84.12 448 HIS A N 1
ATOM 3567 C CA . HIS A 1 448 ? 18.526 7.555 -56.350 1.00 84.12 448 HIS A CA 1
ATOM 3568 C C . HIS A 1 448 ? 17.802 6.503 -55.493 1.00 84.12 448 HIS A C 1
ATOM 3570 O O . HIS A 1 448 ? 18.215 6.259 -54.359 1.00 84.12 448 HIS A O 1
ATOM 3576 N N . LEU A 1 449 ? 16.762 5.845 -56.021 1.00 84.50 449 LEU A N 1
ATOM 3577 C CA . LEU A 1 449 ? 16.081 4.731 -55.353 1.00 84.50 449 LEU A CA 1
ATOM 3578 C C . LEU A 1 449 ? 17.015 3.516 -55.164 1.00 84.50 449 LEU A C 1
ATOM 3580 O O . LEU A 1 449 ? 17.904 3.309 -55.993 1.00 84.50 449 LEU A O 1
ATOM 3584 N N . PRO A 1 450 ? 16.807 2.664 -54.135 1.00 81.12 450 PRO A N 1
ATOM 3585 C CA . PRO A 1 450 ? 17.738 1.583 -53.781 1.00 81.12 450 PRO A CA 1
ATOM 3586 C C . PRO A 1 450 ? 18.102 0.596 -54.901 1.00 81.12 450 PRO A C 1
ATOM 3588 O O . PRO A 1 450 ? 19.209 0.070 -54.892 1.00 81.12 450 PRO A O 1
ATOM 3591 N N . GLU A 1 451 ? 17.218 0.361 -55.876 1.00 79.75 451 GLU A N 1
ATOM 3592 C CA . GLU A 1 451 ? 17.502 -0.510 -57.032 1.00 79.75 451 GLU A CA 1
ATOM 3593 C C . GLU A 1 451 ? 18.488 0.118 -58.041 1.00 79.75 451 GLU A C 1
ATOM 3595 O O . GLU A 1 451 ? 19.166 -0.609 -58.760 1.00 79.75 451 GLU A O 1
ATOM 3600 N N . ASN A 1 452 ? 18.607 1.453 -58.064 1.00 79.25 452 ASN A N 1
ATOM 3601 C CA . ASN A 1 452 ? 19.393 2.221 -59.041 1.00 79.25 452 ASN A CA 1
ATOM 3602 C C . ASN A 1 452 ? 20.662 2.871 -58.442 1.00 79.25 452 ASN A C 1
ATOM 3604 O O . ASN A 1 452 ? 21.479 3.423 -59.181 1.00 79.25 452 ASN A O 1
ATOM 3608 N N . GLN A 1 453 ? 20.857 2.802 -57.117 1.00 79.12 453 GLN A N 1
ATOM 3609 C CA . GLN A 1 453 ? 21.985 3.436 -56.409 1.00 79.12 453 GLN A CA 1
ATOM 3610 C C . GLN A 1 453 ? 23.367 2.944 -56.880 1.00 79.12 453 GLN A C 1
ATOM 3612 O O . GLN A 1 453 ? 24.315 3.730 -56.898 1.00 79.12 453 GLN A O 1
ATOM 3617 N N . GLU A 1 454 ? 23.495 1.684 -57.316 1.00 74.56 454 GLU A N 1
ATOM 3618 C CA . GLU A 1 454 ? 24.757 1.160 -57.869 1.00 74.56 454 GLU A CA 1
ATOM 3619 C C . GLU A 1 454 ? 25.110 1.759 -59.246 1.00 74.56 454 GLU A C 1
ATOM 3621 O O . GLU A 1 454 ? 26.293 1.865 -59.574 1.00 74.56 454 GLU A O 1
ATOM 3626 N N . GLU A 1 455 ? 24.120 2.193 -60.038 1.00 75.88 455 GLU A N 1
ATOM 3627 C CA . GLU A 1 455 ? 24.349 2.825 -61.349 1.00 75.88 455 GLU A CA 1
ATOM 3628 C C . GLU A 1 455 ? 24.546 4.346 -61.250 1.00 75.88 455 GLU A C 1
ATOM 3630 O O . GLU A 1 455 ? 25.333 4.915 -62.010 1.00 75.88 455 GLU A O 1
ATOM 3635 N N . SER A 1 456 ? 23.862 5.017 -60.314 1.00 77.81 456 SER A N 1
ATOM 3636 C CA . SER A 1 456 ? 23.996 6.468 -60.106 1.00 77.81 456 SER A CA 1
ATOM 3637 C C . SER A 1 456 ? 25.169 6.861 -59.204 1.00 77.81 456 SER A C 1
ATOM 3639 O O . SER A 1 456 ? 25.656 7.989 -59.297 1.00 77.81 456 SER A O 1
ATOM 3641 N N . GLY A 1 457 ? 25.635 5.956 -58.336 1.00 81.94 457 GLY A N 1
ATOM 3642 C CA . GLY A 1 457 ? 26.673 6.240 -57.342 1.00 81.94 457 GLY A CA 1
ATOM 3643 C C . GLY A 1 457 ? 26.219 7.195 -56.231 1.00 81.94 457 GLY A C 1
ATOM 3644 O O . GLY A 1 457 ? 27.063 7.784 -55.553 1.00 81.94 457 GLY A O 1
ATOM 3645 N N . TRP A 1 458 ? 24.906 7.382 -56.060 1.00 86.69 458 TRP A N 1
ATOM 3646 C CA . TRP A 1 458 ? 24.331 8.265 -55.046 1.00 86.69 458 TRP A CA 1
ATOM 3647 C C . TRP A 1 458 ? 24.443 7.664 -53.639 1.00 86.69 458 TRP A C 1
ATOM 3649 O O . TRP A 1 458 ? 24.139 6.491 -53.426 1.00 86.69 458 TRP A O 1
ATOM 3659 N N . ALA A 1 459 ? 24.836 8.487 -52.665 1.00 87.56 459 ALA A N 1
ATOM 3660 C CA . ALA A 1 459 ? 24.925 8.106 -51.259 1.00 87.56 459 ALA A CA 1
ATOM 3661 C C . ALA A 1 459 ? 23.730 8.701 -50.480 1.00 87.56 459 ALA A C 1
ATOM 3663 O O . ALA A 1 459 ? 23.743 9.896 -50.178 1.00 87.56 459 ALA A O 1
ATOM 3664 N N . PRO A 1 460 ? 22.683 7.912 -50.166 1.00 90.38 460 PRO A N 1
ATOM 3665 C CA . PRO A 1 460 ? 21.478 8.424 -49.515 1.00 90.38 460 PRO A CA 1
ATOM 3666 C C . PRO A 1 460 ? 21.705 8.728 -48.030 1.00 90.38 460 PRO A C 1
ATOM 3668 O O . PRO A 1 460 ? 22.591 8.148 -47.397 1.00 90.38 460 PRO A O 1
ATOM 3671 N N . CYS A 1 461 ? 20.851 9.556 -47.421 1.00 91.94 461 CYS A N 1
ATOM 3672 C CA . CYS A 1 461 ? 20.878 9.809 -45.975 1.00 91.94 461 CYS A CA 1
ATOM 3673 C C . CYS A 1 461 ? 20.567 8.548 -45.150 1.00 91.94 461 CYS A C 1
ATOM 3675 O O . CYS A 1 461 ? 21.101 8.367 -44.051 1.00 91.94 461 CYS A O 1
ATOM 3677 N N . VAL A 1 462 ? 19.680 7.686 -45.661 1.00 92.44 462 VAL A N 1
ATOM 3678 C CA . VAL A 1 462 ? 19.283 6.411 -45.044 1.00 92.44 462 VAL A CA 1
ATOM 3679 C C . VAL A 1 462 ? 19.130 5.342 -46.129 1.00 92.44 462 VAL A C 1
ATOM 3681 O O . VAL A 1 462 ? 18.431 5.551 -47.118 1.00 92.44 462 VAL A O 1
ATOM 3684 N N . SER A 1 463 ? 19.764 4.186 -45.940 1.00 89.69 463 SER A N 1
ATOM 3685 C CA . SER A 1 463 ? 19.688 3.045 -46.861 1.00 89.69 463 SER A CA 1
ATOM 3686 C C . SER A 1 463 ? 18.325 2.328 -46.821 1.00 89.69 463 SER A C 1
ATOM 3688 O O . SER A 1 463 ? 17.619 2.357 -45.810 1.00 89.69 463 SER A O 1
ATOM 3690 N N . ALA A 1 464 ? 17.962 1.663 -47.928 1.00 88.62 464 ALA A N 1
ATOM 3691 C CA . ALA A 1 464 ? 16.728 0.874 -48.083 1.00 88.62 464 ALA A CA 1
ATOM 3692 C C . ALA A 1 464 ? 15.426 1.632 -47.716 1.00 88.62 464 ALA A C 1
ATOM 3694 O O . ALA A 1 464 ? 14.576 1.151 -46.945 1.00 88.62 464 ALA A O 1
ATOM 3695 N N . ILE A 1 465 ? 15.293 2.839 -48.279 1.00 91.38 465 ILE A N 1
ATOM 3696 C CA . ILE A 1 465 ? 14.096 3.681 -48.218 1.00 91.38 465 ILE A CA 1
ATOM 3697 C C . ILE A 1 465 ? 13.501 3.835 -49.623 1.00 91.38 465 ILE A C 1
ATOM 3699 O O . ILE A 1 465 ? 14.102 4.450 -50.495 1.00 91.38 465 ILE A O 1
ATOM 3703 N N . ASP A 1 466 ? 12.280 3.332 -49.799 1.00 88.50 466 ASP A N 1
ATOM 3704 C CA . ASP A 1 466 ? 11.521 3.356 -51.061 1.00 88.50 466 ASP A CA 1
ATOM 3705 C C . ASP A 1 466 ? 10.388 4.409 -51.030 1.00 88.50 466 ASP A C 1
ATOM 3707 O O . ASP A 1 466 ? 9.676 4.632 -52.007 1.00 88.50 466 ASP A O 1
ATOM 3711 N N . GLY A 1 467 ? 10.162 5.034 -49.867 1.00 90.00 467 GLY A N 1
ATOM 3712 C CA . GLY A 1 467 ? 9.118 6.034 -49.636 1.00 90.00 467 GLY A CA 1
ATOM 3713 C C . GLY A 1 467 ? 8.657 6.138 -48.175 1.00 90.00 467 GLY A C 1
ATOM 3714 O O . GLY A 1 467 ? 9.311 5.660 -47.244 1.00 90.00 467 GLY A O 1
ATOM 3715 N N . PHE A 1 468 ? 7.490 6.754 -47.952 1.00 93.69 468 PHE A N 1
ATOM 3716 C CA . PHE A 1 468 ? 6.989 7.066 -46.602 1.00 93.69 468 PHE A CA 1
ATOM 3717 C C . PHE A 1 468 ? 6.822 5.834 -45.691 1.00 93.69 468 PHE A C 1
ATOM 3719 O O . PHE A 1 468 ? 7.123 5.907 -44.501 1.00 93.69 468 PHE A O 1
ATOM 3726 N N . THR A 1 469 ? 6.385 4.687 -46.223 1.00 93.50 469 THR A N 1
ATOM 3727 C CA . THR A 1 469 ? 6.199 3.459 -45.424 1.00 93.50 469 THR A CA 1
ATOM 3728 C C . THR A 1 469 ? 7.522 2.943 -44.853 1.00 93.50 469 THR A C 1
ATOM 3730 O O . THR A 1 469 ? 7.573 2.561 -43.684 1.00 93.50 469 THR A O 1
ATOM 3733 N N . SER A 1 470 ? 8.610 2.991 -45.626 1.00 93.19 470 SER A N 1
ATOM 3734 C CA . SER A 1 470 ? 9.958 2.678 -45.137 1.00 93.19 470 SER A CA 1
ATOM 3735 C C . SER A 1 470 ? 10.474 3.719 -44.136 1.00 93.19 470 SER A C 1
ATOM 3737 O O . SER A 1 470 ? 11.063 3.320 -43.135 1.00 93.19 470 SER A O 1
ATOM 3739 N N . CYS A 1 471 ? 10.171 5.015 -44.305 1.00 94.12 471 CYS A N 1
ATOM 3740 C CA . CYS A 1 471 ? 10.475 6.037 -43.288 1.00 94.12 471 CYS A CA 1
ATOM 3741 C C . CYS A 1 471 ? 9.722 5.787 -41.967 1.00 94.12 471 CYS A C 1
ATOM 3743 O O . CYS A 1 471 ? 10.264 6.014 -40.886 1.00 94.12 471 CYS A O 1
ATOM 3745 N N . PHE A 1 472 ? 8.480 5.295 -42.033 1.00 95.31 472 PHE A N 1
ATOM 3746 C CA . PHE A 1 472 ? 7.690 4.934 -40.854 1.00 95.31 472 PHE A CA 1
ATOM 3747 C C . PHE A 1 472 ? 8.227 3.691 -40.140 1.00 95.31 472 PHE A C 1
ATOM 3749 O O . PHE A 1 472 ? 8.345 3.701 -38.914 1.00 95.31 472 PHE A O 1
ATOM 3756 N N . LEU A 1 473 ? 8.618 2.655 -40.890 1.00 94.62 473 LEU A N 1
ATOM 3757 C CA . LEU A 1 473 ? 9.302 1.488 -40.326 1.00 94.62 473 LEU A CA 1
ATOM 3758 C C . LEU A 1 473 ? 10.628 1.895 -39.674 1.00 94.62 473 LEU A C 1
ATOM 3760 O O . LEU A 1 473 ? 10.817 1.617 -38.492 1.00 94.62 473 LEU A O 1
ATOM 3764 N N . PHE A 1 474 ? 11.472 2.656 -40.378 1.00 94.81 474 PHE A N 1
ATOM 3765 C CA . PHE A 1 474 ? 12.729 3.176 -39.839 1.00 94.81 474 PHE A CA 1
ATOM 3766 C C . PHE A 1 474 ? 12.512 3.986 -38.552 1.00 94.81 474 PHE A C 1
ATOM 3768 O O . PHE A 1 474 ? 13.170 3.745 -37.545 1.00 94.81 474 PHE A O 1
ATOM 3775 N N . SER A 1 475 ? 11.503 4.862 -38.522 1.00 95.62 475 SER A N 1
ATOM 3776 C CA . SER A 1 475 ? 11.155 5.625 -37.321 1.00 95.62 475 SER A CA 1
ATOM 3777 C C . SER A 1 475 ? 10.753 4.746 -36.125 1.00 95.62 475 SER A C 1
ATOM 3779 O O . SER A 1 475 ? 11.000 5.135 -34.981 1.00 95.62 475 SER A O 1
ATOM 3781 N N . ILE A 1 476 ? 10.124 3.587 -36.345 1.00 94.69 476 ILE A N 1
ATOM 3782 C CA . ILE A 1 476 ? 9.850 2.618 -35.272 1.00 94.69 476 ILE A CA 1
ATOM 3783 C C . ILE A 1 476 ? 11.146 1.910 -34.865 1.00 94.69 476 ILE A C 1
ATOM 3785 O O . ILE A 1 476 ? 11.439 1.833 -33.670 1.00 94.69 476 ILE A O 1
ATOM 3789 N N . GLU A 1 477 ? 11.933 1.442 -35.839 1.00 93.75 477 GLU A N 1
ATOM 3790 C CA . GLU A 1 477 ? 13.209 0.747 -35.632 1.00 93.75 477 GLU A CA 1
ATOM 3791 C C . GLU A 1 477 ? 14.193 1.579 -34.796 1.00 93.75 477 GLU A C 1
ATOM 3793 O O . GLU A 1 477 ? 14.785 1.043 -33.856 1.00 93.75 477 GLU A O 1
ATOM 3798 N N . THR A 1 478 ? 14.317 2.883 -35.078 1.00 92.81 478 THR A N 1
ATOM 3799 C CA . THR A 1 478 ? 15.141 3.831 -34.314 1.00 92.81 478 THR A CA 1
ATOM 3800 C C . THR A 1 478 ? 14.558 4.098 -32.924 1.00 92.81 478 THR A C 1
ATOM 3802 O O . THR A 1 478 ? 15.259 3.938 -31.928 1.00 92.81 478 THR A O 1
ATOM 3805 N N . GLN A 1 479 ? 13.272 4.462 -32.810 1.00 94.00 479 GLN A N 1
ATOM 3806 C CA . GLN A 1 479 ? 12.695 4.879 -31.520 1.00 94.00 479 GLN A CA 1
ATOM 3807 C C . GLN A 1 479 ? 12.540 3.728 -30.509 1.00 94.00 479 GLN A C 1
ATOM 3809 O O . GLN A 1 479 ? 12.548 3.977 -29.305 1.00 94.00 479 GLN A O 1
ATOM 3814 N N . HIS A 1 480 ? 12.383 2.485 -30.977 1.00 91.25 480 HIS A N 1
ATOM 3815 C CA . HIS A 1 480 ? 12.369 1.285 -30.125 1.00 91.25 480 HIS A CA 1
ATOM 3816 C C . HIS A 1 480 ? 13.729 0.578 -30.049 1.00 91.25 480 HIS A C 1
ATOM 3818 O O . HIS A 1 480 ? 13.822 -0.488 -29.441 1.00 91.25 480 HIS A O 1
ATOM 3824 N N . THR A 1 481 ? 14.777 1.148 -30.658 1.00 92.69 481 THR A N 1
ATOM 3825 C CA . THR A 1 481 ? 16.128 0.563 -30.727 1.00 92.69 481 THR A CA 1
ATOM 3826 C C . THR A 1 481 ? 16.129 -0.902 -31.192 1.00 92.69 481 THR A C 1
ATOM 3828 O O . THR A 1 481 ? 16.888 -1.722 -30.688 1.00 92.69 481 THR A O 1
ATOM 3831 N N . ILE A 1 482 ? 15.241 -1.239 -32.138 1.00 94.06 482 ILE A N 1
ATOM 3832 C CA . ILE A 1 482 ? 15.127 -2.589 -32.715 1.00 94.06 482 ILE A CA 1
ATOM 3833 C C . ILE A 1 482 ? 16.224 -2.796 -33.760 1.00 94.06 482 ILE A C 1
ATOM 3835 O O . ILE A 1 482 ? 16.846 -3.852 -33.778 1.00 94.06 482 ILE A O 1
ATOM 3839 N N . GLY A 1 483 ? 16.436 -1.781 -34.611 1.00 85.56 483 GLY A N 1
ATOM 3840 C CA . GLY A 1 483 ? 17.491 -1.716 -35.625 1.00 85.56 483 GLY A CA 1
ATOM 3841 C C . GLY A 1 483 ? 17.711 -3.016 -36.401 1.00 85.56 483 GLY A C 1
ATOM 3842 O O . GLY A 1 483 ? 18.726 -3.676 -36.190 1.00 85.56 483 GLY A O 1
ATOM 3843 N N . TYR A 1 484 ? 16.818 -3.370 -37.336 1.00 89.56 484 TYR A N 1
ATOM 3844 C CA . TYR A 1 484 ? 16.942 -4.626 -38.099 1.00 89.56 484 TYR A CA 1
ATOM 3845 C C . TYR A 1 484 ? 18.178 -4.684 -39.022 1.00 89.56 484 TYR A C 1
ATOM 3847 O O . TYR A 1 484 ? 18.416 -5.705 -39.662 1.00 89.56 484 TYR A O 1
ATOM 3855 N N . GLY A 1 485 ? 18.953 -3.599 -39.132 1.00 85.31 485 GLY A N 1
ATOM 3856 C CA . GLY A 1 485 ? 20.204 -3.526 -39.895 1.00 85.31 485 GLY A CA 1
ATOM 3857 C C . GLY A 1 485 ? 20.029 -3.369 -41.408 1.00 85.31 485 GLY A C 1
ATOM 3858 O O . GLY A 1 485 ? 20.989 -3.028 -42.087 1.00 85.31 485 GLY A O 1
ATOM 3859 N N . VAL A 1 486 ? 18.812 -3.560 -41.928 1.00 88.62 486 VAL A N 1
ATOM 3860 C CA . VAL A 1 486 ? 18.466 -3.335 -43.345 1.00 88.62 486 VAL A CA 1
ATOM 3861 C C . VAL A 1 486 ? 18.438 -1.842 -43.690 1.00 88.62 486 VAL A C 1
ATOM 3863 O O . VAL A 1 486 ? 18.765 -1.475 -44.811 1.00 88.62 486 VAL A O 1
ATOM 3866 N N . ARG A 1 487 ? 18.062 -0.987 -42.727 1.00 90.12 487 ARG A N 1
ATOM 3867 C CA . ARG A 1 487 ? 18.003 0.475 -42.867 1.00 90.12 487 ARG A CA 1
ATOM 3868 C C . ARG A 1 487 ? 19.008 1.120 -41.929 1.00 90.12 487 ARG A C 1
ATOM 3870 O O . ARG A 1 487 ? 18.932 0.936 -40.712 1.00 90.12 487 ARG A O 1
ATOM 3877 N N . THR A 1 488 ? 19.947 1.870 -42.487 1.00 90.62 488 THR A N 1
ATOM 3878 C CA . THR A 1 488 ? 21.074 2.477 -41.770 1.00 90.62 488 THR A CA 1
ATOM 3879 C C . THR A 1 488 ? 21.303 3.908 -42.243 1.00 90.62 488 THR A C 1
ATOM 3881 O O . THR A 1 488 ? 21.222 4.194 -43.434 1.00 90.62 488 THR A O 1
ATOM 3884 N N . THR A 1 489 ? 21.595 4.823 -41.316 1.00 92.31 489 THR A N 1
ATOM 3885 C CA . THR A 1 489 ? 22.039 6.186 -41.652 1.00 92.31 489 THR A CA 1
ATOM 3886 C C . THR A 1 489 ? 23.446 6.175 -42.232 1.00 92.31 489 THR A C 1
ATOM 3888 O O . THR A 1 489 ? 24.338 5.537 -41.664 1.00 92.31 489 THR A O 1
ATOM 3891 N N . SER A 1 490 ? 23.656 6.942 -43.298 1.00 89.38 490 SER A N 1
ATOM 3892 C CA . SER A 1 490 ? 24.986 7.292 -43.802 1.00 89.38 490 SER A CA 1
ATOM 3893 C C . SER A 1 490 ? 25.586 8.471 -43.007 1.00 89.38 490 SER A C 1
ATOM 3895 O O . SER A 1 490 ? 24.878 9.115 -42.224 1.00 89.38 490 SER A O 1
ATOM 3897 N N . PRO A 1 491 ? 26.890 8.770 -43.166 1.00 89.12 491 PRO A N 1
ATOM 3898 C CA . PRO A 1 491 ? 27.500 9.966 -42.588 1.00 89.12 491 PRO A CA 1
ATOM 3899 C C . PRO A 1 491 ? 27.270 11.243 -43.420 1.00 89.12 491 PRO A C 1
ATOM 3901 O O . PRO A 1 491 ? 27.656 12.315 -42.959 1.00 89.12 491 PRO A O 1
ATOM 3904 N N . GLU A 1 492 ? 26.671 11.147 -44.614 1.00 89.50 492 GLU A N 1
ATOM 3905 C CA . GLU A 1 492 ? 26.578 12.254 -45.581 1.00 89.50 492 GLU A CA 1
ATOM 3906 C C . GLU A 1 492 ? 25.693 13.409 -45.084 1.00 89.50 492 GLU A C 1
ATOM 3908 O O . GLU A 1 492 ? 26.035 14.578 -45.252 1.00 89.50 492 GLU A O 1
ATOM 3913 N N . CYS A 1 493 ? 24.575 13.081 -44.427 1.00 91.69 493 CYS A N 1
ATOM 3914 C CA . CYS A 1 493 ? 23.545 14.039 -44.023 1.00 91.69 493 CYS A CA 1
ATOM 3915 C C . CYS A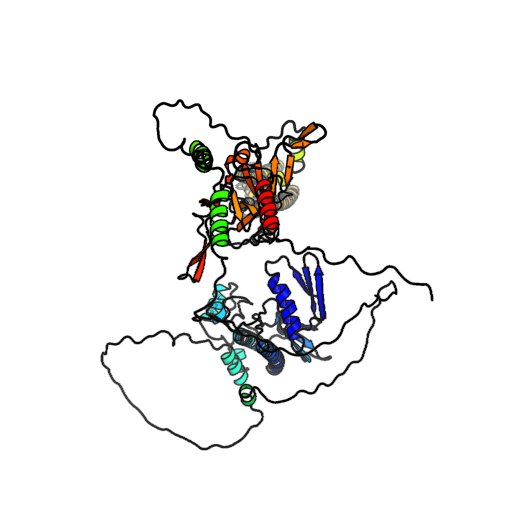 1 493 ? 23.642 14.365 -42.515 1.00 91.69 493 CYS A C 1
ATOM 3917 O O . CYS A 1 493 ? 23.126 13.605 -41.683 1.00 91.69 493 CYS A O 1
ATOM 3919 N N . PRO A 1 494 ? 24.272 15.479 -42.091 1.00 91.94 494 PRO A N 1
ATOM 3920 C CA . PRO A 1 494 ? 24.460 15.787 -40.668 1.00 91.94 494 PRO A CA 1
ATOM 3921 C C . PRO A 1 494 ? 23.137 16.011 -39.913 1.00 91.94 494 PRO A C 1
ATOM 3923 O O . PRO A 1 494 ? 23.038 15.707 -38.720 1.00 91.94 494 PRO A O 1
ATOM 3926 N N . GLU A 1 495 ? 22.092 16.486 -40.591 1.00 92.44 495 GLU A N 1
ATOM 3927 C CA . GLU A 1 495 ? 20.738 16.617 -40.048 1.00 92.44 495 GLU A CA 1
ATOM 3928 C C . GLU A 1 495 ? 20.074 15.265 -39.744 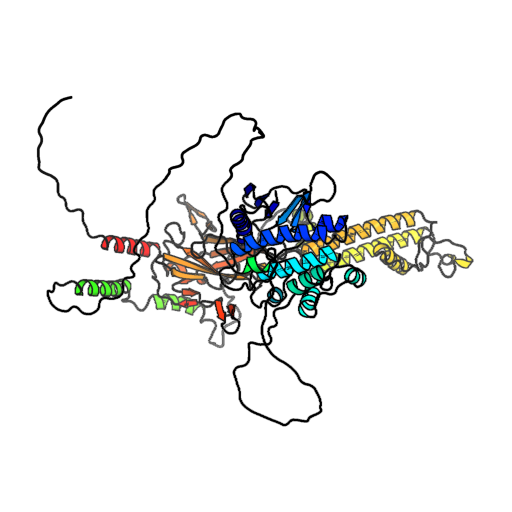1.00 92.44 495 GLU A C 1
ATOM 3930 O O . GLU A 1 495 ? 19.324 15.175 -38.769 1.00 92.44 495 GLU A O 1
ATOM 3935 N N . ALA A 1 496 ? 20.400 14.198 -40.487 1.00 92.25 496 ALA A N 1
ATOM 3936 C CA . ALA A 1 496 ? 19.955 12.839 -40.175 1.00 92.25 496 ALA A CA 1
ATOM 3937 C C . ALA A 1 496 ? 20.575 12.347 -38.857 1.00 92.25 496 ALA A C 1
ATOM 3939 O O . ALA A 1 496 ? 19.869 11.839 -37.982 1.00 92.25 496 ALA A O 1
ATOM 3940 N N . ILE A 1 497 ? 21.878 12.577 -38.663 1.00 92.94 497 ILE A N 1
ATOM 3941 C CA . ILE A 1 497 ? 22.591 12.232 -37.422 1.00 92.94 497 ILE A CA 1
ATOM 3942 C C . ILE A 1 497 ? 22.001 13.009 -36.232 1.00 92.94 497 ILE A C 1
ATOM 3944 O O . ILE A 1 497 ? 21.711 12.428 -35.182 1.00 92.94 497 ILE A O 1
ATOM 3948 N N . PHE A 1 498 ? 21.754 14.314 -36.397 1.00 94.50 498 PHE A N 1
ATOM 3949 C CA . PHE A 1 498 ? 21.101 15.129 -35.369 1.00 94.50 498 PHE A CA 1
ATOM 3950 C C . PHE A 1 498 ? 19.684 14.624 -35.041 1.00 94.50 498 PHE A C 1
ATOM 3952 O O . PHE A 1 498 ? 19.328 14.513 -33.863 1.00 94.50 498 PHE A O 1
ATOM 3959 N N . MET A 1 499 ? 18.894 14.270 -36.061 1.00 94.69 499 MET A N 1
ATOM 3960 C CA . MET A 1 499 ? 17.538 13.745 -35.886 1.00 94.69 499 MET A CA 1
ATOM 3961 C C . MET A 1 499 ? 17.529 12.402 -35.153 1.00 94.69 499 MET A C 1
ATOM 3963 O O . MET A 1 499 ? 16.753 12.236 -34.213 1.00 94.69 499 MET A O 1
ATOM 3967 N N . MET A 1 500 ? 18.434 11.480 -35.497 1.00 93.12 500 MET A N 1
ATOM 3968 C CA . MET A 1 500 ? 18.592 10.199 -34.800 1.00 93.12 500 MET A CA 1
ATOM 3969 C C . MET A 1 500 ? 18.920 10.394 -33.312 1.00 93.12 500 MET A C 1
ATOM 3971 O O . MET A 1 500 ? 18.291 9.767 -32.452 1.00 93.12 500 MET A O 1
ATOM 3975 N N . CYS A 1 501 ? 19.850 11.296 -32.985 1.00 94.12 501 CYS A N 1
ATOM 3976 C CA . CYS A 1 501 ? 20.186 11.631 -31.599 1.00 94.12 501 CYS A CA 1
ATOM 3977 C C . CYS A 1 501 ? 18.980 12.212 -30.841 1.00 94.12 501 CYS A C 1
ATOM 3979 O O . CYS A 1 501 ? 18.655 11.753 -29.744 1.00 94.12 501 CYS A O 1
ATOM 3981 N N . PHE A 1 502 ? 18.277 13.183 -31.431 1.00 95.19 502 PHE A N 1
ATOM 3982 C CA . PHE A 1 502 ? 17.107 13.813 -30.814 1.00 95.19 502 PHE A CA 1
ATOM 3983 C C . PHE A 1 502 ? 15.939 12.825 -30.622 1.00 95.19 502 PHE A C 1
ATOM 3985 O O . PHE A 1 502 ? 15.344 12.770 -29.542 1.00 95.19 502 PHE A O 1
ATOM 3992 N N . GLN A 1 503 ? 15.657 11.989 -31.626 1.00 95.88 503 GLN A N 1
ATOM 3993 C CA . GLN A 1 503 ? 14.641 10.936 -31.564 1.00 95.88 503 GLN A CA 1
ATOM 3994 C C . GLN A 1 503 ? 14.954 9.898 -30.480 1.00 95.88 503 GLN A C 1
ATOM 3996 O O . GLN A 1 503 ? 14.049 9.489 -29.751 1.00 95.88 503 GLN A O 1
ATOM 4001 N N . SER A 1 504 ? 16.222 9.505 -30.330 1.00 93.88 504 SER A N 1
ATOM 4002 C CA . SER A 1 504 ? 16.654 8.548 -29.302 1.00 93.88 504 SER A CA 1
ATOM 4003 C C . SER A 1 504 ? 16.417 9.093 -27.888 1.00 93.88 504 SER A C 1
ATOM 4005 O O . SER A 1 504 ? 15.816 8.418 -27.050 1.00 93.88 504 SER A O 1
ATOM 4007 N N . ILE A 1 505 ? 16.801 10.353 -27.640 1.00 95.31 505 ILE A N 1
ATOM 4008 C CA . ILE A 1 505 ? 16.568 11.041 -26.358 1.00 95.31 505 ILE A CA 1
ATOM 4009 C C . ILE A 1 505 ? 15.062 11.154 -26.068 1.00 95.31 505 ILE A C 1
ATOM 4011 O O . ILE A 1 505 ? 14.614 10.850 -24.957 1.00 95.31 505 ILE A O 1
ATOM 4015 N N . TYR A 1 506 ? 14.261 11.536 -27.069 1.00 95.19 506 TYR A N 1
ATOM 4016 C CA . TYR A 1 506 ? 12.806 11.620 -26.933 1.00 95.19 506 TYR A CA 1
ATOM 4017 C C . TYR A 1 506 ? 12.164 10.250 -26.656 1.00 95.19 506 TYR A C 1
ATOM 4019 O O . TYR A 1 506 ? 11.287 10.151 -25.798 1.00 95.19 506 TYR A O 1
ATOM 4027 N N . GLY A 1 507 ? 12.603 9.189 -27.342 1.00 94.62 507 GLY A N 1
ATOM 4028 C CA . GLY A 1 507 ? 12.094 7.828 -27.167 1.00 94.62 507 GLY A CA 1
ATOM 4029 C C . GLY A 1 507 ? 12.275 7.320 -25.737 1.00 94.62 507 GLY A C 1
ATOM 4030 O O . GLY A 1 507 ? 11.306 6.863 -25.119 1.00 94.62 507 GLY A O 1
ATOM 4031 N N . VAL A 1 508 ? 13.476 7.486 -25.172 1.00 94.00 508 VAL A N 1
ATOM 4032 C CA . VAL A 1 508 ? 13.777 7.136 -23.771 1.00 94.00 508 VAL A CA 1
ATOM 4033 C C . VAL A 1 508 ? 12.942 7.975 -22.795 1.00 94.00 508 VAL A C 1
ATOM 4035 O O . VAL A 1 508 ? 12.321 7.425 -21.887 1.00 94.00 508 VAL A O 1
ATOM 4038 N N . MET A 1 509 ? 12.842 9.292 -23.003 1.00 93.75 509 MET A N 1
ATOM 4039 C CA . MET A 1 509 ? 12.042 10.169 -22.136 1.00 93.75 509 MET A CA 1
ATOM 4040 C C . MET A 1 509 ? 10.539 9.825 -22.168 1.00 93.75 509 MET A C 1
ATOM 4042 O O . MET A 1 509 ? 9.895 9.741 -21.120 1.00 93.75 509 MET A O 1
ATOM 4046 N N . SER A 1 510 ? 9.976 9.596 -23.358 1.00 92.12 510 SER A N 1
ATOM 4047 C CA . SER A 1 510 ? 8.554 9.284 -23.552 1.00 92.12 510 SER A CA 1
ATOM 4048 C C . SER A 1 510 ? 8.186 7.917 -22.971 1.00 92.12 510 SER A C 1
ATOM 4050 O O . SER A 1 510 ? 7.163 7.781 -22.295 1.00 92.12 510 SER A O 1
ATOM 4052 N N . SER A 1 511 ? 9.021 6.901 -23.205 1.00 91.19 511 SER A N 1
ATOM 4053 C CA . SER A 1 511 ? 8.811 5.551 -22.666 1.00 91.19 511 SER A CA 1
ATOM 4054 C C . SER A 1 511 ? 8.917 5.522 -21.140 1.00 91.19 511 SER A C 1
ATOM 4056 O O . SER A 1 511 ? 8.025 4.970 -20.493 1.00 91.19 511 SER A O 1
ATOM 4058 N N . ALA A 1 512 ? 9.911 6.198 -20.552 1.00 92.69 512 ALA A N 1
ATOM 4059 C CA . ALA A 1 512 ? 10.043 6.333 -19.101 1.00 92.69 512 ALA A CA 1
ATOM 4060 C C . ALA A 1 512 ? 8.833 7.045 -18.464 1.00 92.69 512 ALA A C 1
ATOM 4062 O O . ALA A 1 512 ? 8.287 6.563 -17.469 1.00 92.69 512 ALA A O 1
ATOM 4063 N N . PHE A 1 513 ? 8.359 8.148 -19.057 1.00 90.75 513 PHE A N 1
ATOM 4064 C CA . PHE A 1 513 ? 7.181 8.877 -18.572 1.00 90.75 513 PHE A CA 1
ATOM 4065 C C . PHE A 1 513 ? 5.909 8.015 -18.608 1.00 90.75 513 PHE A C 1
ATOM 4067 O O . PHE A 1 513 ? 5.179 7.925 -17.616 1.00 90.75 513 PHE A O 1
ATOM 4074 N N . MET A 1 514 ? 5.659 7.325 -19.726 1.00 89.94 514 MET A N 1
ATOM 4075 C CA . MET A 1 514 ? 4.475 6.475 -19.870 1.00 89.94 514 MET A CA 1
ATOM 4076 C C . MET A 1 514 ? 4.530 5.223 -18.985 1.00 89.94 514 MET A C 1
ATOM 4078 O O . MET A 1 514 ? 3.509 4.861 -18.393 1.00 89.94 514 MET A O 1
ATOM 4082 N N . ALA A 1 515 ? 5.702 4.600 -18.825 1.00 90.12 515 ALA A N 1
ATOM 4083 C CA . ALA A 1 515 ? 5.907 3.508 -17.873 1.00 90.12 515 ALA A CA 1
ATOM 4084 C C . ALA A 1 515 ? 5.676 3.972 -16.424 1.00 90.12 515 ALA A C 1
ATOM 4086 O O . ALA A 1 515 ? 4.977 3.293 -15.670 1.00 90.12 515 ALA A O 1
ATOM 4087 N N . GLY A 1 516 ? 6.167 5.163 -16.059 1.00 91.56 516 GLY A N 1
ATOM 4088 C CA . GLY A 1 516 ? 5.939 5.781 -14.750 1.00 91.56 516 GLY A CA 1
ATOM 4089 C C . GLY A 1 516 ? 4.454 5.985 -14.433 1.00 91.56 516 GLY A C 1
ATOM 4090 O O . GLY A 1 516 ? 4.003 5.609 -13.351 1.00 91.56 516 GLY A O 1
ATOM 4091 N N . ILE A 1 517 ? 3.661 6.483 -15.391 1.00 90.12 517 ILE A N 1
ATOM 4092 C CA . ILE A 1 517 ? 2.201 6.625 -15.230 1.00 90.12 517 ILE A CA 1
ATOM 4093 C C . ILE A 1 517 ? 1.519 5.263 -15.043 1.00 90.12 517 ILE A C 1
ATOM 4095 O O . ILE A 1 517 ? 0.637 5.137 -14.190 1.00 90.12 517 ILE A O 1
ATOM 4099 N N . VAL A 1 518 ? 1.908 4.236 -15.807 1.00 89.88 518 VAL A N 1
ATOM 4100 C CA . VAL A 1 518 ? 1.343 2.883 -15.656 1.00 89.88 518 VAL A CA 1
ATOM 4101 C C . VAL A 1 518 ? 1.704 2.293 -14.288 1.00 89.88 518 VAL A C 1
ATOM 4103 O O . VAL A 1 518 ? 0.815 1.804 -13.592 1.00 89.88 518 VAL A O 1
ATOM 4106 N N . PHE A 1 519 ? 2.956 2.420 -13.843 1.00 88.62 519 PHE A N 1
ATOM 4107 C CA . PHE A 1 519 ? 3.413 1.954 -12.530 1.00 88.62 519 PHE A CA 1
ATOM 4108 C C . PHE A 1 519 ? 2.711 2.676 -11.364 1.00 88.62 519 PHE A C 1
ATOM 4110 O O . PHE A 1 519 ? 2.169 2.028 -10.463 1.00 88.62 519 PHE A O 1
ATOM 4117 N N . ALA A 1 520 ? 2.617 4.009 -11.409 1.00 86.31 520 ALA A N 1
ATOM 4118 C CA . ALA A 1 520 ? 1.886 4.809 -10.420 1.00 86.31 520 ALA A CA 1
ATOM 4119 C C . ALA A 1 520 ? 0.381 4.472 -10.378 1.00 86.31 520 ALA A C 1
ATOM 4121 O O . ALA A 1 520 ? -0.272 4.595 -9.341 1.00 86.31 520 ALA A O 1
ATOM 4122 N N . LYS A 1 521 ? -0.181 4.002 -11.499 1.00 87.25 521 LYS A N 1
ATOM 4123 C CA . LYS A 1 521 ? -1.567 3.529 -11.582 1.00 87.25 521 LYS A CA 1
ATOM 4124 C C . LYS A 1 521 ? -1.749 2.103 -11.054 1.00 87.25 521 LYS A C 1
ATOM 4126 O O . LYS A 1 521 ? -2.771 1.836 -10.425 1.00 87.25 521 LYS A O 1
ATOM 4131 N N . MET A 1 522 ? -0.788 1.206 -11.291 1.00 83.56 522 MET A N 1
ATOM 4132 C CA . MET A 1 522 ? -0.808 -0.181 -10.800 1.00 83.56 522 MET A CA 1
ATOM 4133 C C . MET A 1 522 ? -0.610 -0.269 -9.286 1.00 83.56 522 MET A C 1
ATOM 4135 O O . MET A 1 522 ? -1.302 -1.037 -8.627 1.00 83.56 522 MET A O 1
ATOM 4139 N N . THR A 1 523 ? 0.298 0.536 -8.729 1.00 80.00 523 THR A N 1
ATOM 4140 C CA . THR A 1 523 ? 0.569 0.564 -7.280 1.00 80.00 523 THR A CA 1
ATOM 4141 C C . THR A 1 523 ? -0.608 1.101 -6.460 1.00 80.00 523 THR A C 1
ATOM 4143 O O . THR A 1 523 ? -0.722 0.782 -5.277 1.00 80.00 523 THR A O 1
ATOM 4146 N N . ARG A 1 524 ? -1.507 1.889 -7.069 1.00 76.06 524 ARG A N 1
ATOM 4147 C CA . ARG A 1 524 ? -2.612 2.568 -6.380 1.00 76.06 524 ARG A CA 1
ATOM 4148 C C . ARG A 1 524 ? -3.632 1.597 -5.775 1.00 76.06 524 ARG A C 1
ATOM 4150 O O . ARG A 1 524 ? -4.449 1.008 -6.485 1.00 76.06 524 ARG A O 1
ATOM 4157 N N . ALA A 1 525 ? -3.711 1.560 -4.446 1.00 64.12 525 ALA A N 1
ATOM 4158 C CA . ALA A 1 525 ? -4.541 0.639 -3.657 1.00 64.12 525 ALA A CA 1
ATOM 4159 C C . ALA A 1 525 ? -6.085 0.823 -3.749 1.00 64.12 525 ALA A C 1
ATOM 4161 O O . ALA A 1 525 ? -6.814 0.438 -2.833 1.00 64.12 525 ALA A O 1
ATOM 4162 N N . LYS A 1 526 ? -6.647 1.370 -4.841 1.00 68.69 526 LYS A N 1
ATOM 4163 C CA . LYS A 1 526 ? -8.094 1.666 -4.957 1.00 68.69 526 LYS A CA 1
ATOM 4164 C C . LYS A 1 526 ? -8.996 0.421 -4.875 1.00 68.69 526 LYS A C 1
ATOM 4166 O O . LYS A 1 526 ? -10.126 0.529 -4.412 1.00 68.69 526 LYS A O 1
ATOM 4171 N N . GLN A 1 527 ? -8.511 -0.753 -5.285 1.00 68.44 527 GLN A N 1
ATOM 4172 C CA . GLN A 1 527 ? -9.261 -2.014 -5.163 1.00 68.44 527 GLN A CA 1
ATOM 4173 C C . GLN A 1 527 ? -9.283 -2.583 -3.730 1.00 68.44 527 GLN A C 1
ATOM 4175 O O . GLN A 1 527 ? -10.128 -3.423 -3.433 1.00 68.44 527 GLN A O 1
ATOM 4180 N N . ARG A 1 528 ? -8.400 -2.140 -2.820 1.00 72.69 528 ARG A N 1
ATOM 4181 C CA . ARG A 1 528 ? -8.355 -2.648 -1.432 1.00 72.69 528 ARG A CA 1
ATOM 4182 C C . ARG A 1 528 ? -9.536 -2.185 -0.589 1.00 72.69 528 ARG A C 1
ATOM 4184 O O . ARG A 1 528 ? -10.117 -2.991 0.126 1.00 72.69 528 ARG A O 1
ATOM 4191 N N . ALA A 1 529 ? -9.983 -0.946 -0.779 1.00 73.56 529 ALA A N 1
ATOM 4192 C CA . ALA A 1 529 ? -11.198 -0.431 -0.147 1.00 73.56 529 ALA A CA 1
ATOM 4193 C C . ALA A 1 529 ? -12.486 -1.199 -0.535 1.00 73.56 529 ALA A C 1
ATOM 4195 O O . ALA A 1 529 ? -13.534 -0.932 0.041 1.00 73.56 529 ALA A O 1
ATOM 4196 N N . GLN A 1 530 ? -12.424 -2.132 -1.499 1.00 77.50 530 GLN A N 1
ATOM 4197 C CA . GLN A 1 530 ? -13.539 -3.003 -1.893 1.00 77.50 530 GLN A CA 1
ATOM 4198 C C . GLN A 1 530 ? -13.495 -4.407 -1.261 1.00 77.50 530 GLN A C 1
ATOM 4200 O O . GLN A 1 530 ? -14.484 -5.126 -1.382 1.00 77.50 530 GLN A O 1
ATOM 4205 N N . THR A 1 531 ? -12.396 -4.818 -0.607 1.00 83.62 531 THR A N 1
ATOM 4206 C CA . THR A 1 531 ? -12.363 -6.068 0.190 1.00 83.62 531 THR A CA 1
ATOM 4207 C C . THR A 1 531 ? -12.583 -5.839 1.682 1.00 83.62 531 THR A C 1
ATOM 4209 O O . THR A 1 531 ? -12.866 -6.787 2.405 1.00 83.62 531 THR A O 1
ATOM 4212 N N . LEU A 1 532 ? -12.550 -4.577 2.115 1.00 88.44 532 LEU A N 1
ATOM 4213 C CA . LEU A 1 532 ? -13.041 -4.141 3.416 1.00 88.44 532 LEU A CA 1
ATOM 4214 C C . LEU A 1 532 ? -14.576 -4.142 3.443 1.00 88.44 532 LEU A C 1
ATOM 4216 O O . LEU A 1 532 ? -15.232 -3.377 2.734 1.00 88.44 532 LEU A O 1
ATOM 4220 N N . LEU A 1 533 ? -15.142 -5.006 4.281 1.00 90.00 533 LEU A N 1
ATOM 4221 C CA . LEU A 1 533 ? -16.573 -5.154 4.509 1.00 90.00 533 LEU A CA 1
ATOM 4222 C C . LEU A 1 533 ? -17.025 -4.369 5.742 1.00 90.00 533 LEU A C 1
ATOM 4224 O O . LEU A 1 533 ? -16.388 -4.406 6.792 1.00 90.00 533 LEU A O 1
ATOM 4228 N N . PHE A 1 534 ? -18.201 -3.755 5.623 1.00 94.75 534 PHE A N 1
ATOM 4229 C CA . PHE A 1 534 ? -19.010 -3.259 6.736 1.00 94.75 534 PHE A CA 1
ATOM 4230 C C . PHE A 1 534 ? -20.320 -4.051 6.789 1.00 94.75 534 PHE A C 1
ATOM 4232 O O . PHE A 1 534 ? -20.830 -4.478 5.747 1.00 94.75 534 PHE A O 1
ATOM 4239 N N . SER A 1 535 ? -20.900 -4.230 7.975 1.00 95.62 535 SER A N 1
ATOM 4240 C CA . SER A 1 535 ? -22.211 -4.868 8.114 1.00 95.62 535 SER A CA 1
ATOM 4241 C C . SER A 1 535 ? -23.319 -4.102 7.373 1.00 95.62 535 SER A C 1
ATOM 4243 O O . SER A 1 535 ? -23.345 -2.871 7.291 1.00 95.62 535 SER A O 1
ATOM 4245 N N . LYS A 1 536 ? -24.295 -4.834 6.820 1.00 93.31 536 LYS A N 1
ATOM 4246 C CA . LYS A 1 536 ? -25.484 -4.228 6.185 1.00 93.31 536 LYS A CA 1
ATOM 4247 C C . LYS A 1 536 ? -26.274 -3.368 7.178 1.00 93.31 536 LYS A C 1
ATOM 4249 O O . LYS A 1 536 ? -26.722 -2.277 6.822 1.00 93.31 536 LYS A O 1
ATOM 4254 N N . HIS A 1 537 ? -26.377 -3.846 8.414 1.00 94.69 537 HIS A N 1
ATOM 4255 C CA . HIS A 1 537 ? -27.064 -3.201 9.528 1.00 94.69 537 HIS A CA 1
ATOM 4256 C C . HIS A 1 537 ? -26.079 -2.857 10.646 1.00 94.69 537 HIS A C 1
ATOM 4258 O O . HIS A 1 537 ? -25.055 -3.526 10.794 1.00 94.69 537 HIS A O 1
ATOM 4264 N N . ALA A 1 538 ? -26.394 -1.821 11.415 1.00 96.12 538 ALA A N 1
ATOM 4265 C CA . ALA A 1 538 ? -25.859 -1.639 12.760 1.00 96.12 538 ALA A CA 1
ATOM 4266 C C . ALA A 1 538 ? -26.909 -2.145 13.759 1.00 96.12 538 ALA A C 1
ATOM 4268 O O . ALA A 1 538 ? -28.087 -2.276 13.412 1.00 96.12 538 ALA A O 1
ATOM 4269 N N . VAL A 1 539 ? -26.503 -2.439 14.988 1.00 95.50 539 VAL A N 1
ATOM 4270 C CA . VAL A 1 539 ? -27.400 -2.953 16.029 1.00 95.50 539 VAL A CA 1
ATOM 4271 C C . VAL A 1 539 ? -27.231 -2.167 17.322 1.00 95.50 539 VAL A C 1
ATOM 4273 O O . VAL A 1 539 ? -26.156 -1.636 17.586 1.00 95.50 539 VAL A O 1
ATOM 4276 N N . ILE A 1 540 ? -28.288 -2.089 18.124 1.00 95.06 540 ILE A N 1
ATOM 4277 C CA . ILE A 1 540 ? -28.241 -1.577 19.495 1.00 95.06 540 ILE A CA 1
ATOM 4278 C C . ILE A 1 540 ? -28.731 -2.693 20.412 1.00 95.06 540 ILE A C 1
ATOM 4280 O O . ILE A 1 540 ? -29.858 -3.170 20.252 1.00 95.06 540 ILE A O 1
ATOM 4284 N N . CYS A 1 541 ? -27.913 -3.092 21.383 1.00 93.94 541 CYS A N 1
ATOM 4285 C CA . CYS A 1 541 ? -28.368 -3.897 22.516 1.00 93.94 541 CYS A CA 1
ATOM 4286 C C . CYS A 1 541 ? -27.681 -3.458 23.807 1.00 93.94 541 CYS A C 1
ATOM 4288 O O . CYS A 1 541 ? -26.783 -2.615 23.802 1.00 93.94 541 CYS A O 1
ATOM 4290 N N . GLN A 1 542 ? -28.105 -4.051 24.919 1.00 91.06 542 GLN A N 1
ATOM 4291 C CA . GLN A 1 542 ? -27.408 -3.885 26.184 1.00 91.06 542 GLN A CA 1
ATOM 4292 C C . GLN A 1 542 ? -26.125 -4.737 26.214 1.00 91.06 542 GLN A C 1
ATOM 4294 O O . GLN A 1 542 ? -26.141 -5.919 25.835 1.00 91.06 542 GLN A O 1
ATOM 4299 N N . ARG A 1 543 ? -25.025 -4.134 26.674 1.00 87.94 543 ARG A N 1
ATOM 4300 C CA . ARG A 1 543 ? -23.740 -4.777 26.968 1.00 87.94 543 ARG A CA 1
ATOM 4301 C C . ARG A 1 543 ? -23.231 -4.230 28.303 1.00 87.94 543 ARG A C 1
ATOM 4303 O O . ARG A 1 543 ? -23.197 -3.019 28.494 1.00 87.94 543 ARG A O 1
ATOM 4310 N N . ASP A 1 544 ? -22.942 -5.132 29.239 1.00 84.88 544 ASP A N 1
ATOM 4311 C CA . ASP A 1 544 ? -22.343 -4.845 30.553 1.00 84.88 544 ASP A CA 1
ATOM 4312 C C . ASP A 1 544 ? -23.017 -3.694 31.336 1.00 84.88 544 ASP A C 1
ATOM 4314 O O . ASP A 1 544 ? -22.388 -2.894 32.019 1.00 84.88 544 ASP A O 1
ATOM 4318 N N . GLY A 1 545 ? -24.351 -3.626 31.232 1.00 83.94 545 GLY A N 1
ATOM 4319 C CA . GLY A 1 545 ? -25.212 -2.617 31.861 1.00 83.94 545 GLY A CA 1
ATOM 4320 C C . GLY A 1 545 ? -25.525 -1.409 30.970 1.00 83.94 545 GLY A C 1
ATOM 4321 O O . GLY A 1 545 ? -26.650 -0.909 31.002 1.00 83.94 545 GLY A O 1
ATOM 4322 N N . THR A 1 546 ? -24.604 -0.989 30.106 1.00 88.88 546 THR A N 1
ATOM 4323 C CA . THR A 1 546 ? -24.797 0.129 29.165 1.00 88.88 546 THR A CA 1
ATOM 4324 C C . THR A 1 546 ? -25.569 -0.268 27.899 1.00 88.88 546 THR A C 1
ATOM 4326 O O . THR A 1 546 ? -25.558 -1.428 27.488 1.00 88.88 546 THR A O 1
ATOM 4329 N N . LEU A 1 547 ? -26.243 0.692 27.253 1.00 92.50 547 LEU A N 1
ATOM 4330 C CA . LEU A 1 547 ? -26.690 0.532 25.863 1.00 92.50 547 LEU A CA 1
ATOM 4331 C C . LEU A 1 547 ? -25.539 0.895 24.927 1.00 92.50 547 LEU A C 1
ATOM 4333 O O . LEU A 1 547 ? -24.928 1.949 25.092 1.00 92.50 547 LEU A O 1
ATOM 4337 N N . SER A 1 548 ? -25.299 0.062 23.917 1.00 93.19 548 SER A N 1
ATOM 4338 C CA . SER A 1 548 ? -24.206 0.270 22.967 1.00 93.19 548 SER A CA 1
ATOM 4339 C C . SER A 1 548 ? -24.674 0.118 21.526 1.00 93.19 548 SER A C 1
ATOM 4341 O O . SER A 1 548 ? -25.384 -0.831 21.183 1.00 93.19 548 SER A O 1
ATOM 4343 N N . LEU A 1 549 ? -24.252 1.052 20.672 1.00 94.88 549 LEU A N 1
ATOM 4344 C CA . LEU A 1 549 ? -24.388 0.963 19.222 1.00 94.88 549 LEU A CA 1
ATOM 4345 C C . LEU A 1 549 ? -23.200 0.180 18.660 1.00 94.88 549 LEU A C 1
ATOM 4347 O O . LEU A 1 549 ? -22.050 0.519 18.925 1.00 94.88 549 LEU A O 1
ATOM 4351 N N . MET A 1 550 ? -23.475 -0.832 17.841 1.00 95.06 550 MET A N 1
ATOM 4352 C CA . MET A 1 550 ? -22.463 -1.718 17.273 1.00 95.06 550 MET A CA 1
ATOM 4353 C C . MET A 1 550 ? -22.583 -1.866 15.757 1.00 95.06 550 MET A C 1
ATOM 4355 O O . MET A 1 550 ? -23.684 -1.960 15.206 1.00 95.06 550 MET A O 1
ATOM 4359 N N . PHE A 1 551 ? -21.444 -1.991 15.077 1.00 95.62 551 PHE A N 1
ATOM 4360 C CA . PHE A 1 551 ? -21.364 -2.404 13.671 1.00 95.62 551 PHE A CA 1
ATOM 4361 C C . PHE A 1 551 ? -20.146 -3.303 13.433 1.00 95.62 551 PHE A C 1
ATOM 4363 O O . PHE A 1 551 ? -19.133 -3.168 14.108 1.00 95.62 551 PHE A O 1
ATOM 4370 N N . ARG A 1 552 ? -20.221 -4.233 12.474 1.00 94.00 552 ARG A N 1
ATOM 4371 C CA . ARG A 1 552 ? -19.121 -5.168 12.183 1.00 94.00 552 ARG A CA 1
ATOM 4372 C C . ARG A 1 552 ? -18.270 -4.692 11.006 1.00 94.00 552 ARG A C 1
ATOM 4374 O O . ARG A 1 552 ? -18.806 -4.192 10.014 1.00 94.00 552 ARG A O 1
ATOM 4381 N N . VAL A 1 553 ? -16.959 -4.904 11.108 1.00 92.81 553 VAL A N 1
ATOM 4382 C CA . VAL A 1 553 ? -15.948 -4.653 10.065 1.00 92.81 553 VAL A CA 1
ATOM 4383 C C . VAL A 1 553 ? -15.082 -5.897 9.822 1.00 92.81 553 VAL A C 1
ATOM 4385 O O . VAL A 1 553 ? -14.972 -6.748 10.700 1.00 92.81 553 VAL A O 1
ATOM 4388 N N . GLY A 1 554 ? -14.449 -6.020 8.652 1.00 89.75 554 GLY A N 1
ATOM 4389 C CA . GLY A 1 554 ? -13.457 -7.071 8.352 1.00 89.75 554 GLY A CA 1
ATOM 4390 C C . GLY A 1 554 ? -12.851 -6.935 6.948 1.00 89.75 554 GLY A C 1
ATOM 4391 O O . GLY A 1 554 ? -13.503 -6.369 6.075 1.00 89.75 554 GLY A O 1
ATOM 4392 N N . ASP A 1 555 ? -11.642 -7.455 6.701 1.00 88.12 555 ASP A N 1
ATOM 4393 C CA . ASP A 1 555 ? -11.123 -7.678 5.333 1.00 88.12 555 ASP A CA 1
ATOM 4394 C C . ASP A 1 555 ? -11.485 -9.105 4.879 1.00 88.12 555 ASP A C 1
ATOM 4396 O O . ASP A 1 555 ? -11.511 -10.033 5.681 1.00 88.12 555 ASP A O 1
ATOM 4400 N N . MET A 1 556 ? -11.748 -9.293 3.586 1.00 81.19 556 MET A N 1
ATOM 4401 C CA . MET A 1 556 ? -11.901 -10.612 2.957 1.00 81.19 556 MET A CA 1
ATOM 4402 C C . MET A 1 556 ? -10.555 -11.260 2.574 1.00 81.19 556 MET A C 1
ATOM 4404 O O . MET A 1 556 ? -10.533 -12.391 2.084 1.00 81.19 556 MET A O 1
ATOM 4408 N N . ARG A 1 557 ? -9.432 -10.541 2.705 1.00 80.62 557 ARG A N 1
ATOM 4409 C CA . ARG A 1 557 ? -8.081 -11.010 2.344 1.00 80.62 557 ARG A CA 1
ATOM 4410 C C . ARG A 1 557 ? -7.281 -11.456 3.576 1.00 80.62 557 ARG A C 1
ATOM 4412 O O . ARG A 1 557 ? -7.531 -11.007 4.682 1.00 80.62 557 ARG A O 1
ATOM 4419 N N . LYS A 1 558 ? -6.282 -12.323 3.353 1.00 72.44 558 LYS A N 1
ATOM 4420 C CA . LYS A 1 558 ? -5.395 -12.877 4.402 1.00 72.44 558 LYS A CA 1
ATOM 4421 C C . LYS A 1 558 ? -4.232 -11.969 4.834 1.00 72.44 558 LYS A C 1
ATOM 4423 O O . LYS A 1 558 ? -3.593 -12.257 5.830 1.00 72.44 558 LYS A O 1
ATOM 4428 N N . SER A 1 559 ? -3.910 -10.9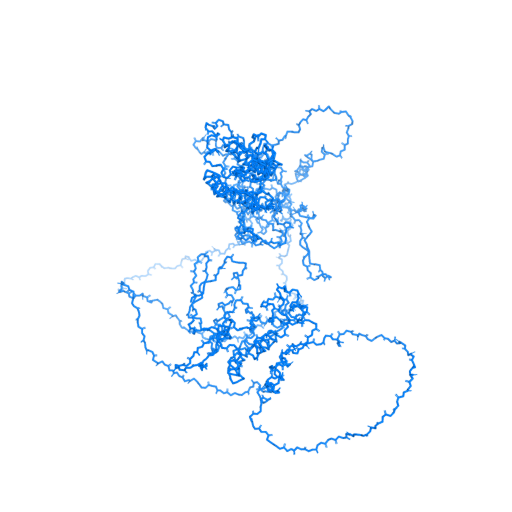46 4.048 1.00 80.44 559 SER A N 1
ATOM 4429 C CA . SER A 1 559 ? -2.870 -9.947 4.353 1.00 80.44 559 SER A CA 1
ATOM 4430 C C . SER A 1 559 ? -3.408 -8.892 5.314 1.00 80.44 559 SER A C 1
ATOM 4432 O O . SER A 1 559 ? -4.559 -8.482 5.132 1.00 80.44 559 SER A O 1
ATOM 4434 N N . HIS A 1 560 ? -2.582 -8.362 6.202 1.00 79.12 560 HIS A N 1
ATOM 4435 C CA . HIS A 1 560 ? -3.039 -7.427 7.223 1.00 79.12 560 HIS A CA 1
ATOM 4436 C C . HIS A 1 560 ? -3.162 -5.980 6.716 1.00 79.12 560 HIS A C 1
ATOM 4438 O O . HIS A 1 560 ? -2.697 -5.603 5.632 1.00 79.12 560 HIS A O 1
ATOM 4444 N N . ILE A 1 561 ? -3.841 -5.164 7.521 1.00 84.19 561 ILE A N 1
ATOM 4445 C CA . ILE A 1 561 ? -3.951 -3.716 7.348 1.00 84.19 561 ILE A CA 1
ATOM 4446 C C . ILE A 1 561 ? -3.332 -3.093 8.597 1.00 84.19 561 ILE A C 1
ATOM 4448 O O . ILE A 1 561 ? -3.827 -3.285 9.704 1.00 84.19 561 ILE A O 1
ATOM 4452 N N . ILE A 1 562 ? -2.215 -2.401 8.401 1.00 83.19 562 ILE A N 1
ATOM 4453 C CA . ILE A 1 562 ? -1.328 -1.902 9.454 1.00 83.19 562 ILE A CA 1
ATOM 4454 C C . ILE A 1 562 ? -1.803 -0.509 9.882 1.00 83.19 562 ILE A C 1
ATOM 4456 O O . ILE A 1 562 ? -2.094 0.330 9.024 1.00 83.19 562 ILE A O 1
ATOM 4460 N N . GLY A 1 563 ? -1.881 -0.258 11.193 1.00 83.56 563 GLY A N 1
ATOM 4461 C CA . GLY A 1 563 ? -2.375 1.011 11.745 1.00 83.56 563 GLY A CA 1
ATOM 4462 C C . GLY A 1 563 ? -3.821 1.295 11.331 1.00 83.56 563 GLY A C 1
ATOM 4463 O O . GLY A 1 563 ? -4.098 2.322 10.712 1.00 83.56 563 GLY A O 1
ATOM 4464 N N . ALA A 1 564 ? -4.720 0.338 11.572 1.00 87.06 564 ALA A N 1
ATOM 4465 C CA . ALA A 1 564 ? -6.093 0.394 11.091 1.00 87.06 564 ALA A CA 1
ATOM 4466 C C . ALA A 1 564 ? -7.022 1.120 12.083 1.00 87.06 564 ALA A C 1
ATOM 4468 O O . ALA A 1 564 ? -7.516 0.512 13.029 1.00 87.06 564 ALA A O 1
ATOM 4469 N N . GLY A 1 565 ? -7.278 2.409 11.866 1.00 89.62 565 GLY A N 1
ATOM 4470 C CA . GLY A 1 565 ? -8.161 3.220 12.709 1.00 89.62 565 GLY A CA 1
ATOM 4471 C C . GLY A 1 565 ? -9.602 3.262 12.191 1.00 89.62 565 GLY A C 1
ATOM 4472 O O . GLY A 1 565 ? -9.834 3.460 10.991 1.00 89.62 565 GLY A O 1
ATOM 4473 N N . VAL A 1 566 ? -10.589 3.132 13.087 1.00 91.25 566 VAL A N 1
ATOM 4474 C CA . VAL A 1 566 ? -12.012 3.355 12.760 1.00 91.25 566 VAL A CA 1
ATOM 4475 C C . VAL A 1 566 ? -12.546 4.619 13.416 1.00 91.25 566 VAL A C 1
ATOM 4477 O O . VAL A 1 566 ? -12.358 4.863 14.603 1.00 91.25 566 VAL A O 1
ATOM 4480 N N . ARG A 1 567 ? -13.277 5.403 12.620 1.00 92.62 567 ARG A N 1
ATOM 4481 C CA . ARG A 1 567 ? -13.982 6.616 13.042 1.00 92.62 567 ARG A CA 1
ATOM 4482 C C . ARG A 1 567 ? -15.435 6.560 12.588 1.00 92.62 567 ARG A C 1
ATOM 4484 O O . ARG A 1 567 ? -15.734 6.018 11.519 1.00 92.62 567 ARG A O 1
ATOM 4491 N N . ALA A 1 568 ? -16.341 7.161 13.353 1.00 94.06 568 ALA A N 1
ATOM 4492 C CA . ALA A 1 568 ? -17.711 7.384 12.908 1.00 94.06 568 ALA A CA 1
ATOM 4493 C C . ALA A 1 568 ? -18.173 8.806 13.206 1.00 94.06 568 ALA A C 1
ATOM 4495 O O . ALA A 1 568 ? -17.850 9.387 14.238 1.00 94.06 568 ALA A O 1
ATOM 4496 N N . GLN A 1 569 ? -18.961 9.352 12.286 1.00 94.31 569 GLN A N 1
ATOM 4497 C CA . GLN A 1 569 ? -19.484 10.707 12.360 1.00 94.31 569 GLN A CA 1
ATOM 4498 C C . GLN A 1 569 ? -20.998 10.672 12.173 1.00 94.31 569 GLN A C 1
ATOM 4500 O O . GLN A 1 569 ? -21.511 10.242 11.136 1.00 94.31 569 GLN A O 1
ATOM 4505 N N . LEU A 1 570 ? -21.718 11.128 13.194 1.00 94.00 570 LEU A N 1
ATOM 4506 C CA . LEU A 1 570 ? -23.153 11.355 13.154 1.00 94.00 570 LEU A CA 1
ATOM 4507 C C . LEU A 1 570 ? -23.432 12.649 12.382 1.00 94.00 570 LEU A C 1
ATOM 4509 O O . LEU A 1 570 ? -23.092 13.739 12.841 1.00 94.00 570 LEU A O 1
ATOM 4513 N N . ILE A 1 571 ? -24.100 12.524 11.237 1.00 92.62 571 ILE A N 1
ATOM 4514 C CA . ILE A 1 571 ? -24.652 13.647 10.480 1.00 92.62 571 ILE A CA 1
ATOM 4515 C C . ILE A 1 571 ? -26.116 13.826 10.890 1.00 92.62 571 ILE A C 1
ATOM 4517 O O . ILE A 1 571 ? -26.962 12.981 10.584 1.00 92.62 571 ILE A O 1
ATOM 4521 N N . ARG A 1 572 ? -26.429 14.941 11.558 1.00 90.12 572 ARG A N 1
ATOM 4522 C CA . ARG A 1 572 ? -27.798 15.341 11.940 1.00 90.12 572 ARG A CA 1
ATOM 4523 C C . ARG A 1 572 ? -27.968 16.853 11.740 1.00 90.12 572 ARG A C 1
ATOM 4525 O O . ARG A 1 572 ? -26.999 17.608 11.740 1.00 90.12 572 ARG A O 1
ATOM 4532 N N . THR A 1 573 ? -29.203 17.321 11.575 1.00 88.44 573 THR A N 1
ATOM 4533 C CA . THR A 1 573 ? -29.505 18.757 11.684 1.00 88.44 573 THR A CA 1
ATOM 4534 C C . THR A 1 573 ? -29.462 19.195 13.151 1.00 88.44 573 THR A C 1
ATOM 4536 O O . THR A 1 573 ? -30.159 18.619 13.983 1.00 88.44 573 THR A O 1
ATOM 4539 N N . LYS A 1 574 ? -28.676 20.229 13.466 1.00 86.81 574 LYS A N 1
ATOM 4540 C CA . LYS A 1 574 ? -28.539 20.811 14.811 1.00 86.81 574 LYS A CA 1
ATOM 4541 C C . LYS A 1 574 ? -29.015 22.263 14.792 1.00 86.81 574 LYS A C 1
ATOM 4543 O O . LYS A 1 574 ? -28.629 23.011 13.900 1.00 86.81 574 LYS A O 1
ATOM 4548 N N . SER A 1 575 ? -29.823 22.665 15.771 1.00 89.50 575 SER A N 1
ATOM 4549 C CA . SER A 1 575 ? -30.064 24.085 16.058 1.00 89.50 575 SER A CA 1
ATOM 4550 C C . SER A 1 575 ? -29.094 24.541 17.142 1.00 89.50 575 SER A C 1
ATOM 4552 O O . SER A 1 575 ? -28.894 23.820 18.123 1.00 89.50 575 SER A O 1
ATOM 4554 N N . THR A 1 576 ? -28.503 25.722 16.991 1.00 90.81 576 THR A N 1
ATOM 4555 C CA . THR A 1 576 ? -27.761 26.377 18.076 1.00 90.81 576 THR A CA 1
ATOM 4556 C C . THR A 1 576 ? -28.729 27.051 19.061 1.00 90.81 576 THR A C 1
ATOM 4558 O O . THR A 1 576 ? -29.936 27.127 18.797 1.00 90.81 576 THR A O 1
ATOM 4561 N N . LYS A 1 577 ? -28.227 27.529 20.210 1.00 89.50 577 LYS A N 1
ATOM 4562 C CA . LYS A 1 577 ? -29.042 28.264 21.204 1.00 89.50 577 LYS A CA 1
ATOM 4563 C C . LYS A 1 577 ? -29.425 29.660 20.697 1.00 89.50 577 LYS A C 1
ATOM 4565 O O . LYS A 1 577 ? -30.421 30.232 21.120 1.00 89.50 577 LYS A O 1
ATOM 4570 N N . GLU A 1 578 ? -28.632 30.161 19.760 1.00 92.38 578 GLU A N 1
ATOM 4571 C CA . GLU A 1 578 ? -28.718 31.444 19.075 1.00 92.38 578 GLU A CA 1
ATOM 4572 C C . GLU A 1 578 ? -29.676 31.388 17.864 1.00 92.38 578 GLU A C 1
ATOM 4574 O O . GLU A 1 578 ? -29.951 32.414 17.247 1.00 92.38 578 GLU A O 1
ATOM 4579 N N . GLY A 1 579 ? -30.201 30.199 17.530 1.00 89.00 579 GLY A N 1
ATOM 4580 C CA . GLY A 1 579 ? -31.191 29.986 16.469 1.00 89.00 579 GLY A CA 1
ATOM 4581 C C . GLY A 1 579 ? -30.624 29.636 15.087 1.00 89.00 579 GLY A C 1
ATOM 4582 O O . GLY A 1 579 ? -31.389 29.567 14.125 1.00 89.00 579 GLY A O 1
ATOM 4583 N N . GLU A 1 580 ? -29.317 29.389 14.952 1.00 92.31 580 GLU A N 1
ATOM 4584 C CA . GLU A 1 580 ? -28.732 28.942 13.682 1.00 92.31 580 GLU A CA 1
ATOM 4585 C C . GLU A 1 580 ? -29.057 27.460 13.426 1.00 92.31 580 GLU A C 1
ATOM 4587 O O . GLU A 1 580 ? -28.800 26.599 14.267 1.00 92.31 580 GLU A O 1
ATOM 4592 N N . VAL A 1 581 ? -29.600 27.142 12.244 1.00 90.50 581 VAL A N 1
ATOM 4593 C CA . VAL A 1 581 ? -29.981 25.771 11.861 1.00 90.50 581 VAL A CA 1
ATOM 4594 C C . VAL A 1 581 ? -28.913 25.142 10.960 1.00 90.50 581 VAL A C 1
ATOM 4596 O O . VAL A 1 581 ? -28.950 25.232 9.730 1.00 90.50 581 VAL A O 1
ATOM 4599 N N . MET A 1 582 ? -27.971 24.442 11.586 1.00 88.00 582 MET A N 1
ATOM 4600 C CA . MET A 1 582 ? -26.889 23.710 10.931 1.00 88.00 582 MET A CA 1
ATOM 4601 C C . MET A 1 582 ? -27.423 22.387 10.355 1.00 88.00 582 MET A C 1
ATOM 4603 O O . MET A 1 582 ? -27.494 21.367 11.040 1.00 88.00 582 MET A O 1
ATOM 4607 N N . THR A 1 583 ? -27.844 22.398 9.086 1.00 81.62 583 THR A N 1
ATOM 4608 C CA . THR A 1 583 ? -28.557 21.259 8.459 1.00 81.62 583 THR A CA 1
ATOM 4609 C C . THR A 1 583 ? -27.741 19.967 8.328 1.00 81.62 583 THR A C 1
ATOM 4611 O O . THR A 1 583 ? -28.320 18.882 8.383 1.00 81.62 583 THR A O 1
ATOM 4614 N N . GLN A 1 584 ? -26.419 20.075 8.178 1.00 83.50 584 GLN A N 1
ATOM 4615 C CA . GLN A 1 584 ? -25.471 18.962 8.051 1.00 83.50 584 GLN A CA 1
ATOM 4616 C C . GLN A 1 584 ? -24.359 19.114 9.098 1.00 83.50 584 GLN A C 1
ATOM 4618 O O . GLN A 1 584 ? -23.198 19.326 8.758 1.00 83.50 584 GLN A O 1
ATOM 4623 N N . TYR A 1 585 ? -24.730 19.086 10.380 1.00 87.69 585 TYR A N 1
ATOM 4624 C CA . TYR A 1 585 ? -23.760 19.122 11.469 1.00 87.69 585 TYR A CA 1
ATOM 4625 C C . TYR A 1 585 ? -23.137 17.736 11.656 1.00 87.69 585 TYR A C 1
ATOM 4627 O O . TYR A 1 585 ? -23.857 16.736 11.674 1.00 87.69 585 TYR A O 1
ATOM 4635 N N . PHE A 1 586 ? -21.813 17.696 11.794 1.00 89.94 586 PHE A N 1
ATOM 4636 C CA . PHE A 1 586 ? -21.041 16.485 12.050 1.00 89.94 586 PHE A CA 1
ATOM 4637 C C . PHE A 1 586 ? -20.666 16.446 13.534 1.00 89.94 586 PHE A C 1
ATOM 4639 O O . PHE A 1 586 ? -20.023 17.371 14.028 1.00 89.94 586 PHE A O 1
ATOM 4646 N N . THR A 1 587 ? -21.040 15.370 14.222 1.00 91.56 587 THR A N 1
ATOM 4647 C CA . THR A 1 587 ? -20.548 15.036 15.567 1.00 91.56 587 THR A CA 1
ATOM 4648 C C . THR A 1 587 ? -19.756 13.736 15.467 1.00 91.56 587 THR A C 1
ATOM 4650 O O . THR A 1 587 ? -20.277 12.756 14.938 1.00 91.56 587 THR A O 1
ATOM 4653 N N . GLU A 1 588 ? -18.515 13.705 15.946 1.00 92.12 588 GLU A N 1
ATOM 4654 C CA . GLU A 1 588 ? -17.745 12.458 16.047 1.00 92.12 588 GLU A CA 1
ATOM 4655 C C . GLU A 1 588 ? -18.323 11.569 17.164 1.00 92.12 588 GLU A C 1
ATOM 4657 O O . GLU A 1 588 ? -18.876 12.077 18.141 1.00 92.12 588 GLU A O 1
ATOM 4662 N N . LEU A 1 589 ? -18.268 10.249 16.987 1.00 91.50 589 LEU A N 1
ATOM 4663 C CA . LEU A 1 589 ? -18.709 9.268 17.980 1.00 91.50 589 LEU A CA 1
ATOM 4664 C C . LEU A 1 589 ? -17.482 8.557 18.550 1.00 91.50 589 LEU A C 1
ATOM 4666 O O . LEU A 1 589 ? -16.709 7.975 17.789 1.00 91.50 589 LEU A O 1
ATOM 4670 N N . GLU A 1 590 ? -17.331 8.576 19.873 1.00 89.94 590 GLU A N 1
ATOM 4671 C CA . GLU A 1 590 ? -16.260 7.847 20.558 1.00 89.94 590 GLU A CA 1
ATOM 4672 C C . GLU A 1 590 ? -16.455 6.336 20.389 1.00 89.94 590 GLU A C 1
ATOM 4674 O O . GLU A 1 590 ? -17.546 5.805 20.613 1.00 89.94 590 GLU A O 1
ATOM 4679 N N . ILE A 1 591 ? -15.404 5.656 19.936 1.00 89.75 591 ILE A N 1
ATOM 4680 C CA . ILE A 1 591 ? -15.437 4.269 19.475 1.00 89.75 591 ILE A CA 1
ATOM 4681 C C . ILE A 1 591 ? -14.267 3.499 20.072 1.00 89.75 591 ILE A C 1
ATOM 4683 O O . ILE A 1 591 ? -13.145 4.002 20.118 1.00 89.75 591 ILE A O 1
ATOM 4687 N N . GLY A 1 592 ? -14.532 2.247 20.437 1.00 80.44 592 GLY A N 1
ATOM 4688 C CA . GLY A 1 592 ? -13.506 1.273 20.777 1.00 80.44 592 GLY A CA 1
ATOM 4689 C C . GLY A 1 592 ? -13.913 -0.155 20.420 1.00 80.44 592 GLY A C 1
ATOM 4690 O O . GLY A 1 592 ? -14.968 -0.407 19.824 1.00 80.44 592 GLY A O 1
ATOM 4691 N N . THR A 1 593 ? -13.070 -1.097 20.824 1.00 77.88 593 THR A N 1
ATOM 4692 C CA . THR A 1 593 ? -13.361 -2.537 20.809 1.00 77.88 593 THR A CA 1
ATOM 4693 C C . THR A 1 593 ? -12.931 -3.137 22.134 1.00 77.88 593 THR A C 1
ATOM 4695 O O . THR A 1 593 ? -11.738 -3.160 22.421 1.00 77.88 593 THR A O 1
ATOM 4698 N N . ASP A 1 594 ? -13.892 -3.624 22.920 1.00 65.56 594 ASP A N 1
ATOM 4699 C CA . ASP A 1 594 ? -13.661 -4.392 24.150 1.00 65.56 594 ASP A CA 1
ATOM 4700 C C . ASP A 1 594 ? -12.593 -3.737 25.058 1.00 65.56 594 ASP A C 1
ATOM 4702 O O . ASP A 1 594 ? -11.551 -4.308 25.368 1.00 65.56 594 ASP A O 1
ATOM 4706 N N . ASP A 1 595 ? -12.862 -2.471 25.401 1.00 65.44 595 ASP A N 1
ATOM 4707 C CA . ASP A 1 595 ? -12.042 -1.541 26.201 1.00 65.44 595 ASP A CA 1
ATOM 4708 C C . ASP A 1 595 ? -10.667 -1.142 25.618 1.00 65.44 595 ASP A C 1
ATOM 4710 O O . ASP A 1 595 ? -9.942 -0.348 26.218 1.00 65.44 595 ASP A O 1
ATOM 4714 N N . SER A 1 596 ? -10.355 -1.576 24.393 1.00 59.34 596 SER A N 1
ATOM 4715 C CA . SER A 1 596 ? -9.309 -0.978 23.546 1.00 59.34 596 SER A CA 1
ATOM 4716 C C . SER A 1 596 ? -9.832 0.260 22.799 1.00 59.34 596 SER A C 1
ATOM 4718 O O . SER A 1 596 ? -11.034 0.381 22.551 1.00 59.34 596 SER A O 1
ATOM 4720 N N . GLY A 1 597 ? -8.926 1.172 22.422 1.00 69.06 597 GLY A N 1
ATOM 4721 C CA . GLY A 1 597 ? -9.246 2.424 21.718 1.00 69.06 597 GLY A CA 1
ATOM 4722 C C . GLY A 1 597 ? -9.669 2.259 20.247 1.00 69.06 597 GLY A C 1
ATOM 4723 O O . GLY A 1 597 ? -10.058 1.182 19.805 1.00 69.06 597 GLY A O 1
ATOM 4724 N N . SER A 1 598 ? -9.575 3.340 19.465 1.00 70.62 598 SER A N 1
ATOM 4725 C CA . SER A 1 598 ? -10.006 3.381 18.053 1.00 70.62 598 SER A CA 1
ATOM 4726 C C . SER A 1 598 ? -9.111 2.614 17.067 1.00 70.62 598 SER A C 1
ATOM 4728 O O . SER A 1 598 ? -9.473 2.485 15.892 1.00 70.62 598 SER A O 1
ATOM 4730 N N . ASP A 1 599 ? -7.949 2.141 17.523 1.00 78.69 599 ASP A N 1
ATOM 4731 C CA . ASP A 1 599 ? -6.956 1.426 16.721 1.00 78.69 599 ASP A CA 1
ATOM 4732 C C . ASP A 1 599 ? -7.211 -0.084 16.766 1.00 78.69 599 ASP A C 1
ATOM 4734 O O . ASP A 1 599 ? -7.267 -0.695 17.833 1.00 78.69 599 ASP A O 1
ATOM 4738 N N . LEU A 1 600 ? -7.370 -0.697 15.592 1.00 78.00 600 LEU A N 1
ATOM 4739 C CA . LEU A 1 600 ? -7.843 -2.071 15.447 1.00 78.00 600 LEU A CA 1
ATOM 4740 C C . LEU A 1 600 ? -6.753 -3.023 14.959 1.00 78.00 600 LEU A C 1
ATOM 4742 O O . LEU A 1 600 ? -6.105 -2.791 13.936 1.00 78.00 600 LEU A O 1
ATOM 4746 N N . PHE A 1 601 ? -6.650 -4.180 15.613 1.00 78.56 601 PHE A N 1
ATOM 4747 C CA . PHE A 1 601 ? -5.818 -5.286 15.147 1.00 78.56 601 PHE A CA 1
ATOM 4748 C C . PHE A 1 601 ? -6.644 -6.293 14.326 1.00 78.56 601 PHE A C 1
ATOM 4750 O O . PHE A 1 601 ? -7.318 -7.178 14.858 1.00 78.56 601 PHE A O 1
ATOM 4757 N N . PHE A 1 602 ? -6.622 -6.146 12.997 1.00 74.19 602 PHE A N 1
ATOM 4758 C CA . PHE A 1 602 ? -7.381 -7.006 12.081 1.00 74.19 602 PHE A CA 1
ATOM 4759 C C . PHE A 1 602 ? -6.736 -8.393 11.901 1.00 74.19 602 PHE A C 1
ATOM 4761 O O . PHE A 1 602 ? -5.905 -8.599 11.011 1.00 74.19 602 PHE A O 1
ATOM 4768 N N . ILE A 1 603 ? -7.196 -9.361 12.702 1.00 79.56 603 ILE A N 1
ATOM 4769 C CA . ILE A 1 603 ? -7.022 -10.807 12.450 1.00 79.56 603 ILE A CA 1
ATOM 4770 C C . ILE A 1 603 ? -8.308 -11.418 11.862 1.00 79.56 603 ILE A C 1
ATOM 4772 O O . ILE A 1 603 ? -8.271 -12.154 10.879 1.00 79.56 603 ILE A O 1
ATOM 4776 N N . TRP A 1 604 ? -9.460 -11.099 12.457 1.00 87.44 604 TRP A N 1
ATOM 4777 C CA . TRP A 1 604 ? -10.792 -11.581 12.072 1.00 87.44 604 TRP A CA 1
ATOM 4778 C C . TRP A 1 604 ? -11.828 -10.444 12.176 1.00 87.44 604 TRP A C 1
ATOM 4780 O O . TRP A 1 604 ? -11.501 -9.380 12.705 1.00 87.44 604 T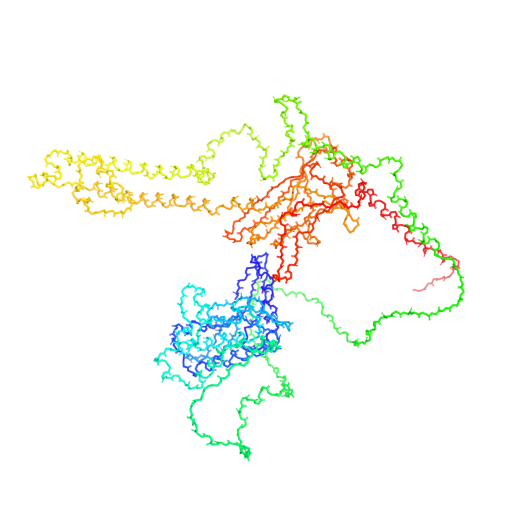RP A O 1
ATOM 4790 N N . PRO A 1 605 ? -13.070 -10.613 11.673 1.00 91.25 605 PRO A N 1
ATOM 4791 C CA . PRO A 1 605 ? -14.081 -9.562 11.727 1.00 91.25 605 PRO A CA 1
ATOM 4792 C C . PRO A 1 605 ? -14.390 -9.055 13.144 1.00 91.25 605 PRO A C 1
ATOM 4794 O O . PRO A 1 605 ? -14.903 -9.800 13.981 1.00 91.25 605 PRO A O 1
ATOM 4797 N N . MET A 1 606 ? -14.128 -7.769 13.379 1.00 89.75 606 MET A N 1
ATOM 4798 C CA . MET A 1 606 ? -14.365 -7.082 14.651 1.00 89.75 606 MET A CA 1
ATOM 4799 C C . MET A 1 606 ? -15.782 -6.517 14.722 1.00 89.75 606 MET A C 1
ATOM 4801 O O . MET A 1 606 ? -16.318 -6.028 13.724 1.00 89.75 606 MET A O 1
ATOM 4805 N N . VAL A 1 607 ? -16.384 -6.548 15.912 1.00 92.31 607 VAL A N 1
ATOM 4806 C CA . VAL A 1 607 ? -17.573 -5.747 16.227 1.00 92.31 607 VAL A CA 1
ATOM 4807 C C . VAL A 1 607 ? -17.084 -4.468 16.896 1.00 92.31 607 VAL A C 1
ATOM 4809 O O . VAL A 1 607 ? -16.457 -4.521 17.945 1.00 92.31 607 VAL A O 1
ATOM 4812 N N . ILE A 1 608 ? -17.342 -3.339 16.249 1.00 93.00 608 ILE A N 1
ATOM 4813 C CA . ILE A 1 608 ? -16.964 -2.000 16.698 1.00 93.00 608 ILE A CA 1
ATOM 4814 C C . ILE A 1 608 ? -18.079 -1.452 17.572 1.00 93.00 608 ILE A C 1
ATOM 4816 O O . ILE A 1 608 ? -19.247 -1.558 17.186 1.00 93.00 608 ILE A O 1
ATOM 4820 N N . GLU A 1 609 ? -17.730 -0.862 18.713 1.00 92.44 609 GLU A N 1
ATOM 4821 C CA . GLU A 1 609 ? -18.687 -0.421 19.722 1.00 92.44 609 GLU A CA 1
ATOM 4822 C C . GLU A 1 609 ? -18.582 1.082 20.014 1.00 92.44 609 GLU A C 1
ATOM 4824 O O . GLU A 1 609 ? -17.501 1.625 20.239 1.00 92.44 609 GLU A O 1
ATOM 4829 N N . HIS A 1 610 ? -19.740 1.740 20.052 1.00 93.31 610 HIS A N 1
ATOM 4830 C CA . HIS A 1 610 ? -19.945 3.060 20.638 1.00 93.31 610 HIS A CA 1
ATOM 4831 C C . HIS A 1 610 ? -20.872 2.902 21.851 1.00 93.31 610 HIS A C 1
ATOM 4833 O O . HIS A 1 610 ? -22.070 2.636 21.693 1.00 93.31 610 HIS A O 1
ATOM 4839 N N . LYS A 1 611 ? -20.316 3.046 23.060 1.00 91.69 611 LYS A N 1
ATOM 4840 C CA . LYS A 1 611 ? -21.080 3.040 24.316 1.00 91.69 611 LYS A CA 1
ATOM 4841 C C . LYS A 1 611 ? -21.914 4.326 24.385 1.00 91.69 611 LYS A C 1
ATOM 4843 O O . LYS A 1 611 ? -21.382 5.415 24.187 1.00 91.69 611 LYS A O 1
ATOM 4848 N N . ILE A 1 612 ? -23.220 4.213 24.627 1.00 92.75 612 ILE A N 1
ATOM 4849 C CA . ILE A 1 612 ? -24.138 5.363 24.654 1.00 92.75 612 ILE A CA 1
ATOM 4850 C C . ILE A 1 612 ? -24.171 5.932 26.081 1.00 92.75 612 ILE A C 1
ATOM 4852 O O . ILE A 1 612 ? -25.064 5.634 26.876 1.00 92.75 612 ILE A O 1
ATOM 4856 N N . ASP A 1 613 ? -23.145 6.714 26.400 1.00 88.75 613 ASP A N 1
ATOM 4857 C CA . ASP A 1 613 ? -22.930 7.380 27.686 1.00 88.75 613 ASP A CA 1
ATOM 4858 C C . ASP A 1 613 ? -23.611 8.767 27.760 1.00 88.75 613 ASP A C 1
ATOM 4860 O O . ASP A 1 613 ? -24.349 9.154 26.855 1.00 88.75 613 ASP A O 1
ATOM 4864 N N . GLU A 1 614 ? -23.354 9.537 28.827 1.00 88.38 614 GLU A N 1
ATOM 4865 C CA . GLU A 1 614 ? -23.937 10.879 29.005 1.00 88.38 614 GLU A CA 1
ATOM 4866 C C . GLU A 1 614 ? -23.417 11.922 27.989 1.00 88.38 614 GLU A C 1
ATOM 4868 O O . GLU A 1 614 ? -24.102 12.918 27.740 1.00 88.38 614 GLU A O 1
ATOM 4873 N N . ASN A 1 615 ? -22.246 11.694 27.377 1.00 88.31 615 ASN A N 1
ATOM 4874 C CA . ASN A 1 615 ? -21.674 12.554 26.334 1.00 88.31 615 ASN A CA 1
ATOM 4875 C C . ASN A 1 615 ? -22.214 12.228 24.927 1.00 88.31 615 ASN A C 1
ATOM 4877 O O . ASN A 1 615 ? -22.236 13.100 24.050 1.00 88.31 615 ASN A O 1
ATOM 4881 N N . SER A 1 616 ? -22.671 10.992 24.697 1.00 91.25 616 SER A N 1
ATOM 4882 C CA . SER A 1 616 ? -23.159 10.531 23.398 1.00 91.25 616 SER A CA 1
ATOM 4883 C C . SER A 1 616 ? -24.321 11.384 22.855 1.00 91.25 616 SER A C 1
ATOM 4885 O O . SER A 1 616 ? -25.346 11.566 23.523 1.00 91.25 616 SER A O 1
ATOM 4887 N N . PRO A 1 617 ? -24.283 11.812 21.575 1.00 89.38 617 PRO A N 1
ATOM 4888 C CA . PRO A 1 617 ? -25.406 12.503 20.932 1.00 89.38 617 PRO A CA 1
ATOM 4889 C C . PRO A 1 617 ? -26.642 11.602 20.710 1.00 89.38 617 PRO A C 1
ATOM 4891 O O . PRO A 1 617 ? -27.650 12.062 20.159 1.00 89.38 617 PRO A O 1
ATOM 4894 N N . LEU A 1 618 ? -26.574 10.326 21.112 1.00 90.75 618 LEU A N 1
ATOM 4895 C CA . LEU A 1 618 ? -27.676 9.365 21.091 1.00 90.75 618 LEU A CA 1
ATOM 4896 C C . LEU A 1 618 ? -28.318 9.147 22.480 1.00 90.75 618 LEU A C 1
ATOM 4898 O O . LEU A 1 618 ? -29.373 8.523 22.550 1.00 90.75 618 LEU A O 1
ATOM 4902 N N . TYR A 1 619 ? -27.748 9.694 23.565 1.00 91.62 619 TYR A N 1
ATOM 4903 C CA . TYR A 1 619 ? -28.118 9.406 24.965 1.00 91.62 619 TYR A CA 1
ATOM 4904 C C . TYR A 1 619 ? -29.612 9.563 25.305 1.00 91.62 619 TYR A C 1
ATOM 4906 O O . TYR A 1 619 ? -30.177 8.766 26.054 1.00 91.62 619 TYR A O 1
ATOM 4914 N N . ASN A 1 620 ? -30.270 10.568 24.718 1.00 89.81 620 ASN A N 1
ATOM 4915 C CA . ASN A 1 620 ? -31.683 10.886 24.959 1.00 89.81 620 ASN A CA 1
ATOM 4916 C C . ASN A 1 620 ? -32.655 10.195 23.970 1.00 89.81 620 ASN A C 1
ATOM 4918 O O . ASN A 1 620 ? -33.840 10.514 23.975 1.00 89.81 620 ASN A O 1
ATOM 4922 N N . LEU A 1 621 ? -32.189 9.293 23.095 1.00 88.06 621 LEU A N 1
ATOM 4923 C CA . LEU A 1 621 ? -33.035 8.619 22.098 1.00 88.06 621 LEU A CA 1
ATOM 4924 C C . LEU A 1 621 ? -33.534 7.267 22.619 1.00 88.06 621 LEU A C 1
ATOM 4926 O O . LEU A 1 621 ? -32.731 6.388 22.928 1.00 88.06 621 LEU A O 1
ATOM 4930 N N . ASN A 1 622 ? -34.852 7.077 22.651 1.00 89.25 622 ASN A N 1
ATOM 4931 C CA . ASN A 1 622 ? -35.482 5.765 22.843 1.00 89.25 622 ASN A CA 1
ATOM 4932 C C . ASN A 1 622 ? -35.646 5.015 21.501 1.00 89.25 622 ASN A C 1
ATOM 4934 O O . ASN A 1 622 ? -35.410 5.567 20.418 1.00 89.25 622 ASN A O 1
ATOM 4938 N N . ALA A 1 623 ? -36.095 3.756 21.560 1.00 87.38 623 ALA A N 1
ATOM 4939 C CA . ALA A 1 623 ? -36.259 2.907 20.378 1.00 87.38 623 ALA A CA 1
ATOM 4940 C C . ALA A 1 623 ? -37.237 3.480 19.329 1.00 87.38 623 ALA A C 1
ATOM 4942 O O . ALA A 1 623 ? -37.021 3.320 18.126 1.00 87.38 623 ALA A O 1
ATOM 4943 N N . THR A 1 624 ? -38.304 4.165 19.752 1.00 86.56 624 THR A N 1
ATOM 4944 C CA . THR A 1 624 ? -39.293 4.774 18.844 1.00 86.56 624 THR A CA 1
ATOM 4945 C C . THR A 1 624 ? -38.773 6.027 18.145 1.00 86.56 624 THR A C 1
ATOM 4947 O O . THR A 1 624 ? -38.986 6.182 16.940 1.00 86.56 624 THR A O 1
ATOM 4950 N N . ASP A 1 625 ? -38.054 6.895 18.854 1.00 86.75 625 ASP A N 1
ATOM 4951 C CA . ASP A 1 625 ? -37.496 8.129 18.291 1.00 86.75 625 ASP A CA 1
ATOM 4952 C C . ASP A 1 625 ? -36.362 7.829 17.308 1.00 86.75 625 ASP A C 1
ATOM 4954 O O . ASP A 1 625 ? -36.254 8.479 16.265 1.00 86.75 625 ASP A O 1
ATOM 4958 N N . MET A 1 626 ? -35.599 6.759 17.562 1.00 86.75 626 MET A N 1
ATOM 4959 C CA . MET A 1 626 ? -34.576 6.236 16.652 1.00 86.75 626 MET A CA 1
ATOM 4960 C C . MET A 1 626 ? -35.121 5.927 15.241 1.00 86.75 626 MET A C 1
ATOM 4962 O O . MET A 1 626 ? -34.381 6.049 14.269 1.00 86.75 626 MET A O 1
ATOM 4966 N N . LEU A 1 627 ? -36.409 5.577 15.094 1.00 84.31 627 LEU A N 1
ATOM 4967 C CA . LEU A 1 627 ? -37.053 5.360 13.785 1.00 84.31 627 LEU A CA 1
ATOM 4968 C C . LEU A 1 627 ? -37.597 6.645 13.134 1.00 84.31 627 LEU A C 1
ATOM 4970 O O . LEU A 1 627 ? -37.768 6.683 11.911 1.00 84.31 627 LEU A O 1
ATOM 4974 N N . GLN A 1 628 ? -37.902 7.679 13.922 1.00 85.12 628 GLN A N 1
ATOM 4975 C CA . GLN A 1 628 ? -38.518 8.926 13.444 1.00 85.12 628 GLN A CA 1
ATOM 4976 C C . GLN A 1 628 ? -37.484 9.998 13.076 1.00 85.12 628 GLN A C 1
ATOM 4978 O O . GLN A 1 628 ? -37.671 10.738 12.101 1.00 85.12 628 GLN A O 1
ATOM 4983 N N . ASP A 1 629 ? -36.398 10.078 13.846 1.00 84.44 629 ASP A N 1
ATOM 4984 C CA . ASP A 1 629 ? -35.327 11.054 13.672 1.00 84.44 629 ASP A CA 1
ATOM 4985 C C . ASP A 1 629 ? -34.559 10.823 12.352 1.00 84.44 629 ASP A C 1
ATOM 4987 O O . ASP A 1 629 ? -34.473 9.708 11.832 1.00 84.44 629 ASP A O 1
ATOM 4991 N N . LYS A 1 630 ? -34.022 11.902 11.773 1.00 86.81 630 LYS A N 1
ATOM 4992 C CA . LYS A 1 630 ? -33.365 11.925 10.460 1.00 86.81 630 LYS A CA 1
ATOM 4993 C C . LYS A 1 630 ? -31.884 12.228 10.627 1.00 86.81 630 LYS A C 1
ATOM 4995 O O . LYS A 1 630 ? -31.464 13.385 10.611 1.00 86.81 630 LYS A O 1
ATOM 5000 N N . PHE A 1 631 ? -31.110 11.159 10.715 1.00 90.81 631 PHE A N 1
ATOM 5001 C CA . PHE A 1 631 ? -29.663 11.191 10.836 1.00 90.81 631 PHE A CA 1
ATOM 5002 C C . PHE A 1 631 ? -29.019 10.082 9.990 1.00 90.81 631 PHE A C 1
ATOM 5004 O O . PHE A 1 631 ? -29.674 9.114 9.584 1.00 90.81 631 PHE A O 1
ATOM 5011 N N . GLU A 1 632 ? -27.727 10.241 9.724 1.00 93.25 632 GLU A N 1
ATOM 5012 C CA . GLU A 1 632 ? -26.884 9.274 9.022 1.00 93.25 632 GLU A CA 1
ATOM 5013 C C . GLU A 1 632 ? -25.552 9.157 9.765 1.00 93.25 632 GLU A C 1
ATOM 5015 O O . GLU A 1 632 ? -24.847 10.147 9.929 1.00 93.25 632 GLU A O 1
ATOM 5020 N N . ILE A 1 633 ? -25.203 7.954 10.219 1.00 94.50 633 ILE A N 1
ATOM 5021 C CA . ILE A 1 633 ? -23.899 7.672 10.825 1.00 94.50 633 ILE A CA 1
ATOM 5022 C C . ILE A 1 633 ? -22.971 7.214 9.705 1.00 94.50 633 ILE A C 1
ATOM 5024 O O . ILE A 1 633 ? -23.137 6.113 9.178 1.00 94.50 633 ILE A O 1
ATOM 5028 N N . VAL A 1 634 ? -22.019 8.056 9.312 1.00 95.19 634 VAL A N 1
ATOM 5029 C CA . VAL A 1 634 ? -20.965 7.691 8.358 1.00 95.19 634 VAL A CA 1
ATOM 5030 C C . VAL A 1 634 ? -19.845 7.006 9.128 1.00 95.19 634 VAL A C 1
ATOM 5032 O O . VAL A 1 634 ? -19.335 7.568 10.090 1.00 95.19 634 VAL A O 1
ATOM 5035 N N . VAL A 1 635 ? -19.459 5.805 8.699 1.00 94.81 635 VAL A N 1
ATOM 5036 C CA . VAL A 1 635 ? -18.325 5.058 9.258 1.00 94.81 635 VAL A CA 1
ATOM 5037 C C . VAL A 1 635 ? -17.166 5.064 8.271 1.00 94.81 635 VAL A C 1
ATOM 5039 O O . VAL A 1 635 ? -17.364 4.937 7.057 1.00 94.81 635 VAL A O 1
ATOM 5042 N N . ILE A 1 636 ? -15.959 5.229 8.797 1.00 93.50 636 ILE A N 1
ATOM 5043 C CA . ILE A 1 636 ? -14.719 5.360 8.039 1.00 93.50 636 ILE A CA 1
ATOM 5044 C C . ILE A 1 636 ? -13.693 4.412 8.661 1.00 93.50 636 ILE A C 1
ATOM 5046 O O . ILE A 1 636 ? -13.463 4.452 9.866 1.00 93.50 636 ILE A O 1
ATOM 5050 N N . LEU A 1 637 ? -13.094 3.563 7.829 1.00 91.12 637 LEU A N 1
ATOM 5051 C CA . LEU A 1 637 ? -11.982 2.686 8.184 1.00 91.12 637 LEU A CA 1
ATOM 5052 C C . LEU A 1 637 ? -10.771 3.114 7.357 1.00 91.12 637 LEU A C 1
ATOM 5054 O O . LEU A 1 637 ? -10.804 3.057 6.123 1.00 91.12 637 LEU A O 1
ATOM 5058 N N . GLU A 1 638 ? -9.728 3.557 8.045 1.00 90.38 638 GLU A N 1
ATOM 5059 C CA . GLU A 1 638 ? -8.444 3.969 7.480 1.00 90.38 638 GLU A CA 1
ATOM 5060 C C . GLU A 1 638 ? -7.363 2.981 7.907 1.00 90.38 638 GLU A C 1
ATOM 5062 O O . GLU A 1 638 ? -7.451 2.391 8.976 1.00 90.38 638 GLU A O 1
ATOM 5067 N N . GLY A 1 639 ? -6.350 2.777 7.070 1.00 89.25 639 GLY A N 1
ATOM 5068 C CA . GLY A 1 639 ? -5.206 1.935 7.415 1.00 89.25 639 GLY A CA 1
ATOM 5069 C C . GLY A 1 639 ? -4.275 1.707 6.233 1.00 89.25 639 GLY A C 1
ATOM 5070 O O . GLY A 1 639 ? -4.609 2.028 5.089 1.00 89.25 639 GLY A O 1
ATOM 5071 N N . THR A 1 640 ? -3.093 1.162 6.500 1.00 88.19 640 THR A N 1
ATOM 5072 C CA . THR A 1 640 ? -2.034 0.975 5.500 1.00 88.19 640 THR A CA 1
ATOM 5073 C C . THR A 1 640 ? -2.010 -0.458 4.988 1.00 88.19 640 THR A C 1
ATOM 5075 O O . THR A 1 640 ? -2.000 -1.415 5.756 1.00 88.19 640 THR A O 1
ATOM 5078 N N . VAL A 1 641 ? -2.003 -0.624 3.667 1.00 85.69 641 VAL A N 1
ATOM 5079 C CA . VAL A 1 641 ? -1.978 -1.942 3.030 1.00 85.69 641 VAL A CA 1
ATOM 5080 C C . VAL A 1 641 ? -0.555 -2.494 3.071 1.00 85.69 641 VAL A C 1
ATOM 5082 O O . VAL A 1 641 ? 0.311 -2.028 2.332 1.00 85.69 641 VAL A O 1
ATOM 5085 N N . GLU A 1 642 ? -0.347 -3.524 3.892 1.00 80.94 642 GLU A N 1
ATOM 5086 C CA . GLU A 1 642 ? 0.915 -4.256 4.097 1.00 80.94 642 GLU A CA 1
ATOM 5087 C C . GLU A 1 642 ? 1.707 -4.480 2.795 1.00 80.94 642 GLU A C 1
ATOM 5089 O O . GLU A 1 642 ? 2.863 -4.087 2.679 1.00 80.94 642 GLU A O 1
ATOM 5094 N N . SER A 1 643 ? 1.052 -5.014 1.760 1.00 79.81 643 SER A N 1
ATOM 5095 C CA . SER A 1 643 ? 1.691 -5.372 0.487 1.00 79.81 643 SER A CA 1
ATOM 5096 C C . SER A 1 643 ? 2.072 -4.195 -0.431 1.00 79.81 643 SER A C 1
ATOM 5098 O O . SER A 1 643 ? 2.560 -4.441 -1.532 1.00 79.81 643 SER A O 1
ATOM 5100 N N . THR A 1 644 ? 1.772 -2.940 -0.073 1.00 80.69 644 THR A N 1
ATOM 5101 C CA . THR A 1 644 ? 2.092 -1.758 -0.908 1.00 80.69 644 THR A CA 1
ATOM 5102 C C . THR A 1 644 ? 2.560 -0.522 -0.135 1.00 80.69 644 THR A C 1
ATOM 5104 O O . THR A 1 644 ? 2.938 0.460 -0.772 1.00 80.69 644 THR A O 1
ATOM 5107 N N . GLY A 1 645 ? 2.486 -0.512 1.200 1.00 82.56 645 GLY A N 1
ATOM 5108 C CA . GLY A 1 645 ? 2.786 0.666 2.025 1.00 82.56 645 GLY A CA 1
ATOM 5109 C C . GLY A 1 645 ? 1.843 1.860 1.802 1.00 82.56 645 GLY A C 1
ATOM 5110 O O . GLY A 1 645 ? 2.095 2.944 2.319 1.00 82.56 645 GLY A O 1
ATOM 5111 N N . GLN A 1 646 ? 0.763 1.697 1.028 1.00 83.50 646 GLN A N 1
ATOM 5112 C CA . GLN A 1 646 ? -0.188 2.774 0.745 1.00 83.50 646 GLN A CA 1
ATOM 5113 C C . GLN A 1 646 ? -1.354 2.763 1.728 1.00 83.50 646 GLN A C 1
ATOM 5115 O O . GLN A 1 646 ? -1.966 1.718 1.968 1.00 83.50 646 GLN A O 1
ATOM 5120 N N . SER A 1 647 ? -1.725 3.943 2.219 1.00 86.25 647 SER A N 1
ATOM 5121 C CA . SER A 1 647 ? -2.965 4.129 2.964 1.00 86.25 647 SER A CA 1
ATOM 5122 C C . SER A 1 647 ? -4.191 3.907 2.070 1.00 86.25 647 SER A C 1
ATOM 5124 O O . SER A 1 647 ? -4.230 4.266 0.889 1.00 86.25 647 SER A O 1
ATOM 5126 N N . THR A 1 648 ? -5.218 3.287 2.642 1.00 86.31 648 THR A N 1
ATOM 5127 C CA . THR A 1 648 ? -6.523 3.075 2.020 1.00 86.31 648 THR A CA 1
ATOM 5128 C C . THR A 1 648 ? -7.621 3.541 2.974 1.00 86.31 648 THR A C 1
ATOM 5130 O O . THR A 1 648 ? -7.447 3.519 4.190 1.00 86.31 648 THR A O 1
ATOM 5133 N N . GLN A 1 649 ? -8.747 3.994 2.420 1.00 89.69 649 GLN A N 1
ATOM 5134 C CA . GLN A 1 649 ? -9.897 4.464 3.193 1.00 89.69 649 GLN A CA 1
ATOM 5135 C C . GLN A 1 649 ? -11.175 3.838 2.632 1.00 89.69 649 GLN A C 1
ATOM 5137 O O . GLN A 1 649 ? -11.649 4.222 1.552 1.00 89.69 649 GLN A O 1
ATOM 5142 N N . ALA A 1 650 ? -11.743 2.899 3.386 1.00 90.88 650 ALA A N 1
ATOM 5143 C CA . ALA A 1 650 ? -13.074 2.362 3.149 1.00 90.88 650 ALA A CA 1
ATOM 5144 C C . ALA A 1 650 ? -14.110 3.175 3.939 1.00 90.88 650 ALA A C 1
ATOM 5146 O O . ALA A 1 650 ? -13.829 3.701 5.016 1.00 90.88 650 ALA A O 1
ATOM 5147 N N . ARG A 1 651 ? -15.315 3.316 3.385 1.00 93.38 651 ARG A N 1
ATOM 5148 C CA . ARG A 1 651 ? -16.403 4.108 3.975 1.00 93.38 651 ARG A CA 1
ATOM 5149 C C . ARG A 1 651 ? -17.727 3.377 3.808 1.00 93.38 651 ARG A C 1
ATOM 5151 O O . ARG A 1 651 ? -17.925 2.676 2.818 1.00 93.38 651 ARG A O 1
ATOM 5158 N N . SER A 1 652 ? -18.650 3.599 4.730 1.00 94.94 652 SER A N 1
ATOM 5159 C CA . SER A 1 652 ? -20.054 3.203 4.607 1.00 94.94 652 SER A CA 1
ATOM 5160 C C . SER A 1 652 ? -20.920 4.166 5.422 1.00 94.94 652 SER A C 1
ATOM 5162 O O . SER A 1 652 ? -20.403 5.081 6.063 1.00 94.94 652 SER A O 1
ATOM 5164 N N . SER A 1 653 ? -22.239 3.989 5.419 1.00 95.12 653 SER A N 1
ATOM 5165 C CA . SER A 1 653 ? -23.098 4.701 6.367 1.00 95.12 653 SER A CA 1
ATOM 5166 C C . SER A 1 653 ? -24.301 3.883 6.813 1.00 95.12 653 SER A C 1
ATOM 5168 O O . SER A 1 653 ? -24.716 2.938 6.138 1.00 95.12 653 SER A O 1
ATOM 5170 N N . TYR A 1 654 ? -24.868 4.258 7.953 1.00 95.12 654 TYR A N 1
ATOM 5171 C CA . TYR A 1 654 ? -26.105 3.721 8.505 1.00 95.12 654 TYR A CA 1
ATOM 5172 C C . TYR A 1 654 ? -27.098 4.871 8.646 1.00 95.12 654 TYR A C 1
ATOM 5174 O O . TYR A 1 654 ? -26.893 5.781 9.449 1.00 95.12 654 TYR A O 1
ATOM 5182 N N . ILE A 1 655 ? -28.168 4.850 7.852 1.00 92.75 655 ILE A N 1
ATOM 5183 C CA . ILE A 1 655 ? -29.333 5.704 8.131 1.00 92.75 655 ILE A CA 1
ATOM 5184 C C . ILE A 1 655 ? -30.167 5.080 9.253 1.00 92.75 655 ILE A C 1
ATOM 5186 O O . ILE A 1 655 ? -30.095 3.874 9.471 1.00 92.75 655 ILE A O 1
ATOM 5190 N N . ASN A 1 656 ? -31.008 5.877 9.907 1.00 88.38 656 ASN A N 1
ATOM 5191 C CA . ASN A 1 656 ? -31.909 5.459 10.989 1.00 88.38 656 ASN A CA 1
ATOM 5192 C C . ASN A 1 656 ? -32.557 4.054 10.829 1.00 88.38 656 ASN A C 1
ATOM 5194 O O . ASN A 1 656 ? -32.478 3.224 11.726 1.00 88.38 656 ASN A O 1
ATOM 5198 N N . THR A 1 657 ? -33.118 3.729 9.658 1.00 88.75 657 THR A N 1
ATOM 5199 C CA . THR A 1 657 ? -33.774 2.432 9.367 1.00 88.75 657 THR A CA 1
ATOM 5200 C C . THR A 1 657 ? -32.820 1.257 9.101 1.00 88.75 657 THR A C 1
ATOM 5202 O O . THR A 1 657 ? -33.271 0.150 8.821 1.00 88.75 657 THR A O 1
ATOM 5205 N N . GLU A 1 658 ? -31.511 1.501 9.071 1.00 92.12 658 GLU A N 1
ATOM 5206 C CA . GLU A 1 658 ? -30.462 0.478 8.939 1.00 92.12 658 GLU A CA 1
ATOM 5207 C C . GLU A 1 658 ? -29.870 0.096 10.311 1.00 92.12 658 GLU A C 1
ATOM 5209 O O . GLU A 1 658 ? -28.940 -0.708 10.361 1.00 92.12 658 GLU A O 1
ATOM 5214 N N . ILE A 1 659 ? -30.417 0.646 11.403 1.00 93.75 659 ILE A N 1
ATOM 5215 C CA . ILE A 1 659 ? -30.068 0.345 12.795 1.00 93.75 659 ILE A CA 1
ATOM 5216 C C . ILE A 1 659 ? -31.187 -0.508 13.413 1.00 93.75 659 ILE A C 1
ATOM 5218 O O . ILE A 1 659 ? -32.363 -0.166 13.289 1.00 93.75 659 ILE A O 1
ATOM 5222 N N . LEU A 1 660 ? -30.832 -1.623 14.056 1.00 93.31 660 LEU A N 1
ATOM 5223 C CA . LEU A 1 660 ? -31.772 -2.585 14.646 1.00 93.31 660 LEU A CA 1
ATOM 5224 C C . LEU A 1 660 ? -31.688 -2.567 16.181 1.00 93.31 660 LEU A C 1
ATOM 5226 O O . LEU A 1 660 ? -30.652 -2.917 16.745 1.00 93.31 660 LEU A O 1
ATOM 5230 N N . TRP A 1 661 ? -32.768 -2.183 16.864 1.00 92.62 661 TRP A N 1
ATOM 5231 C CA . TRP A 1 661 ? -32.831 -2.164 18.332 1.00 92.62 661 TRP A CA 1
ATOM 5232 C C . TRP A 1 661 ? -33.220 -3.533 18.911 1.00 92.62 661 TRP A C 1
ATOM 5234 O O . TRP A 1 661 ? -34.162 -4.174 18.439 1.00 92.62 661 TRP A O 1
ATOM 5244 N N . GLY A 1 662 ? -32.516 -3.974 19.955 1.00 92.44 662 GLY A N 1
ATOM 5245 C CA . GLY A 1 662 ? -32.675 -5.305 20.549 1.00 92.44 662 GLY A CA 1
ATOM 5246 C C . GLY A 1 662 ? -32.061 -6.420 19.700 1.00 92.44 662 GLY A C 1
ATOM 5247 O O . GLY A 1 662 ? -32.576 -7.533 19.682 1.00 92.44 662 GLY A O 1
ATOM 5248 N N . HIS A 1 663 ? -30.986 -6.126 18.964 1.00 93.44 663 HIS A N 1
ATOM 5249 C CA . HIS A 1 663 ? -30.257 -7.101 18.147 1.00 93.44 663 HIS A CA 1
ATOM 5250 C C . HIS A 1 663 ? -28.788 -7.195 18.570 1.00 93.44 663 HIS A C 1
ATOM 5252 O O . HIS A 1 663 ? -28.165 -6.196 18.924 1.00 93.44 663 HIS A O 1
ATOM 5258 N N . ARG A 1 664 ? -28.213 -8.394 18.466 1.00 93.56 664 ARG A N 1
ATOM 5259 C CA . ARG A 1 664 ? -26.781 -8.672 18.642 1.00 93.56 664 ARG A CA 1
ATOM 5260 C C . ARG A 1 664 ? -26.242 -9.348 17.381 1.00 93.56 664 ARG A C 1
ATOM 5262 O O . ARG A 1 664 ? -26.989 -10.039 16.696 1.00 93.56 664 ARG A O 1
ATOM 5269 N N . PHE A 1 665 ? -24.968 -9.145 17.050 1.00 95.00 665 PHE A N 1
ATOM 5270 C CA . PHE A 1 665 ? -24.333 -9.869 15.945 1.00 95.00 665 PHE A CA 1
ATOM 5271 C C . PHE A 1 665 ? -24.043 -11.324 16.314 1.00 95.00 665 PHE A C 1
ATOM 5273 O O . PHE A 1 665 ? -23.523 -11.604 17.394 1.00 95.00 665 PHE A O 1
ATOM 5280 N N . ASP A 1 666 ? -24.291 -12.231 15.375 1.00 91.88 666 ASP A N 1
ATOM 5281 C CA . ASP A 1 666 ? -23.984 -13.651 15.544 1.00 91.88 666 ASP A CA 1
ATOM 5282 C C . ASP A 1 666 ? -22.464 -13.908 15.484 1.00 91.88 666 ASP A C 1
ATOM 5284 O O . ASP A 1 666 ? -21.758 -13.214 14.737 1.00 91.88 666 ASP A O 1
ATOM 5288 N N . PRO A 1 667 ? -21.922 -14.880 16.246 1.00 90.06 667 PRO A N 1
ATOM 5289 C CA . PRO A 1 667 ? -20.497 -15.209 16.225 1.00 90.06 667 PRO A CA 1
ATOM 5290 C C . PRO A 1 667 ? -20.092 -15.846 14.887 1.00 90.06 667 PRO A C 1
ATOM 5292 O O . PRO A 1 667 ? -20.714 -16.804 14.429 1.00 90.06 667 PRO A O 1
ATOM 5295 N N . VAL A 1 668 ? -19.033 -15.303 14.276 1.00 90.50 668 VAL A N 1
ATOM 5296 C CA . VAL A 1 668 ? -18.545 -15.682 12.931 1.00 90.50 668 VAL A CA 1
ATOM 5297 C C . VAL A 1 668 ? -17.251 -16.487 12.938 1.00 90.50 668 VAL A C 1
ATOM 5299 O O . VAL A 1 668 ? -16.929 -17.109 11.932 1.00 90.50 668 VAL A O 1
ATOM 5302 N N . VAL A 1 669 ? -16.502 -16.461 14.042 1.00 90.06 669 VAL A N 1
ATOM 5303 C CA . VAL A 1 669 ? -15.260 -17.225 14.202 1.00 90.06 669 VAL A CA 1
ATOM 5304 C C . VAL A 1 669 ? -15.582 -18.505 14.960 1.00 90.06 669 VAL A C 1
ATOM 5306 O O . VAL A 1 669 ? -16.157 -18.449 16.048 1.00 90.06 669 VAL A O 1
ATOM 5309 N N . LEU A 1 670 ? -15.212 -19.649 14.392 1.00 88.69 670 LEU A N 1
ATOM 5310 C CA . LEU A 1 670 ? -15.391 -20.973 14.981 1.00 88.69 670 LEU A CA 1
ATOM 5311 C C . LEU A 1 670 ? -14.049 -21.709 14.962 1.00 88.69 670 LEU A C 1
ATOM 5313 O O . LEU A 1 670 ? -13.307 -21.622 13.988 1.00 88.69 670 LEU A O 1
ATOM 5317 N N . TYR A 1 671 ? -13.716 -22.437 16.027 1.00 89.56 671 TYR A N 1
ATOM 5318 C CA . TYR A 1 671 ? -12.508 -23.264 16.037 1.00 89.56 671 TYR A CA 1
ATOM 5319 C C . TYR A 1 671 ? -12.806 -24.646 15.447 1.00 89.56 671 TYR A C 1
ATOM 5321 O O . TYR A 1 671 ? -13.521 -25.452 16.051 1.00 89.56 671 TYR A O 1
ATOM 5329 N N . ASN A 1 672 ? -12.254 -24.915 14.267 1.00 90.12 672 ASN A N 1
ATOM 5330 C CA . ASN A 1 672 ? -12.370 -26.189 13.579 1.00 90.12 672 ASN A CA 1
ATOM 5331 C C . ASN A 1 672 ? -11.314 -27.157 14.140 1.00 90.12 672 ASN A C 1
ATOM 5333 O O . ASN A 1 672 ? -10.119 -27.032 13.864 1.00 90.12 672 ASN A O 1
ATOM 5337 N N . LYS A 1 673 ? -11.764 -28.117 14.960 1.00 90.44 673 LYS A N 1
ATOM 5338 C CA . LYS A 1 673 ? -10.885 -29.075 15.653 1.00 90.44 673 LYS A CA 1
ATOM 5339 C C . LYS A 1 673 ? -10.145 -30.009 14.697 1.00 90.44 673 LYS A C 1
ATOM 5341 O O . LYS A 1 673 ? -9.010 -30.370 14.993 1.00 90.44 673 LYS A O 1
ATOM 5346 N N . ASP A 1 674 ? -10.749 -30.361 13.568 1.00 88.31 674 ASP A N 1
ATOM 5347 C CA . ASP A 1 674 ? -10.177 -31.324 12.622 1.00 88.31 674 ASP A CA 1
ATOM 5348 C C . ASP A 1 674 ? -9.071 -30.678 11.772 1.00 88.31 674 ASP A C 1
ATOM 5350 O O . ASP A 1 674 ? -8.084 -31.325 11.427 1.00 88.31 674 ASP A O 1
ATOM 5354 N N . LEU A 1 675 ? -9.194 -29.372 11.504 1.00 85.38 675 LEU A N 1
ATOM 5355 C CA . LEU A 1 675 ? -8.169 -28.551 10.844 1.00 85.38 675 LEU A CA 1
ATOM 5356 C C . LEU A 1 675 ? -7.202 -27.858 11.826 1.00 85.38 675 LEU A C 1
ATOM 5358 O O . LEU A 1 675 ? -6.293 -27.156 11.386 1.00 85.38 675 LEU A O 1
ATOM 5362 N N . GLN A 1 676 ? -7.409 -28.019 13.140 1.00 89.50 676 GLN A N 1
ATOM 5363 C CA . GLN A 1 676 ? -6.682 -27.338 14.227 1.00 89.50 676 GLN A CA 1
ATOM 5364 C C . GLN A 1 676 ? -6.640 -25.794 14.110 1.00 89.50 676 GLN A C 1
ATOM 5366 O O . GLN A 1 676 ? -5.757 -25.144 14.676 1.00 89.50 676 GLN A O 1
ATOM 5371 N N . ALA A 1 677 ? -7.601 -25.188 13.407 1.00 84.94 677 ALA A N 1
ATOM 5372 C CA . ALA A 1 677 ? -7.547 -23.793 12.966 1.00 84.94 677 ALA A CA 1
ATOM 5373 C C . ALA A 1 677 ? -8.847 -23.021 13.243 1.00 84.94 677 ALA A C 1
ATOM 5375 O O . ALA A 1 677 ? -9.931 -23.596 13.332 1.00 84.94 677 ALA A O 1
ATOM 5376 N N . TYR A 1 678 ? -8.746 -21.693 13.329 1.00 88.50 678 TYR A N 1
ATOM 5377 C CA . TYR A 1 678 ? -9.914 -20.813 13.361 1.00 88.50 678 TYR A CA 1
ATOM 5378 C C . TYR A 1 678 ? -10.461 -20.593 11.947 1.00 88.50 678 TYR A C 1
ATOM 5380 O O . TYR A 1 678 ? -9.754 -20.125 11.054 1.00 88.50 678 TYR A O 1
ATOM 5388 N N . GLU A 1 679 ? -11.736 -20.913 11.764 1.00 88.69 679 GLU A N 1
ATOM 5389 C CA . GLU A 1 679 ? -12.496 -20.749 10.532 1.00 88.69 679 GLU A CA 1
ATOM 5390 C C . GLU A 1 679 ? -13.465 -19.564 10.681 1.00 88.69 679 GLU A C 1
ATOM 5392 O O . GLU A 1 679 ? -14.017 -19.331 11.760 1.00 88.69 679 GLU A O 1
ATOM 5397 N N . ILE A 1 680 ? -13.637 -18.774 9.615 1.00 90.00 680 ILE A N 1
ATOM 5398 C CA . ILE A 1 680 ? -14.431 -17.536 9.633 1.00 90.00 680 ILE A CA 1
ATOM 5399 C C . ILE A 1 680 ? -15.574 -17.661 8.626 1.00 90.00 680 ILE A C 1
ATOM 5401 O O . ILE A 1 680 ? -15.357 -17.597 7.414 1.00 90.00 680 ILE A O 1
ATOM 5405 N N . ASP A 1 681 ? -16.801 -17.796 9.126 1.00 89.12 681 ASP A N 1
ATOM 5406 C CA . ASP A 1 681 ? -18.001 -17.880 8.295 1.00 89.12 681 ASP A CA 1
ATOM 5407 C C . ASP A 1 681 ? -18.481 -16.477 7.881 1.00 89.12 681 ASP A C 1
ATOM 5409 O O . ASP A 1 681 ? -19.213 -15.777 8.591 1.00 89.12 681 ASP A O 1
ATOM 5413 N N . TYR A 1 682 ? -18.075 -16.064 6.678 1.00 87.31 682 TYR A N 1
ATOM 5414 C CA . TYR A 1 682 ? -18.512 -14.807 6.065 1.00 87.31 682 TYR A CA 1
ATOM 5415 C C . TYR A 1 682 ? -19.982 -14.808 5.610 1.00 87.31 682 TYR A C 1
ATOM 5417 O O . TYR A 1 682 ? -20.532 -13.730 5.366 1.00 87.31 682 TYR A O 1
ATOM 5425 N N . GLY A 1 683 ? -20.650 -15.965 5.532 1.00 88.31 683 GLY A N 1
ATOM 5426 C CA . GLY A 1 683 ? -22.101 -16.035 5.347 1.00 88.31 683 GLY A CA 1
ATOM 5427 C C . GLY A 1 683 ? -22.821 -15.393 6.533 1.00 88.31 683 GLY A C 1
ATOM 5428 O O . GLY A 1 683 ? -23.650 -14.494 6.354 1.00 88.31 683 GLY A O 1
ATOM 5429 N N . ARG A 1 684 ? -22.383 -15.745 7.747 1.00 89.50 684 ARG A N 1
ATOM 5430 C CA . ARG A 1 684 ? -22.919 -15.226 9.016 1.00 89.50 684 ARG A CA 1
ATOM 5431 C C . ARG A 1 684 ? -22.445 -13.816 9.381 1.00 89.50 684 ARG A C 1
ATOM 5433 O O . ARG A 1 684 ? -22.939 -13.226 10.338 1.00 89.50 684 ARG A O 1
ATOM 5440 N N . PHE A 1 685 ? -21.555 -13.206 8.588 1.00 92.12 685 PHE A N 1
ATOM 5441 C CA . PHE A 1 685 ? -21.043 -11.841 8.811 1.00 92.12 685 PHE A CA 1
ATOM 5442 C C . PHE A 1 685 ? -22.151 -10.803 9.051 1.00 92.12 685 PHE A C 1
ATOM 5444 O O . PHE A 1 685 ? -21.991 -9.909 9.882 1.00 92.12 685 PHE A O 1
ATOM 5451 N N . ASN A 1 686 ? -23.275 -10.930 8.339 1.00 92.50 686 ASN A N 1
ATOM 5452 C CA . ASN A 1 686 ? -24.414 -10.011 8.419 1.00 92.50 686 ASN A CA 1
ATOM 5453 C C . ASN A 1 686 ? -25.578 -10.529 9.282 1.00 92.50 686 ASN A C 1
ATOM 5455 O O . ASN A 1 686 ? -26.619 -9.873 9.320 1.00 92.50 686 ASN A O 1
ATOM 5459 N N . GLU A 1 687 ? -25.445 -11.697 9.911 1.00 93.19 687 GLU A N 1
ATOM 5460 C CA . GLU A 1 687 ? -26.504 -12.275 10.736 1.00 93.19 687 GLU A CA 1
ATOM 5461 C C . GLU A 1 687 ? -26.557 -11.617 12.115 1.00 93.19 687 GLU A C 1
ATOM 5463 O O . GLU A 1 687 ? -25.542 -11.218 12.696 1.00 93.19 687 GLU A O 1
ATOM 5468 N N . THR A 1 688 ? -27.782 -11.479 12.617 1.00 93.75 688 THR A N 1
ATOM 5469 C CA . THR A 1 688 ? -28.059 -10.878 13.919 1.00 93.75 688 THR A CA 1
ATOM 5470 C C . THR A 1 688 ? -29.220 -11.599 14.581 1.00 93.75 688 THR A C 1
ATOM 5472 O O . THR A 1 688 ? -30.261 -11.802 13.947 1.00 93.75 688 THR A O 1
ATOM 5475 N N . THR A 1 689 ? -29.067 -11.898 15.860 1.00 92.38 689 THR A N 1
ATOM 5476 C CA . THR A 1 689 ? -30.073 -12.515 16.720 1.00 92.38 689 THR A CA 1
ATOM 5477 C C . THR A 1 689 ? -30.769 -11.454 17.566 1.00 92.38 689 THR A C 1
ATOM 5479 O O . THR A 1 689 ? -30.162 -10.464 17.979 1.00 92.38 689 THR A O 1
ATOM 5482 N N . GLN A 1 690 ? -32.067 -11.644 17.812 1.00 91.25 690 GLN A N 1
ATOM 5483 C CA . GLN A 1 690 ? -32.842 -10.776 18.698 1.00 91.25 690 GLN A CA 1
ATOM 5484 C C . GLN A 1 690 ? -32.507 -11.098 20.162 1.00 91.25 690 GLN A C 1
ATOM 5486 O O . GLN A 1 690 ? -32.476 -12.266 20.550 1.00 91.25 690 GLN A O 1
ATOM 5491 N N . VAL A 1 691 ? -32.278 -10.065 20.970 1.00 91.38 691 VAL A N 1
ATOM 5492 C CA . VAL A 1 691 ? -31.917 -10.157 22.392 1.00 91.38 691 VAL A CA 1
ATOM 5493 C C . VAL A 1 691 ? -32.819 -9.218 23.187 1.00 91.38 691 VAL A C 1
ATOM 5495 O O . VAL A 1 691 ? -33.094 -8.102 22.747 1.00 91.38 691 VAL A O 1
ATOM 5498 N N . ASP A 1 692 ? -33.282 -9.660 24.359 1.00 88.44 692 ASP A N 1
ATOM 5499 C CA . ASP A 1 692 ? -34.067 -8.810 25.258 1.00 88.44 692 ASP A CA 1
ATOM 5500 C C . ASP A 1 692 ? -33.241 -7.572 25.656 1.00 88.44 692 ASP A C 1
ATOM 5502 O O . ASP A 1 692 ? -32.053 -7.668 25.969 1.00 88.44 692 ASP A O 1
ATOM 5506 N N . THR A 1 693 ? -33.818 -6.382 25.517 1.00 89.62 693 THR A N 1
ATOM 5507 C CA . THR A 1 693 ? -33.112 -5.096 25.632 1.00 89.62 693 THR A CA 1
ATOM 5508 C C . THR A 1 693 ? -34.134 -4.005 25.960 1.00 89.62 693 THR A C 1
ATOM 5510 O O . THR A 1 693 ? -35.172 -3.948 25.295 1.00 89.62 693 THR A O 1
ATOM 5513 N N . PRO A 1 694 ? -33.857 -3.107 26.927 1.00 89.62 694 PRO A N 1
ATOM 5514 C CA . PRO A 1 694 ? -34.744 -1.989 27.246 1.00 89.62 694 PRO A CA 1
ATOM 5515 C C . PRO A 1 694 ? -35.087 -1.140 26.012 1.00 89.62 694 PRO A C 1
ATOM 5517 O O . PRO A 1 694 ? -34.213 -0.835 25.205 1.00 89.62 694 PRO A O 1
ATOM 5520 N N . LEU A 1 695 ? -36.356 -0.747 25.860 1.00 88.88 695 LEU A N 1
ATOM 5521 C CA . LEU A 1 695 ? -36.818 0.115 24.754 1.00 88.88 695 LEU A CA 1
ATOM 5522 C C . LEU A 1 695 ? -36.711 1.621 25.066 1.00 88.88 695 LEU A C 1
ATOM 5524 O O . LEU A 1 695 ? -36.915 2.449 24.176 1.00 88.88 695 LEU A O 1
ATOM 5528 N N . CYS A 1 696 ? -36.414 1.966 26.321 1.00 88.69 696 CYS A N 1
ATOM 5529 C CA . CYS A 1 696 ? -36.169 3.330 26.780 1.00 88.69 696 CYS A CA 1
ATOM 5530 C C . CYS A 1 696 ? -34.821 3.876 26.276 1.00 88.69 696 CYS A C 1
ATOM 5532 O O . CYS A 1 696 ? -33.989 3.145 25.737 1.00 88.69 696 CYS A O 1
ATOM 5534 N N . SER A 1 697 ? -34.609 5.178 26.444 1.00 91.81 697 SER A N 1
ATOM 5535 C CA . SER A 1 697 ? -33.326 5.824 26.168 1.00 91.81 697 SER A CA 1
ATOM 5536 C C . SER A 1 697 ? -32.232 5.395 27.151 1.00 91.81 697 SER A C 1
ATOM 5538 O O . SER A 1 697 ? -32.506 4.969 28.277 1.00 91.81 697 SER A O 1
ATOM 5540 N N . ALA A 1 698 ? -30.969 5.561 26.748 1.00 90.06 698 ALA A N 1
ATOM 5541 C CA . ALA A 1 698 ? -29.822 5.320 27.626 1.00 90.06 698 ALA A CA 1
ATOM 5542 C C . ALA A 1 698 ? -29.864 6.207 28.882 1.00 90.06 698 ALA A C 1
ATOM 5544 O O . ALA A 1 698 ? -29.495 5.759 29.967 1.00 90.06 698 ALA A O 1
ATOM 5545 N N . ARG A 1 699 ? -30.406 7.425 28.758 1.00 90.75 699 ARG A N 1
ATOM 5546 C CA . ARG A 1 699 ? -30.673 8.311 29.889 1.00 90.75 699 ARG A CA 1
ATOM 5547 C C . ARG A 1 699 ? -31.665 7.726 30.891 1.00 90.75 699 ARG A C 1
ATOM 5549 O O . ARG A 1 699 ? -31.340 7.640 32.070 1.00 90.75 699 ARG A O 1
ATOM 5556 N N . GLU A 1 700 ? -32.853 7.328 30.443 1.00 89.38 700 GLU A N 1
ATOM 5557 C CA . GLU A 1 700 ? -33.881 6.749 31.326 1.00 89.38 700 GLU A CA 1
ATOM 5558 C C . GLU A 1 700 ? -33.370 5.464 31.996 1.00 89.38 700 GLU A C 1
ATOM 5560 O O . GLU A 1 700 ? -33.614 5.236 33.178 1.00 89.38 700 GLU A O 1
ATOM 5565 N N . LEU A 1 701 ? -32.601 4.649 31.267 1.00 88.69 701 LEU A N 1
ATOM 5566 C CA . LEU A 1 701 ? -31.954 3.452 31.801 1.00 88.69 701 LEU A CA 1
ATOM 5567 C C . LEU A 1 701 ? -30.928 3.779 32.906 1.00 88.69 701 LEU A C 1
ATOM 5569 O O . LEU A 1 701 ? -30.911 3.121 33.946 1.00 88.69 701 LEU A O 1
ATOM 5573 N N . ASN A 1 702 ? -30.108 4.813 32.713 1.00 87.12 702 ASN A N 1
ATOM 5574 C CA . ASN A 1 702 ? -29.133 5.285 33.699 1.00 87.12 702 ASN A CA 1
ATOM 5575 C C . ASN A 1 702 ? -29.818 5.907 34.936 1.00 87.12 702 ASN A C 1
ATOM 5577 O O . ASN A 1 702 ? -29.422 5.638 36.069 1.00 87.12 702 ASN A O 1
ATOM 5581 N N . GLU A 1 703 ? -30.904 6.666 34.749 1.00 87.00 703 GLU A N 1
ATOM 5582 C CA . GLU A 1 703 ? -31.748 7.160 35.849 1.00 87.00 703 GLU A CA 1
ATOM 5583 C C . GLU A 1 703 ? -32.365 5.990 36.651 1.00 87.00 703 GLU A C 1
ATOM 5585 O O . GLU A 1 703 ? -32.311 5.994 37.883 1.00 87.00 703 GLU A O 1
ATOM 5590 N N . ILE A 1 704 ? -32.842 4.928 35.984 1.00 86.25 704 ILE A N 1
ATOM 5591 C CA . ILE A 1 704 ? -33.322 3.692 36.633 1.00 86.25 704 ILE A CA 1
ATOM 5592 C C . ILE A 1 704 ? -32.207 2.986 37.427 1.00 86.25 704 ILE A C 1
ATOM 5594 O O . ILE A 1 704 ? -32.476 2.486 38.524 1.00 86.25 704 ILE A O 1
ATOM 5598 N N . TYR A 1 705 ? -30.969 2.938 36.923 1.00 85.44 705 TYR A N 1
ATOM 5599 C CA . TYR A 1 705 ? -29.854 2.331 37.662 1.00 85.44 705 TYR A CA 1
ATOM 5600 C C . TYR A 1 705 ? -29.444 3.148 38.886 1.00 85.44 705 TYR A C 1
ATOM 5602 O O . TYR A 1 705 ? -29.358 2.577 39.973 1.00 85.44 705 TYR A O 1
ATOM 5610 N N . LYS A 1 706 ? -29.321 4.475 38.761 1.00 83.50 706 LYS A N 1
ATOM 5611 C CA . LYS A 1 706 ? -29.044 5.381 39.892 1.00 83.50 706 LYS A CA 1
ATOM 5612 C C . LYS A 1 706 ? -30.091 5.232 41.011 1.00 83.50 706 LYS A C 1
ATOM 5614 O O . LYS A 1 706 ? -29.735 5.204 42.187 1.00 83.50 706 LYS A O 1
ATOM 5619 N N . ILE A 1 707 ? -31.366 5.028 40.659 1.00 83.56 707 ILE A N 1
ATOM 5620 C CA . ILE A 1 707 ? -32.432 4.699 41.624 1.00 83.56 707 ILE A CA 1
ATOM 5621 C C . ILE A 1 707 ? -32.209 3.314 42.268 1.00 83.56 707 ILE A C 1
ATOM 5623 O O . ILE A 1 707 ? -32.292 3.186 43.489 1.00 83.56 707 ILE A O 1
ATOM 5627 N N . GLN A 1 708 ? -31.908 2.270 41.484 1.00 75.50 708 GLN A N 1
ATOM 5628 C CA . GLN A 1 708 ? -31.679 0.916 42.019 1.00 75.50 708 GLN A CA 1
ATOM 5629 C C . GLN A 1 708 ? -30.442 0.802 42.924 1.00 75.50 708 GLN A C 1
ATOM 5631 O O . GLN A 1 708 ? -30.420 -0.069 43.796 1.00 75.50 708 GLN A O 1
ATOM 5636 N N . GLU A 1 709 ? -29.429 1.646 42.735 1.00 73.38 709 GLU A N 1
ATOM 5637 C CA . GLU A 1 709 ? -28.258 1.710 43.616 1.00 73.38 709 GLU A CA 1
ATOM 5638 C C . GLU A 1 709 ? -28.542 2.493 44.902 1.00 73.38 709 GLU A C 1
ATOM 5640 O O . GLU A 1 709 ? -28.161 2.028 45.974 1.00 73.38 709 GLU A O 1
ATOM 5645 N N . GLY A 1 710 ? -29.325 3.578 44.840 1.00 57.69 710 GLY A N 1
ATOM 5646 C CA . GLY A 1 710 ? -29.818 4.268 46.041 1.00 57.69 710 GLY A CA 1
ATOM 5647 C C . GLY A 1 710 ? -30.637 3.360 46.974 1.00 57.69 710 GLY A C 1
ATOM 5648 O O . GLY A 1 710 ? -30.540 3.475 48.192 1.00 57.69 710 GLY A O 1
ATOM 5649 N N . PHE A 1 711 ? -31.372 2.385 46.425 1.00 54.22 711 PHE A N 1
ATOM 5650 C CA . PHE A 1 711 ? -32.062 1.346 47.209 1.00 54.22 711 PHE A CA 1
ATOM 5651 C C . PHE A 1 711 ? -31.151 0.216 47.734 1.00 54.22 711 PHE A C 1
ATOM 5653 O O . PHE A 1 711 ? -31.619 -0.636 48.490 1.00 54.22 711 PHE A O 1
ATOM 5660 N N . ARG A 1 712 ? -29.868 0.164 47.345 1.00 49.03 712 ARG A N 1
ATOM 5661 C CA . ARG A 1 712 ? -28.896 -0.847 47.814 1.00 49.03 712 ARG A CA 1
ATOM 5662 C C . ARG A 1 712 ? -28.041 -0.387 48.993 1.00 49.03 712 ARG A C 1
ATOM 5664 O O . ARG A 1 712 ? -27.403 -1.233 49.614 1.00 49.03 712 ARG A O 1
ATOM 5671 N N . THR A 1 713 ? -28.039 0.903 49.318 1.00 37.72 713 THR A N 1
ATOM 5672 C CA . THR A 1 713 ? -27.360 1.464 50.494 1.00 37.72 713 THR A CA 1
ATOM 5673 C C . THR A 1 713 ? -28.356 1.685 51.640 1.00 37.72 713 THR A C 1
ATOM 5675 O O . THR A 1 713 ? -28.985 2.744 51.681 1.00 37.72 713 THR A O 1
ATOM 5678 N N . PRO A 1 714 ? -28.537 0.730 52.574 1.00 39.09 714 PRO A N 1
ATOM 5679 C CA . PRO A 1 714 ? -29.280 0.996 53.803 1.00 39.09 714 PRO A CA 1
ATOM 5680 C C . PRO A 1 714 ? -28.525 2.013 54.669 1.00 39.09 714 PRO A C 1
ATOM 5682 O O . PRO A 1 714 ? -27.293 2.023 54.708 1.00 39.09 714 PRO A O 1
ATOM 5685 N N . GLU A 1 715 ? -29.263 2.873 55.368 1.00 44.44 715 GLU A N 1
ATOM 5686 C CA . GLU A 1 715 ? -28.687 3.917 56.215 1.00 44.44 715 GLU A CA 1
ATOM 5687 C C . GLU A 1 715 ? -27.921 3.326 57.410 1.00 44.44 715 GLU A C 1
ATOM 5689 O O . GLU A 1 715 ? -28.495 2.618 58.236 1.00 44.44 715 GLU A O 1
ATOM 5694 N N . THR A 1 716 ? -26.652 3.714 57.574 1.00 34.03 716 THR A N 1
ATOM 5695 C CA . THR A 1 716 ? -25.876 3.449 58.804 1.00 34.03 716 THR A CA 1
ATOM 5696 C C . THR A 1 716 ? -25.308 4.745 59.394 1.00 34.03 716 THR A C 1
ATOM 5698 O O . THR A 1 716 ? -24.195 4.782 59.913 1.00 34.03 716 THR A O 1
ATOM 5701 N N . THR A 1 717 ? -26.090 5.828 59.325 1.00 33.84 717 THR A N 1
ATOM 5702 C CA . THR A 1 717 ? -25.726 7.162 59.847 1.00 33.84 717 THR A CA 1
ATOM 5703 C C . THR A 1 717 ? -26.662 7.598 60.981 1.00 33.84 717 THR A C 1
ATOM 5705 O O . THR A 1 717 ? -27.017 8.770 61.101 1.00 33.84 717 THR A O 1
ATOM 5708 N N . PHE A 1 718 ? -27.081 6.659 61.836 1.00 32.06 718 PHE A N 1
ATOM 5709 C CA . PHE A 1 718 ? -27.826 7.010 63.046 1.00 32.06 718 PHE A CA 1
ATOM 5710 C C . PHE A 1 718 ? -26.902 7.633 64.100 1.00 32.06 718 PHE A C 1
ATOM 5712 O O . PHE A 1 718 ? -25.826 7.126 64.415 1.00 32.06 718 PHE A O 1
ATOM 5719 N N . THR A 1 719 ? -27.326 8.778 64.626 1.00 35.31 719 THR A N 1
ATOM 5720 C CA . THR A 1 719 ? -26.510 9.670 65.453 1.00 35.31 719 THR A CA 1
ATOM 5721 C C . THR A 1 719 ? -26.157 9.090 66.820 1.00 35.31 719 THR A C 1
ATOM 5723 O O . THR A 1 719 ? -27.054 8.713 67.575 1.00 35.31 719 THR A O 1
ATOM 5726 N N . MET A 1 720 ? -24.891 9.209 67.234 1.00 31.08 720 MET A N 1
ATOM 5727 C CA . MET A 1 720 ? -24.561 9.265 68.662 1.00 31.08 720 MET A CA 1
ATOM 5728 C C . MET A 1 720 ? -23.369 10.195 68.950 1.00 31.08 720 MET A C 1
ATOM 5730 O O . MET A 1 720 ? -22.221 9.768 68.866 1.00 31.08 720 MET A O 1
ATOM 5734 N N . ARG A 1 721 ? -23.657 11.466 69.294 1.00 29.28 721 ARG A N 1
ATOM 5735 C CA . ARG A 1 721 ? -22.887 12.333 70.226 1.00 29.28 721 ARG A CA 1
ATOM 5736 C C . ARG A 1 721 ? -23.459 13.760 70.311 1.00 29.28 721 ARG A C 1
ATOM 5738 O O . ARG A 1 721 ? -23.040 14.666 69.601 1.00 29.28 721 ARG A O 1
ATOM 5745 N N . GLN A 1 722 ? -24.344 13.969 71.279 1.00 33.25 722 GLN A N 1
ATOM 5746 C CA . GLN A 1 722 ? -24.379 15.191 72.091 1.00 33.25 722 GLN A CA 1
ATOM 5747 C C . GLN A 1 722 ? -24.533 14.775 73.564 1.00 33.25 722 GLN A C 1
ATOM 5749 O O . GLN A 1 722 ? -24.965 13.654 73.822 1.00 33.25 722 GLN A O 1
ATOM 5754 N N . LEU A 1 723 ? -24.197 15.687 74.489 1.00 29.36 723 LEU A N 1
ATOM 5755 C CA . LEU A 1 723 ? -24.166 15.546 75.962 1.00 29.36 723 LEU A CA 1
ATOM 5756 C C . LEU A 1 723 ? -22.870 14.996 76.599 1.00 29.36 723 LEU A C 1
ATOM 5758 O O . LEU A 1 723 ? -22.865 13.912 77.169 1.00 29.36 723 LEU A O 1
ATOM 5762 N N . SER A 1 724 ? -21.825 15.836 76.658 1.00 28.05 724 SER A N 1
ATOM 5763 C CA . SER A 1 724 ? -21.089 16.077 77.921 1.00 28.05 724 SER A CA 1
ATOM 5764 C C . SER A 1 724 ? -20.191 17.328 77.861 1.00 28.05 724 SER A C 1
ATOM 5766 O O . SER A 1 724 ? -19.270 17.379 77.056 1.00 28.05 724 SER A O 1
ATOM 5768 N N . HIS A 1 725 ? -20.444 18.266 78.781 1.00 31.94 725 HIS A N 1
ATOM 5769 C CA . HIS A 1 725 ? -19.557 19.332 79.295 1.00 31.94 725 HIS A CA 1
ATOM 5770 C C . HIS A 1 725 ? -19.018 20.457 78.376 1.00 31.94 725 HIS A C 1
ATOM 5772 O O . HIS A 1 725 ? -18.104 20.287 77.579 1.00 31.94 725 HIS A O 1
ATOM 5778 N N . ASN A 1 726 ? -19.515 21.671 78.662 1.00 33.41 726 ASN A N 1
ATOM 5779 C CA . ASN A 1 726 ? -18.683 22.876 78.801 1.00 33.41 726 ASN A CA 1
ATOM 5780 C C . ASN A 1 726 ? -17.866 22.809 80.114 1.00 33.41 726 ASN A C 1
ATOM 5782 O O . ASN A 1 726 ? -18.196 22.003 80.983 1.00 33.41 726 ASN A O 1
ATOM 5786 N N . HIS A 1 727 ? -16.926 23.753 80.284 1.00 31.45 727 HIS A N 1
ATOM 5787 C CA . HIS A 1 727 ? -15.870 23.827 81.315 1.00 31.45 727 HIS A CA 1
ATOM 5788 C C . HIS A 1 727 ? -14.669 22.897 81.015 1.00 31.45 727 HIS A C 1
ATOM 5790 O O . HIS A 1 727 ? -14.868 21.764 80.593 1.00 31.45 727 HIS A O 1
ATOM 5796 N N . SER A 1 728 ? -13.408 23.325 81.176 1.00 30.50 728 SER A N 1
ATOM 5797 C CA . SER A 1 728 ? -12.909 24.614 81.703 1.00 30.50 728 SER A CA 1
ATOM 5798 C C . SER A 1 728 ? -11.479 24.956 81.253 1.00 30.50 728 SER A C 1
ATOM 5800 O O . SER A 1 728 ? -10.657 24.072 81.056 1.00 30.50 728 SER A O 1
ATOM 5802 N N . ASP A 1 729 ? -11.230 26.266 81.228 1.00 33.06 729 ASP A N 1
ATOM 5803 C CA . ASP A 1 729 ? -9.988 26.988 81.530 1.00 33.06 729 ASP A CA 1
ATOM 5804 C C . ASP A 1 729 ? -8.731 26.970 80.633 1.00 33.06 729 ASP A C 1
ATOM 5806 O O . ASP A 1 729 ? -8.364 26.042 79.925 1.00 33.06 729 ASP A O 1
ATOM 5810 N N . GLN A 1 730 ? -8.123 28.154 80.728 1.00 34.69 730 GLN A N 1
ATOM 5811 C CA . GLN A 1 730 ? -6.925 28.756 80.157 1.00 34.69 730 GLN A CA 1
ATOM 5812 C C . GLN A 1 730 ? -5.592 28.010 80.380 1.00 34.69 730 GLN A C 1
ATOM 5814 O O . GLN A 1 730 ? -5.463 27.176 81.271 1.00 34.69 730 GLN A O 1
ATOM 5819 N N . ALA A 1 731 ? -4.570 28.520 79.674 1.00 35.69 731 ALA A N 1
ATOM 5820 C CA . ALA A 1 731 ? -3.131 28.246 79.790 1.00 35.69 731 ALA A CA 1
ATOM 5821 C C . ALA A 1 731 ? -2.657 26.901 79.184 1.00 35.69 731 ALA A C 1
ATOM 5823 O O . ALA A 1 731 ? -3.364 25.901 79.231 1.00 35.69 731 ALA A O 1
ATOM 5824 N N . SER A 1 732 ? -1.464 26.813 78.579 1.00 35.34 732 SER A N 1
ATOM 5825 C CA . SER A 1 732 ? -0.366 27.804 78.455 1.00 35.34 732 SER A CA 1
ATOM 5826 C C . SER A 1 732 ? 0.118 27.935 77.011 1.00 35.34 732 SER A C 1
ATOM 5828 O O . SER A 1 732 ? 0.119 26.895 76.320 1.00 35.34 732 SER A O 1
#

Mean predicted aligned error: 21.76 Å

Organism: Drosophila sechellia (NCBI:txid7238)

Nearest PDB structures (foldseek):
  4kfm-assembly1_A  TM=9.470E-01  e=4.930E-38  Mus musculus
  3sph-assembly1_A  TM=9.506E-01  e=2.013E-37  Gallus gallus
  6m85-assembly1_A  TM=9.122E-01  e=2.177E-36  Gallus gallus
  7mit-assembly1_B  TM=8.572E-01  e=1.194E-34  Rattus norvegicus
  7mit-assembly1_A  TM=7.990E-01  e=8.891E-36  Rattus norvegicus

Solvent-accessible surface area (backbone atoms only — not comparable to full-atom values): 44883 Å² total; per-residue (Å²): 106,46,84,43,63,51,78,48,97,52,41,68,44,53,54,41,24,55,50,55,43,64,74,49,63,86,42,94,20,40,55,48,72,78,49,79,49,76,59,102,59,36,40,33,46,32,45,68,90,60,82,45,32,44,42,62,51,37,70,77,65,42,56,46,52,70,72,57,48,53,54,50,50,54,30,50,51,53,34,48,54,55,34,48,74,72,32,36,34,55,52,53,49,41,42,78,30,29,32,32,32,66,40,102,68,71,98,42,75,66,45,42,24,44,44,83,46,71,60,38,47,74,60,80,90,59,64,48,73,70,77,66,58,53,74,88,37,53,29,58,45,41,74,68,56,68,46,38,67,63,64,42,38,47,26,6,45,21,46,39,51,45,28,42,59,60,66,44,65,49,48,58,89,55,102,41,69,70,55,27,48,47,31,59,70,71,55,76,73,60,74,55,70,81,48,61,77,71,57,52,71,66,60,49,51,51,36,56,59,33,65,56,74,89,78,85,86,82,84,85,79,81,94,76,84,84,83,88,82,83,88,85,90,87,80,89,88,80,91,88,88,87,84,86,90,85,89,85,84,89,71,92,91,52,72,72,67,70,81,73,60,99,83,86,84,88,82,82,91,77,90,87,82,82,86,85,89,88,86,88,70,100,77,88,70,83,84,84,86,81,85,86,86,77,89,84,88,87,88,89,81,84,91,78,84,88,74,88,86,76,92,83,85,82,89,82,90,82,93,65,63,66,61,57,52,51,52,56,51,47,50,56,48,58,80,52,64,88,58,97,56,91,48,67,70,53,52,57,53,47,56,56,42,59,77,56,56,85,76,76,78,89,75,91,90,74,77,95,76,81,72,76,81,75,72,92,58,63,47,37,77,85,40,52,69,66,73,85,86,76,87,70,76,69,53,72,59,58,48,63,77,41,48,67,61,51,55,48,69,47,56,68,74,55,44,52,49,52,52,54,47,54,53,54,51,49,32,54,52,47,12,51,50,49,38,48,54,42,57,73,72,47,35,76,39,80,62,40,24,68,93,32,21,84,81,61,70,56,81,47,52,48,43,72,41,89,48,62,70,41,26,36,50,48,31,44,26,56,46,68,68,63,56,88,68,69,57,46,75,44,86,81,35,64,66,57,57,51,47,53,54,53,45,44,55,50,31,56,52,53,51,53,52,54,51,48,46,52,49,62,41,68,68,51,58,72,70,55,38,72,43,51,45,70,40,83,48,35,27,28,30,67,53,99,88,42,41,29,44,34,40,38,40,36,65,80,61,94,72,54,46,49,79,24,36,52,49,36,34,41,34,32,62,41,71,49,99,90,68,51,73,40,68,78,34,76,42,80,51,72,46,28,41,96,93,40,57,40,67,47,85,66,83,63,70,45,66,38,37,28,69,41,42,93,84,38,98,57,15,84,45,26,60,70,50,46,68,71,51,77,41,36,37,38,37,39,41,36,26,23,36,65,96,70,75,42,73,38,68,30,40,29,46,39,43,39,90,34,50,38,79,26,27,43,76,49,88,34,74,44,79,39,74,90,76,75,39,81,44,72,45,69,82,41,61,70,40,66,46,81,45,94,46,83,61,60,17,41,48,59,52,49,55,52,47,56,52,58,51,61,73,67,60,78,88,85,80,80,87,87,88,84,92,80,78,84,85,83,85,84,86,133

Sequence (732 aa):
MVNKQTQSNDCGDTYMEAEVLRQLQSHPNIIELMYTVEDERYMYLVLEYLDCDMQEVIQELGILSEACARSVMRCTVSALAHMHQLQVIHRDIKPENLRVCFSSGQWNFKMVKVANFGLATHYRGSKLNVRCGTPCYMAPEMIAMLGYDYQVDSWSLGVTLFYMLCGKMPFASACENEKVYAAIMSGGPTYPKDVKSVMSPEATQLIDGLLMRFNFSTHSAAPTSTAIPTTTQANGGDQTTQPLKKAIEADPDSLDSVISNPQSYPITIVPNRPTSYYGLSQNGKPFPRQPSCREMQVPLSDVQVLQDPADAETLVGGDKDETFAHMKEWKRQYMRGISHTPSQAGVYYEALKGSSHSLAKGSRNFRPGSMRRVRRRAVFKNGDCNVVQKHLQRRRVRFLQDMYTTMVDWQWRWTLLAFALSFILSWLFFALIWWLIIYTHGDLEEPHLPENQEESGWAPCVSAIDGFTSCFLFSIETQHTIGYGVRTTSPECPEAIFMMCFQSIYGVMSSAFMAGIVFAKMTRAKQRAQTLLFSKHAVICQRDGTLSLMFRVGDMRKSHIIGAGVRAQLIRTKSTKEGEVMTQYFTELEIGTDDSGSDLFFIWPMVIEHKIDENSPLYNLNATDMLQDKFEIVVILEGTVESTGQSTQARSSYINTEILWGHRFDPVVLYNKDLQAYEIDYGRFNETTQVDTPLCSARELNEIYKIQEGFRTPETTFTMRQLSHNHSDQAS

Foldseek 3Di:
DDKDWCQDPCVVLVVVLVVLQVVLCPAPQAWHQPDWDDDPTIIDGPTDDADAFQVVVCVVPPADDPVRLVQLLVSLVRSLVSCVVVQKAQLADARRQWGFHDDPDPPHTPHIHGHDSSPMDGDPVWFDQAQDYDLLLAALCSLVSVGHGNLSNLSSSLQRLLCNHQVDGQFDDDPDSVSSSCRLVPDGGDGDPVSVVPDDPVSVVSSCVSSDDDDPPPPDDDDDDDDDDDDDDDDDDDDDDDDDDDDDDDDDPDPVVVVPDDDDDDDDDDDDDDDDDDDDDDPDDDDDDDDDDDDDDDDDDDDDDDDDDDDDDDDDDDDDVVVVVVVVVVVVCVLVVPPPDPDPVVVLVVVLCVVPCVVPDDDPDDDPDPDPPPPDDQAAQQGDGPDDDPDDPPPVVVCVVVVLVVLLPDDPVVLVVVLVCLVVVLLLVQLVVQQVLQVVVCCQPPCNDQVNCVVNVDDGQKAPDNHSVVSSVVSCCLLVVVCPVRIDGDPPRVVSVVSSVVSNVVSVVSVVSSVVSVVSNVLDCACQLNQKDKAQFWEWFDDPLFIKIKIKIAGPDQFWFGQKFKWKWKFAFDADPVGDTRHGDTDTFFKDAPPHGRTDGHPAMGIIIGTLDPPHPQQQDFQVVLQVGWIKMKMKIWTAGPVRRDIDIHIRIDTSSRYYYQKDQDDQWDQDVVVNDIDGHPVSSRDIDGHDHDRGGSNVSVVVVVVVVVVVDDDPPDDDDDDDDDDDDDDD

Radius of gyration: 41.24 Å; Cα contacts (8 Å, |Δi|>4): 884; chains: 1; bounding box: 99×101×143 Å

InterPro domains:
  IPR000719 Protein kinase domain [PF00069] (5-212)
  IPR000719 Protein kinase domain [PS50011] (1-231)
  IPR000719 Protein kinase domain [SM00220] (1-225)
  IPR011009 Protein kinase-like domain superfamily [SSF56112] (8-269)
  IPR013518 Potassium channel, inwardly rectifying, Kir, cytoplasmic [G3DSA:2.60.40.1400] (377-700)
  IPR014756 Immunoglobulin E-set [SSF81296] (507-707)
  IPR016449 Potassium channel, inwardly rectifying, Kir [PR01320] (412-438)
  IPR016449 Potassium channel, inwardly rectifying, Kir [PR01320] (471-493)
  IPR016449 Potassium channel, inwardly rectifying, Kir [PR01320] (600-618)
  IPR016449 Potassium channel, inwardly rectifying, Kir [PR01320] (631-651)
  IPR016449 Potassium channel, inwardly rectifying, Kir [PR01320] (652-669)
  IPR016449 Potassium channel, inwardly rectifying, Kir [PR01320] (678-692)
  IPR016449 Potassium channel, inwardly rectifying, Kir [PTHR11767] (353-703)
  IPR040445 Potassium channel, inwardly rectifying, transmembrane domain [PF01007] (379-525)
  IPR041647 Inward rectifier potassium channel, C-terminal [PF17655] (532-703)

pLDDT: mean 72.72, std 25.41, range [22.2, 97.25]

Secondary structure (DSSP, 8-state):
-EEEETTSS-HHHHHHHHHHHHHHTT-TTB--EEEEEE-SSEEEEEEPP-SEEHHHHHHHH-SPPHHHHHHHHHHHHHHHHHHHHTTEE-S--SGGGEEEEE-SSSS-EEEEEE---TT-EE--SS-B----S-TTT--HHHHTTS-B-THHHHHHHHHHHHHHHHSS-SS---SSHHHHHHHHHH------HHHHTTS-HHHHHHHHHHTPPP---SS--------------------------------TT-THHHHS-----PPPP------------TT--PPPP-PPP---------------------------HHHHHHHHHHHHHHHTTT-SSS-HHHHHHHHHHHHHHTTSS--S---TT--------SB-TTS-B-------TTHHHHHHHTHHHHHHHS-HHHHHHHHHHHHHHHHHHHHHHHHHHHHHHTTTSGGGSTTTHHHH----SBSS--SHHHHHHHHHHHHTT---SSS-B-SS-HHHHHHHHHHHHHHHHHHHHHHHHHHHHHS-GGGGGGTEEE-SSEEEEEETTEEEEEEEEEESSSS-EEEEEEEEEEEEEEE-TT--EEEEEEEEE--BBTTB-SEE--SSPEEEEEE--SSSTTTT--HHHHHHS-EEEEEEEEEEETTTTEEEEEEEEEEGGGEEETEEEPP-EEEETTTTEEEE-SSGGG-EEE-----S-HHHHHHHHHHHHHTT--------------------